Protein AF-0000000084558395 (afdb_homodimer)

Foldseek 3Di:
DKKWWAQFWADDVPATQAGGDTDIFDFLFFEEEAAFPSLNLVVVLCQQLAVDQTPDTFMDDPRHTCNNPHNVPQLAQEQDPQLPFDQPDFLLCRLLVLVVVVPHDPVVSSVLSCVLCVLLVNNVRRGHGPVVDDPQSSLSSSVSSSVSNVGLEYEAEASCVRDDPVSLVSSLVSVLVVSSVVRHGYYHYDHDLVSNLPRGQKYFYGGNNYTPDIDHSVCLDQPNPDPQSVPSRAHKFKFKWFWQQADPVQWTWTAGQVGDIDTAHHDDDDGGFIKIKIAGQQFKDFDPAAFKWFWADWDDPDQKIWTWIQTPSRTIHIHIDGPPDDTDDGGDMTHMDGDRNRMDMGGADPVGPCVRNDRD/DKKWWAQFWADDVPATQAGGDTDIFDFLFFEEEAAFPSLNLVVVLCQQLAVDQTPDTFMDDPRHTCNNPHNVPQLEQEQDPQLPFDQPDFLLCRLLVLVVVVPHDPVVSSVLSCVLCVLLVNNVRRGHGPVVDDPQSSLSSSVSSSVSNVGLEYEAEASCVRPDPVSLVSSLVSVLVVSSVVRRGYYHYDHDLVSNLPRGQKYFYGGNNYTPDIDHSVCLDQPNPDPQSVPSRAHKFKFKWFWQQADPVQWTWTAGQVGDIDTAHHDDDDGGFIKIKIAGQQFKDFDPAAFKWFWADWDDPDQKIWTWIQTPSRTIHIHIDGPPDDTDDGGDMTHMDGDRNRMDMGGADPVGPCVRNDRD

Nearest PDB structures (foldseek):
  8zx1-assembly1_D  TM=9.193E-01  e=3.987E-39  Escherichia coli
  2yyz-assembly1_A  TM=8.829E-01  e=8.574E-39  Thermotoga maritima MSB8
  3pux-assembly1_B  TM=9.264E-01  e=2.612E-37  Escherichia coli K-12
  2it1-assembly1_B  TM=8.570E-01  e=1.639E-38  Pyrococcus horikoshii
  8y5f-assembly1_D  TM=8.890E-01  e=5.324E-38  Escherichia coli

Secondary structure (DSSP, 8-state):
--EEEEEEEEEETTEEEEEEEEEEE-TT-EEEEE--TTSSHHHHHHHHHTSS--SEEEEEETTEE-TT--GGGT--EEEBTTB---TTS-HHHHHTHHHHHTT--HHHHHHHHHHHHHHTT-GGGTTS-GGGS-HHHHHHHHHHHHHHT--SEEEEESTTTTS-HHHHHHHHHHHHHHHHHHT-EEEEEES-HHHHHHH-SEEEEEETTEEEEEE-HHHHHHS-SSHHHHHHSS--EEEEEEEEEE-TTSPEEEE-TTS-EEEES---PPTT-EEEEEE-GGGEEEESSSEEEEEEEEEE-SSEEEEEEEETTS-EEEEEEETTSPPPPTT-EEEEEE-GGG-EEEEPPTT-HHHHT---/--EEEEEEEEEETTEEEEEEEEEEE-TT-EEEEE--TTSSHHHHHHHHHTSS--SEEEEEETTEE-TT--GGGT--EEEBTTB---TTS-HHHHHTHHHHHTT--HHHHHHHHHHHHHHTT-GGGTT--GGGS-HHHHHHHHHHHHHHT--SEEEEESTTTTS-HHHHHHHHHHHHHHHHHHT-EEEEEES-HHHHHHH-SEEEEEETTEEEEEE-HHHHHHS-SSHHHHHHSS--EEEEEEEEEE-TTSPEEEE-TTS-EEEES---PPTT-EEEEEE-GGGEEEESSSEEEEEEEEEE-SSEEEEEEEETTS-EEEEEEETTSPPPPTT-EEEEEE-GGG-EEEEPPTT-HHHHT---

InterPro domains:
  IPR003439 ABC tra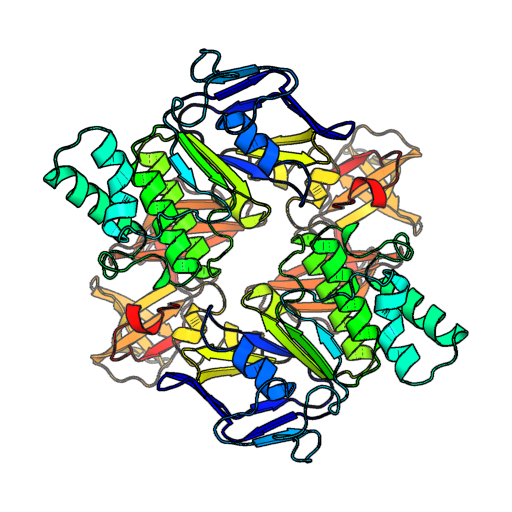nsporter-like, ATP-binding domain [PF00005] (19-160)
  IPR003439 ABC transporter-like, ATP-binding domain [PS50893] (3-233)
  IPR003593 AAA+ ATPase domain [SM00382] (27-210)
  IPR008995 Molybdate/tungstate binding, C-terminal [SSF50331] (235-347)
  IPR013611 Transport-associated OB, type 2 [PF08402] (277-346)
  IPR017871 ABC transporter-like, conserved site [PS00211] (133-147)
  IPR027417 P-loop containing nucleoside triphosphate hydrolase [G3DSA:3.40.50.300] (2-220)
  IPR027417 P-loop containing nucleoside triphosphate hydrolase [SSF52540] (3-242)
  IPR050093 ABC Transporter, Small Molecule Importer [PTHR42781] (2-347)

Solvent-accessible surface area (backbone atoms only — not comparable to full-atom values): 36879 Å² total; per-residue (Å²): 80,31,38,35,34,45,46,28,23,32,62,60,87,91,43,64,42,28,49,60,39,62,48,74,43,52,60,33,34,33,36,23,45,34,37,47,74,87,20,26,66,68,60,50,52,30,38,75,48,19,77,36,69,58,72,38,59,42,36,25,50,72,82,40,80,42,47,84,43,42,41,89,75,58,59,58,15,60,30,47,70,83,37,76,71,56,67,93,30,30,45,40,48,48,21,21,42,49,30,48,75,71,66,43,53,69,71,56,23,52,50,48,26,46,52,35,22,49,72,57,71,42,49,94,48,28,81,38,38,50,87,77,44,54,70,39,53,40,32,39,48,28,49,25,22,23,60,42,45,67,38,48,31,37,37,31,36,42,67,51,74,65,43,53,69,68,60,36,55,54,48,49,52,52,50,46,51,49,32,56,75,70,42,27,13,34,43,35,37,42,66,49,62,68,60,46,34,52,57,31,60,31,35,39,34,34,48,81,15,26,75,70,47,74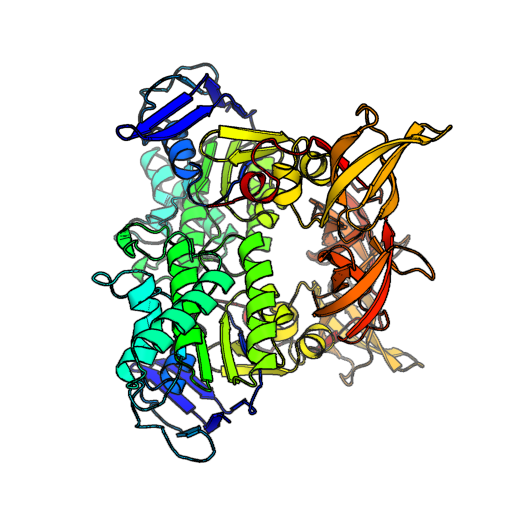,39,34,48,66,46,38,62,77,58,42,90,41,68,42,43,37,55,68,47,65,69,56,25,71,43,64,31,30,29,68,39,64,48,99,88,50,34,24,28,31,30,40,79,71,62,51,74,45,66,33,34,66,66,90,74,51,65,69,40,55,26,31,37,37,37,36,25,84,44,31,42,77,47,96,59,62,48,52,26,32,30,70,37,75,29,52,72,81,74,29,29,44,35,34,24,39,30,78,63,67,42,63,42,50,28,50,45,58,58,86,49,87,77,80,53,71,67,40,77,48,18,38,42,66,45,31,84,64,30,44,81,34,74,48,50,90,80,32,65,70,62,59,57,53,64,121,83,30,38,35,35,45,46,28,22,33,60,60,88,92,42,63,42,29,47,58,40,63,48,76,43,52,60,34,34,34,36,23,45,34,38,47,76,86,19,26,67,68,58,50,52,30,37,74,50,18,76,36,68,58,72,37,61,40,36,27,49,72,82,39,80,43,46,84,43,42,41,89,76,57,58,58,14,60,30,47,69,82,38,76,72,58,68,92,32,30,43,42,50,48,20,21,41,48,31,46,74,70,65,44,54,69,69,57,23,52,50,47,26,46,52,36,24,49,73,57,70,42,49,93,48,28,82,38,38,52,87,77,43,54,69,39,53,41,34,37,49,27,49,26,23,24,60,41,45,67,38,47,30,38,37,30,36,42,69,51,75,64,43,53,68,66,60,35,56,54,48,49,50,51,50,47,52,49,32,54,75,71,43,27,12,34,43,35,36,40,65,50,61,68,60,46,33,52,59,31,60,32,35,37,34,34,48,82,14,27,76,71,48,73,41,34,49,66,46,37,61,76,57,42,90,42,68,42,44,37,54,69,47,66,70,56,26,70,43,63,31,30,29,66,39,63,48,98,87,48,34,24,29,31,29,39,80,70,62,51,74,46,67,34,34,66,67,88,72,51,63,68,39,56,26,31,38,37,37,33,24,85,45,30,43,78,48,95,58,65,49,53,27,31,32,70,38,76,28,52,70,81,75,29,28,42,35,35,24,38,30,78,62,68,43,63,44,49,28,51,45,57,59,85,49,88,76,80,52,70,68,40,77,48,18,38,43,67,46,31,84,64,30,43,81,34,74,49,51,90,80,32,64,70,61,58,60,54,62,122

Sequence (720 aa):
MKIELDDVSMKFGDFYAIKNISLSIETGEYLTILGPSGCGKTTLIKVISGILTPTSGRVLVDGIDVTEIPIEDRDTGYVFQNIALFPNMTVEDNVGYSPRVKDMCVGETCLIAEEYLQLVKMFDRAGMFPNELSGGEQQKVSIARALASGSKMLMLDEPFSALDARVRVELRYEIRRLVKKLGITVLHITHDQEEAMSVSDRIILLRAGRTAEVGTPLDMYRDPKTVFTAYFIGETNLLECTVLGKTKNGWTVVRLRDGQKIRVAKSDFEKGTPVVISVRPENVYTANDGLRARIMGVVFMGFYWRIRTQAETGDYIDYNISANSEVPEVGDKVYLVFNKRATKVFERPKEGLEEAIELEMKIELDDVSMKFGDFYAIKNISLSIETGEYLTILGPSGCGKTTLIKVISGILTPTSGRVLVDGIDVTEIPIEDRDTGYVFQNIALFPNMTVEDNVGYSPRVKDMCVGETCLIAEEYLQLVKMFDRAGMFPNELSGGEQQKVSIARALASGSKMLMLDEPFSALDARVRVELRYEIRRLVKKLGITVLHITHDQEEAMSVSDRIILLRAGRTAEVGTPLDMYRDPKTVFTAYFIGETNLLECTVLGKTKNGWTVVRLRDGQKIRVAKSDFEKGTPVVISVRPENVYTANDGLRARIMGVVFMGFYWRIRTQAETGDYIDYNISANSEVPEVGDKVYLVFNKRATKVFERPKEGLEEAIELE

Radius of gyration: 26.74 Å; Cα contacts (8 Å, |Δi|>4): 1627; chains: 2; bounding box: 73×74×70 Å

Organism: NCBI:txid1577791

Structure (mmCIF, N/CA/C/O backbone):
data_AF-0000000084558395-model_v1
#
loop_
_entity.id
_entity.type
_entity.pdbx_description
1 polymer 'Molybdate/tungstate import ATP-binding protein WtpC'
#
loop_
_atom_site.group_PDB
_atom_site.id
_atom_site.type_symbol
_atom_site.label_atom_id
_atom_site.label_alt_id
_atom_site.label_comp_id
_atom_site.label_asym_id
_atom_site.label_entity_id
_atom_site.label_seq_id
_atom_site.pdbx_PDB_ins_code
_atom_site.Cartn_x
_atom_site.Cartn_y
_atom_site.Cartn_z
_atom_site.occupancy
_atom_site.B_iso_or_equiv
_atom_site.auth_seq_id
_atom_site.auth_comp_id
_atom_site.auth_asym_id
_atom_site.auth_atom_id
_atom_site.pdbx_PDB_model_num
ATOM 1 N N . MET A 1 1 ? -22.391 12.898 15.508 1 90.06 1 MET A N 1
ATOM 2 C CA . MET A 1 1 ? -21.609 13.242 16.688 1 90.06 1 MET A CA 1
ATOM 3 C C . MET A 1 1 ? -20.359 14.039 16.297 1 90.06 1 MET A C 1
ATOM 5 O O . MET A 1 1 ? -19.594 13.617 15.438 1 90.06 1 MET A O 1
ATOM 9 N N . LYS A 1 2 ? -20.281 15.188 16.859 1 94.31 2 LYS A N 1
ATOM 10 C CA . LYS A 1 2 ? -19.172 16.094 16.578 1 94.31 2 LYS A CA 1
ATOM 11 C C . LYS A 1 2 ? -18.094 16 17.641 1 94.31 2 LYS A C 1
ATOM 13 O O . LYS A 1 2 ? -18.391 15.914 18.828 1 94.31 2 LYS A O 1
ATOM 18 N N . ILE A 1 3 ? -16.844 15.938 17.156 1 95.12 3 ILE A N 1
ATOM 19 C CA . ILE A 1 3 ? -15.719 15.875 18.078 1 95.12 3 ILE A CA 1
ATOM 20 C C . ILE A 1 3 ? -14.836 17.109 17.906 1 95.12 3 ILE A C 1
ATOM 22 O O . ILE A 1 3 ? -14.586 17.547 16.781 1 95.12 3 ILE A O 1
ATOM 26 N N . GLU A 1 4 ? -14.445 17.625 19.031 1 96.88 4 GLU A N 1
ATOM 27 C CA . GLU A 1 4 ? -13.562 18.797 19.016 1 96.88 4 GLU A CA 1
ATOM 28 C C . GLU A 1 4 ? -12.406 18.641 20 1 96.88 4 GLU A C 1
ATOM 30 O O . GLU A 1 4 ? -12.617 18.25 21.141 1 96.88 4 GLU A O 1
ATOM 35 N N . LEU A 1 5 ? -11.258 18.812 19.516 1 96.56 5 LEU A N 1
ATOM 36 C CA . LEU A 1 5 ? -10.062 18.875 20.344 1 96.56 5 LEU A CA 1
ATOM 37 C C . LEU A 1 5 ? -9.602 20.328 20.5 1 96.56 5 LEU A C 1
ATOM 39 O O . LEU A 1 5 ? -9.469 21.062 19.516 1 96.56 5 LEU A O 1
ATOM 43 N N . ASP A 1 6 ? -9.461 20.688 21.719 1 97 6 ASP A N 1
ATOM 44 C CA . ASP A 1 6 ? -9 22.031 22.047 1 97 6 ASP A CA 1
ATOM 45 C C . ASP A 1 6 ? -7.613 22.016 22.672 1 97 6 ASP A C 1
ATOM 47 O O . ASP A 1 6 ? -7.473 21.781 23.875 1 97 6 ASP A O 1
ATOM 51 N N . ASP A 1 7 ? -6.598 22.281 21.844 1 96.69 7 ASP A N 1
ATOM 52 C CA . ASP A 1 7 ? -5.207 22.406 22.266 1 96.69 7 ASP A CA 1
ATOM 53 C C . ASP A 1 7 ? -4.781 21.219 23.125 1 96.69 7 ASP A C 1
ATOM 55 O O . ASP A 1 7 ? -4.27 21.391 24.234 1 96.69 7 ASP A O 1
ATOM 59 N N . VAL A 1 8 ? -4.98 20.094 22.625 1 96.5 8 VAL A N 1
ATOM 60 C CA . VAL A 1 8 ? -4.73 18.859 23.375 1 96.5 8 VAL A CA 1
ATOM 61 C C . VAL A 1 8 ? -3.248 18.5 23.297 1 96.5 8 VAL A C 1
ATOM 63 O O . VAL A 1 8 ? -2.65 18.547 22.219 1 96.5 8 VAL A O 1
ATOM 66 N N . SER A 1 9 ? -2.672 18.203 24.438 1 97.44 9 SER A N 1
ATOM 67 C CA . SER A 1 9 ? -1.289 17.75 24.516 1 97.44 9 SER A CA 1
ATOM 68 C C . SER A 1 9 ? -1.173 16.516 25.422 1 97.44 9 SER A C 1
ATOM 70 O O . SER A 1 9 ? -1.943 16.375 26.375 1 97.44 9 SER A O 1
ATOM 72 N N . MET A 1 10 ? -0.354 15.641 25.078 1 96 10 MET A N 1
ATOM 73 C CA . MET A 1 10 ? -0.042 14.461 25.875 1 96 10 MET A CA 1
ATOM 74 C C . MET A 1 10 ? 1.466 14.281 26.031 1 96 10 MET A C 1
ATOM 76 O O . MET A 1 10 ? 2.18 14.188 25.031 1 96 10 MET A O 1
ATOM 80 N N . LYS A 1 11 ? 1.875 14.266 27.203 1 93 11 LYS A N 1
ATOM 81 C CA . LYS A 1 11 ? 3.287 14.094 27.531 1 93 11 LYS A CA 1
ATOM 82 C C . LYS A 1 11 ? 3.523 12.797 28.297 1 93 11 LYS A C 1
ATOM 84 O O . LYS A 1 11 ? 2.727 12.422 29.156 1 93 11 LYS A O 1
ATOM 89 N N . PHE A 1 12 ? 4.539 12.078 27.906 1 90.25 12 PHE A N 1
ATOM 90 C CA . PHE A 1 12 ? 5.074 10.969 28.688 1 90.25 12 PHE A CA 1
ATOM 91 C C . PHE A 1 12 ? 6.453 11.312 29.25 1 90.25 12 PHE A C 1
ATOM 93 O O . PHE A 1 12 ? 7.438 11.352 28.5 1 90.25 12 PHE A O 1
ATOM 100 N N . GLY A 1 13 ? 6.559 11.57 30.5 1 89.12 13 GLY A N 1
ATOM 101 C CA . GLY A 1 13 ? 7.777 12.164 31.016 1 89.12 13 GLY A CA 1
ATOM 102 C C . GLY A 1 13 ? 8.07 13.531 30.438 1 89.12 13 GLY A C 1
ATOM 103 O O . GLY A 1 13 ? 7.242 14.438 30.516 1 89.12 13 GLY A O 1
ATOM 104 N N . ASP A 1 14 ? 9.219 13.531 29.75 1 87.88 14 ASP A N 1
ATOM 105 C CA . ASP A 1 14 ? 9.609 14.805 29.141 1 87.88 14 ASP A CA 1
ATOM 106 C C . ASP A 1 14 ? 9.344 14.812 27.641 1 87.88 14 ASP A C 1
ATOM 108 O O . ASP A 1 14 ? 9.609 15.805 26.969 1 87.88 14 ASP A O 1
ATOM 112 N N . PHE A 1 15 ? 8.68 13.82 27.188 1 86.81 15 PHE A N 1
ATOM 113 C CA . PHE A 1 15 ? 8.484 13.664 25.75 1 86.81 15 PHE A CA 1
ATOM 114 C C . PHE A 1 15 ? 7.035 13.953 25.359 1 86.81 15 PHE A C 1
ATOM 116 O O . PHE A 1 15 ? 6.109 13.359 25.922 1 86.81 15 PHE A O 1
ATOM 123 N N . TYR A 1 16 ? 6.863 14.906 24.453 1 90.81 16 TYR A N 1
ATOM 124 C CA . TYR A 1 16 ? 5.531 15.164 23.906 1 90.81 16 TYR A CA 1
ATOM 125 C C . TYR A 1 16 ? 5.188 14.172 22.812 1 90.81 16 TYR A C 1
ATOM 127 O O . TYR A 1 16 ? 5.785 14.195 21.734 1 90.81 16 TYR A O 1
ATOM 135 N N . ALA A 1 17 ? 4.246 13.359 23.109 1 90.5 17 ALA A N 1
ATOM 136 C CA . ALA A 1 17 ? 3.748 12.484 22.062 1 90.5 17 ALA A CA 1
ATOM 137 C C . ALA A 1 17 ? 2.869 13.242 21.078 1 90.5 17 ALA A C 1
ATOM 139 O O . ALA A 1 17 ? 2.963 13.039 19.859 1 90.5 17 ALA A O 1
ATOM 140 N N . ILE A 1 18 ? 2.006 14.086 21.609 1 94.69 18 ILE A N 1
ATOM 141 C CA . ILE A 1 18 ? 1.237 15.047 20.828 1 94.69 18 ILE A CA 1
ATOM 142 C C . ILE A 1 18 ? 1.256 16.406 21.5 1 94.69 18 ILE A C 1
ATOM 144 O O . ILE A 1 18 ? 1.246 16.5 22.734 1 94.69 18 ILE A O 1
ATOM 148 N N . LYS A 1 19 ? 1.33 17.438 20.641 1 95.75 19 LYS A N 1
ATOM 149 C CA . LYS A 1 19 ? 1.499 18.797 21.188 1 95.75 19 LYS A CA 1
ATOM 150 C C . LYS A 1 19 ? 0.526 19.766 20.531 1 95.75 19 LYS A C 1
ATOM 152 O O . LYS A 1 19 ? 0.593 20.016 19.328 1 95.75 19 LYS A O 1
ATOM 157 N N . ASN A 1 20 ? -0.384 20.328 21.344 1 95.62 20 ASN A N 1
ATOM 158 C CA . ASN A 1 20 ? -1.28 21.422 20.984 1 95.62 20 ASN A CA 1
ATOM 159 C C . ASN A 1 20 ? -2.092 21.078 19.734 1 95.62 20 ASN A C 1
ATOM 161 O O . ASN A 1 20 ? -2.113 21.859 18.781 1 95.62 20 ASN A O 1
ATOM 165 N N . ILE A 1 21 ? -2.729 19.984 19.75 1 96 21 ILE A N 1
ATOM 166 C CA . ILE A 1 21 ? -3.545 19.562 18.625 1 96 21 ILE A CA 1
ATOM 167 C C . ILE A 1 21 ? -4.961 20.109 18.766 1 96 21 ILE A C 1
ATOM 169 O O . ILE A 1 21 ? -5.621 19.875 19.781 1 96 21 ILE A O 1
ATOM 173 N N . SER A 1 22 ? -5.352 20.922 17.875 1 96.12 22 SER A N 1
ATOM 174 C CA . SER A 1 22 ? -6.727 21.406 17.766 1 96.12 22 SER A CA 1
ATOM 175 C C . SER A 1 22 ? -7.379 20.938 16.469 1 96.12 22 SER A C 1
ATOM 177 O O . SER A 1 22 ? -6.793 21.078 15.398 1 96.12 22 SER A O 1
ATOM 179 N N . LEU A 1 23 ? -8.5 20.344 16.656 1 93.44 23 LEU A N 1
ATOM 180 C CA . LEU A 1 23 ? -9.172 19.797 15.484 1 93.44 23 LEU A CA 1
ATOM 181 C C . LEU A 1 23 ? -10.672 19.656 15.727 1 93.44 23 LEU A C 1
ATOM 183 O O . LEU A 1 23 ? -11.109 19.562 16.875 1 93.44 23 LEU A O 1
ATOM 187 N N . SER A 1 24 ? -11.453 19.688 14.656 1 95.62 24 SER A N 1
ATOM 188 C CA . SER A 1 24 ? -12.891 19.422 14.703 1 95.62 24 SER A CA 1
ATOM 189 C C . SER A 1 24 ? -13.297 18.375 13.68 1 95.62 24 SER A C 1
ATOM 191 O O . SER A 1 24 ? -12.852 18.422 12.523 1 95.62 24 SER A O 1
ATOM 193 N N . ILE A 1 25 ? -14.031 17.438 14.102 1 95.44 25 ILE A N 1
ATOM 194 C CA . ILE A 1 25 ? -14.625 16.422 13.234 1 95.44 25 ILE A CA 1
ATOM 195 C C . ILE A 1 25 ? -16.141 16.609 13.188 1 95.44 25 ILE A C 1
ATOM 197 O O . ILE A 1 25 ? -16.812 16.516 14.211 1 95.44 25 ILE A O 1
ATOM 201 N N . GLU A 1 26 ? -16.656 16.781 12.016 1 96.19 26 GLU A N 1
ATOM 202 C CA . GLU A 1 26 ? -18.078 17.047 11.867 1 96.19 26 GLU A CA 1
ATOM 203 C C . GLU A 1 26 ? -18.891 15.758 11.938 1 96.19 26 GLU A C 1
ATOM 205 O O . GLU A 1 26 ? -18.359 14.672 11.703 1 96.19 26 GLU A O 1
ATOM 210 N N . THR A 1 27 ? -20.172 15.984 12.273 1 95.25 27 THR A N 1
ATOM 211 C CA . THR A 1 27 ? -21.078 14.852 12.32 1 95.25 27 THR A CA 1
ATOM 212 C C . THR A 1 27 ? -21.141 14.148 10.961 1 95.25 27 THR A C 1
ATOM 214 O O . THR A 1 27 ? -21.344 14.805 9.93 1 95.25 27 THR A O 1
ATOM 217 N N . GLY A 1 28 ? -20.875 12.867 10.984 1 94.56 28 GLY A N 1
ATOM 218 C CA . GLY A 1 28 ? -20.969 12.078 9.766 1 94.56 28 GLY A CA 1
ATOM 219 C C . GLY A 1 28 ? -19.719 12.164 8.898 1 94.56 28 GLY A C 1
ATOM 220 O O . GLY A 1 28 ? -19.688 11.602 7.805 1 94.56 28 GLY A O 1
ATOM 221 N N . GLU A 1 29 ? -18.719 12.781 9.438 1 96.38 29 GLU A N 1
ATOM 222 C CA . GLU A 1 29 ? -17.5 12.969 8.672 1 96.38 29 GLU A CA 1
ATOM 223 C C . GLU A 1 29 ? -16.578 11.766 8.797 1 96.38 29 GLU A C 1
ATOM 225 O O . GLU A 1 29 ? -16.469 11.164 9.875 1 96.38 29 GLU A O 1
ATOM 230 N N . TYR A 1 30 ? -15.992 11.391 7.699 1 96.56 30 TYR A N 1
ATOM 231 C CA . TYR A 1 30 ? -14.914 10.406 7.695 1 96.56 30 TYR A CA 1
ATOM 232 C C . TYR A 1 30 ? -13.547 11.094 7.727 1 96.56 30 TYR A C 1
ATOM 234 O O . TYR A 1 30 ? -13.039 11.531 6.691 1 96.56 30 TYR A O 1
ATOM 242 N N . LEU A 1 31 ? -12.969 11.102 8.914 1 96.88 31 LEU A N 1
ATOM 243 C CA . LEU A 1 31 ? -11.68 11.773 9.094 1 96.88 31 LEU A CA 1
ATOM 244 C C . LEU A 1 31 ? -10.57 10.758 9.312 1 96.88 31 LEU A C 1
ATOM 246 O O . LEU A 1 31 ? -10.711 9.828 10.109 1 96.88 31 LEU A O 1
ATOM 250 N N . THR A 1 32 ? -9.5 10.922 8.586 1 96.5 32 THR A N 1
ATOM 251 C CA . THR A 1 32 ? -8.344 10.039 8.742 1 96.5 32 THR A CA 1
ATOM 252 C C . THR A 1 32 ? -7.16 10.805 9.328 1 96.5 32 THR A C 1
ATOM 254 O O . THR A 1 32 ? -6.891 11.938 8.938 1 96.5 32 THR A O 1
ATOM 257 N N . ILE A 1 33 ? -6.578 10.211 10.305 1 95.44 33 ILE A N 1
ATOM 258 C CA . ILE A 1 33 ? -5.301 10.68 10.82 1 95.44 33 ILE A CA 1
ATOM 259 C C . ILE A 1 33 ? -4.156 9.914 10.164 1 95.44 33 ILE A C 1
ATOM 261 O O . ILE A 1 33 ? -4.059 8.695 10.305 1 95.44 33 ILE A O 1
ATOM 265 N N . LEU A 1 34 ? -3.377 10.641 9.469 1 93.19 34 LEU A N 1
ATOM 266 C CA . LEU A 1 34 ? -2.266 10.094 8.695 1 93.19 34 LEU A CA 1
ATOM 267 C C . LEU A 1 34 ? -0.934 10.648 9.195 1 93.19 34 LEU A C 1
ATOM 269 O O . LEU A 1 34 ? -0.875 11.766 9.711 1 93.19 34 LEU A O 1
ATOM 273 N N . GLY A 1 35 ? 0.103 9.891 9.094 1 89.56 35 GLY A N 1
ATOM 274 C CA . GLY A 1 35 ? 1.435 10.305 9.5 1 89.56 35 GLY A CA 1
ATOM 275 C C . GLY A 1 35 ? 2.424 9.164 9.586 1 89.56 35 GLY A C 1
ATOM 276 O O . GLY A 1 35 ? 2.035 7.992 9.508 1 89.56 35 GLY A O 1
ATOM 277 N N . PRO A 1 36 ? 3.668 9.562 9.703 1 84.56 36 PRO A N 1
ATOM 278 C CA . PRO A 1 36 ? 4.691 8.523 9.828 1 84.56 36 PRO A CA 1
ATOM 279 C C . PRO A 1 36 ? 4.582 7.742 11.133 1 84.56 36 PRO A C 1
ATOM 281 O O . PRO A 1 36 ? 3.834 8.141 12.031 1 84.56 36 PRO A O 1
ATOM 284 N N . SER A 1 37 ? 5.254 6.66 11.125 1 75.94 37 SER A N 1
ATOM 285 C CA . SER A 1 37 ? 5.27 5.863 12.344 1 75.94 37 SER A CA 1
ATOM 286 C C . SER A 1 37 ? 5.836 6.66 13.516 1 75.94 37 SER A C 1
ATOM 288 O O . SER A 1 37 ? 6.816 7.391 13.359 1 75.94 37 SER A O 1
ATOM 290 N N . GLY A 1 38 ? 5.199 6.602 14.625 1 76 38 GLY A N 1
ATOM 291 C CA . GLY A 1 38 ? 5.707 7.207 15.844 1 76 38 GLY A CA 1
ATOM 292 C C . GLY A 1 38 ? 5.352 8.672 15.977 1 76 38 GLY A C 1
ATOM 293 O O . GLY A 1 38 ? 5.801 9.352 16.906 1 76 38 GLY A O 1
ATOM 294 N N . CYS A 1 39 ? 4.527 9.141 15.109 1 85.5 39 CYS A N 1
ATOM 295 C CA . CYS A 1 39 ? 4.273 10.57 15.133 1 85.5 39 CYS A CA 1
ATOM 296 C C . CYS A 1 39 ? 3.166 10.922 16.125 1 85.5 39 CYS A C 1
ATOM 298 O O . CYS A 1 39 ? 2.811 12.086 16.281 1 85.5 39 CYS A O 1
ATOM 300 N N . GLY A 1 40 ? 2.539 9.883 16.734 1 88.38 40 GLY A N 1
ATOM 301 C CA . GLY A 1 40 ? 1.585 10.18 17.797 1 88.38 40 GLY A CA 1
ATOM 302 C C . GLY A 1 40 ? 0.157 9.82 17.422 1 88.38 40 GLY A C 1
ATOM 303 O O . GLY A 1 40 ? -0.78 10.156 18.156 1 88.38 40 GLY A O 1
ATOM 304 N N . LYS A 1 41 ? -0.095 9.188 16.344 1 90.69 41 LYS A N 1
ATOM 305 C CA . LYS A 1 41 ? -1.437 8.852 15.883 1 90.69 41 LYS A CA 1
ATOM 306 C C . LYS A 1 41 ? -2.197 8.039 16.922 1 90.69 41 LYS A C 1
ATOM 308 O O . LYS A 1 41 ? -3.33 8.367 17.281 1 90.69 41 LYS A O 1
ATOM 313 N N . THR A 1 42 ? -1.524 7.016 17.438 1 85.75 42 THR A N 1
ATOM 314 C CA . THR A 1 42 ? -2.145 6.125 18.422 1 85.75 42 THR A CA 1
ATOM 315 C C . THR A 1 42 ? -2.428 6.871 19.719 1 85.75 42 THR A C 1
ATOM 317 O O . THR A 1 42 ? -3.477 6.672 20.344 1 85.75 42 THR A O 1
ATOM 320 N N . THR A 1 43 ? -1.536 7.691 20.125 1 90.75 43 THR A N 1
ATOM 321 C CA . THR A 1 43 ? -1.764 8.508 21.312 1 90.75 43 THR A CA 1
ATOM 322 C C . THR A 1 43 ? -2.986 9.398 21.125 1 90.75 43 THR A C 1
ATOM 324 O O . THR A 1 43 ? -3.824 9.508 22.031 1 90.75 43 THR A O 1
ATOM 327 N N . LEU A 1 44 ? -3.064 9.938 20 1 93.25 44 LEU A N 1
ATOM 328 C CA . LEU A 1 44 ? -4.164 10.852 19.719 1 93.25 44 LEU A CA 1
ATOM 329 C C . LEU A 1 44 ? -5.504 10.133 19.766 1 93.25 44 LEU A C 1
ATOM 331 O O . LEU A 1 44 ? -6.445 10.602 20.406 1 93.25 44 LEU A O 1
ATOM 335 N N . ILE A 1 45 ? -5.609 8.977 19.141 1 92.5 45 ILE A N 1
ATOM 336 C CA . ILE A 1 45 ? -6.875 8.258 19.125 1 92.5 45 ILE A CA 1
ATOM 337 C C . ILE A 1 45 ? -7.211 7.766 20.531 1 92.5 45 ILE A C 1
ATOM 339 O O . ILE A 1 45 ? -8.383 7.715 20.906 1 92.5 45 ILE A O 1
ATOM 343 N N . LYS A 1 46 ? -6.266 7.445 21.312 1 92.94 46 LYS A N 1
ATOM 344 C CA . LYS A 1 46 ? -6.496 7 22.688 1 92.94 46 LYS A CA 1
ATOM 345 C C . LYS A 1 46 ? -7 8.148 23.547 1 92.94 46 LYS A C 1
ATOM 347 O O . LYS A 1 46 ? -7.82 7.941 24.453 1 92.94 46 LYS A O 1
ATOM 352 N N . VAL A 1 47 ? -6.52 9.289 23.281 1 94 47 VAL A N 1
ATOM 353 C CA . VAL A 1 47 ? -6.988 10.469 24 1 94 47 VAL A CA 1
ATOM 354 C C . VAL A 1 47 ? -8.438 10.766 23.609 1 94 47 VAL A C 1
ATOM 356 O O . VAL A 1 47 ? -9.273 11.008 24.484 1 94 47 VAL A O 1
ATOM 359 N N . ILE A 1 48 ? -8.727 10.656 22.344 1 93.62 48 ILE A N 1
ATOM 360 C CA . ILE A 1 48 ? -10.062 10.969 21.859 1 93.62 48 ILE A CA 1
ATOM 361 C C . ILE A 1 48 ? -11.055 9.93 22.375 1 93.62 48 ILE A C 1
ATOM 363 O O . ILE A 1 48 ? -12.172 10.266 22.766 1 93.62 48 ILE A O 1
ATOM 367 N N . SER A 1 49 ? -10.633 8.695 22.422 1 91.75 49 SER A N 1
ATOM 368 C CA . SER A 1 49 ? -11.508 7.605 22.844 1 91.75 49 SER A CA 1
ATOM 369 C C . SER A 1 49 ? -11.68 7.582 24.344 1 91.75 49 SER A C 1
ATOM 371 O O . SER A 1 49 ? -12.594 6.938 24.859 1 91.75 49 SER A O 1
ATOM 373 N N . GLY A 1 50 ? -10.703 8.188 25.078 1 92.25 50 GLY A N 1
ATOM 374 C CA . GLY A 1 50 ? -10.781 8.219 26.531 1 92.25 50 GLY A CA 1
ATOM 375 C C . GLY A 1 50 ? -9.945 7.145 27.203 1 92.25 50 GLY A C 1
ATOM 376 O O . GLY A 1 50 ? -10.039 6.945 28.406 1 92.25 50 GLY A O 1
ATOM 377 N N . ILE A 1 51 ? -9.203 6.461 26.422 1 91.06 51 ILE A N 1
ATOM 378 C CA . ILE A 1 51 ? -8.273 5.48 26.984 1 91.06 51 ILE A CA 1
ATOM 379 C C . ILE A 1 51 ? -7.164 6.199 27.75 1 91.06 51 ILE A C 1
ATOM 381 O O . ILE A 1 51 ? -6.691 5.711 28.766 1 91.06 51 ILE A O 1
ATOM 385 N N . LEU A 1 52 ? -6.73 7.363 27.25 1 93.31 52 LEU A N 1
ATOM 386 C CA . LEU A 1 52 ? -5.734 8.211 27.891 1 93.31 52 LEU A CA 1
ATOM 387 C C . LEU A 1 52 ? -6.312 9.594 28.203 1 93.31 52 LEU A C 1
ATOM 389 O O . LEU A 1 52 ? -7.098 10.133 27.422 1 93.31 52 LEU A O 1
ATOM 393 N N . THR A 1 53 ? -5.93 10.102 29.328 1 95.31 53 THR A N 1
ATOM 394 C CA . THR A 1 53 ? -6.258 11.477 29.656 1 95.31 53 THR A CA 1
ATOM 395 C C . THR A 1 53 ? -5.133 12.422 29.234 1 95.31 53 THR A C 1
ATOM 397 O O . THR A 1 53 ? -3.969 12.195 29.562 1 95.31 53 THR A O 1
ATOM 400 N N . PRO A 1 54 ? -5.473 13.344 28.469 1 96.44 54 PRO A N 1
ATOM 401 C CA . PRO A 1 54 ? -4.422 14.258 28 1 96.44 54 PRO A CA 1
ATOM 402 C C . PRO A 1 54 ? -3.779 15.047 29.141 1 96.44 54 PRO A C 1
ATOM 404 O O . PRO A 1 54 ? -4.41 15.273 30.172 1 96.44 54 PRO A O 1
ATOM 407 N N . THR A 1 55 ? -2.545 15.477 28.922 1 96.44 55 THR A N 1
ATOM 408 C CA . THR A 1 55 ? -1.823 16.297 29.891 1 96.44 55 THR A CA 1
ATOM 409 C C . THR A 1 55 ? -2.424 17.703 29.953 1 96.44 55 THR A C 1
ATOM 411 O O . THR A 1 55 ? -2.506 18.281 31.031 1 96.44 55 THR A O 1
ATOM 414 N N . SER A 1 56 ? -2.811 18.188 28.859 1 96.88 56 SER A N 1
ATOM 415 C CA . SER A 1 56 ? -3.475 19.484 28.781 1 96.88 56 SER A CA 1
ATOM 416 C C . SER A 1 56 ? -4.438 19.547 27.609 1 96.88 56 SER A C 1
ATOM 418 O O . SER A 1 56 ? -4.383 18.703 26.703 1 96.88 56 SER A O 1
ATOM 420 N N . GLY A 1 57 ? -5.352 20.469 27.656 1 96.88 57 GLY A N 1
ATOM 421 C CA . GLY A 1 57 ? -6.367 20.625 26.625 1 96.88 57 GLY A CA 1
ATOM 422 C C . GLY A 1 57 ? -7.66 19.906 26.953 1 96.88 57 GLY A C 1
ATOM 423 O O . GLY A 1 57 ? -7.828 19.391 28.062 1 96.88 57 GLY A O 1
ATOM 424 N N . ARG A 1 58 ? -8.578 19.969 25.938 1 96.81 58 ARG A N 1
ATOM 425 C CA . ARG A 1 58 ? -9.891 19.375 26.188 1 96.81 58 ARG A CA 1
ATOM 426 C C . ARG A 1 58 ? -10.398 18.641 24.953 1 96.81 58 ARG A C 1
ATOM 428 O O . ARG A 1 58 ? -10.094 19.016 23.828 1 96.81 58 ARG A O 1
ATOM 435 N N . VAL A 1 59 ? -11.141 17.609 25.266 1 96.19 59 VAL A N 1
ATOM 436 C CA . VAL A 1 59 ? -11.867 16.875 24.25 1 96.19 59 VAL A CA 1
ATOM 437 C C . VAL A 1 59 ? -13.367 17.078 24.422 1 96.19 59 VAL A C 1
ATOM 439 O O . VAL A 1 59 ? -13.914 16.844 25.516 1 96.19 59 VAL A O 1
ATOM 442 N N . LEU A 1 60 ? -14 17.531 23.406 1 96.5 60 LEU A N 1
ATOM 443 C CA . LEU A 1 60 ? -15.438 17.781 23.438 1 96.5 60 LEU A CA 1
ATOM 444 C C . LEU A 1 60 ? -16.172 16.875 22.453 1 96.5 60 LEU A C 1
ATOM 446 O O . LEU A 1 60 ? -15.688 16.656 21.344 1 96.5 60 LEU A O 1
ATOM 450 N N . VAL A 1 61 ? -17.312 16.375 22.859 1 94.06 61 VAL A N 1
ATOM 451 C CA . VAL A 1 61 ? -18.219 15.617 22 1 94.06 61 VAL A CA 1
ATOM 452 C C . VAL A 1 61 ? -19.609 16.266 22.031 1 94.06 61 VAL A C 1
ATOM 454 O O . VAL A 1 61 ? -20.25 16.328 23.094 1 94.06 61 VAL A O 1
ATOM 457 N N . ASP A 1 62 ? -20 16.719 20.938 1 93.44 62 ASP A N 1
ATOM 458 C CA . ASP A 1 62 ? -21.25 17.453 20.844 1 93.44 62 ASP A CA 1
ATOM 459 C C . ASP A 1 62 ? -21.312 18.594 21.859 1 93.44 62 ASP A C 1
ATOM 461 O O . ASP A 1 62 ? -22.312 18.766 22.547 1 93.44 62 ASP A O 1
ATOM 465 N N . GLY A 1 63 ? -20.203 19.156 22.016 1 93.44 63 GLY A N 1
ATOM 466 C CA . GLY A 1 63 ? -20.141 20.328 22.875 1 93.44 63 GLY A CA 1
ATOM 467 C C . GLY A 1 63 ? -19.938 19.984 24.328 1 93.44 63 GLY A C 1
ATOM 468 O O . GLY A 1 63 ? -19.703 20.875 25.156 1 93.44 63 GLY A O 1
ATOM 469 N N . ILE A 1 64 ? -19.969 18.734 24.672 1 94.31 64 ILE A N 1
ATOM 470 C CA . ILE A 1 64 ? -19.812 18.297 26.062 1 94.31 64 ILE A CA 1
ATOM 471 C C . ILE A 1 64 ? -18.359 17.906 26.312 1 94.31 64 ILE A C 1
ATOM 473 O O . ILE A 1 64 ? -17.766 17.172 25.531 1 94.31 64 ILE A O 1
ATOM 477 N N . ASP A 1 65 ? -17.844 18.391 27.391 1 96.12 65 ASP A N 1
ATOM 478 C CA . ASP A 1 65 ? -16.469 18.062 27.766 1 96.12 65 ASP A CA 1
ATOM 479 C C . ASP A 1 65 ? -16.359 16.625 28.266 1 96.12 65 ASP A C 1
ATOM 481 O O . ASP A 1 65 ? -16.891 16.297 29.328 1 96.12 65 ASP A O 1
ATOM 485 N N . VAL A 1 66 ? -15.641 15.82 27.516 1 94.19 66 VAL A N 1
ATOM 486 C CA . VAL A 1 66 ? -15.516 14.406 27.891 1 94.19 66 VAL A CA 1
ATOM 487 C C . VAL A 1 66 ? -14.062 14.086 28.234 1 94.19 66 VAL A C 1
ATOM 489 O O . VAL A 1 66 ? -13.656 12.922 28.203 1 94.19 66 VAL A O 1
ATOM 492 N N . THR A 1 67 ? -13.289 15.016 28.531 1 95 67 THR A N 1
ATOM 493 C CA . THR A 1 67 ? -11.852 14.891 28.734 1 95 67 THR A CA 1
ATOM 494 C C . THR A 1 67 ? -11.547 13.812 29.781 1 95 67 THR A C 1
ATOM 496 O O . THR A 1 67 ? -10.594 13.047 29.625 1 95 67 THR A O 1
ATOM 499 N N . GLU A 1 68 ? -12.422 13.75 30.734 1 93.12 68 GLU A N 1
ATOM 500 C CA . GLU A 1 68 ? -12.141 12.844 31.844 1 93.12 68 GLU A CA 1
ATOM 501 C C . GLU A 1 68 ? -13.055 11.625 31.797 1 93.12 68 GLU A C 1
ATOM 503 O O . GLU A 1 68 ? -13.008 10.773 32.688 1 93.12 68 GLU A O 1
ATOM 508 N N . ILE A 1 69 ? -13.906 11.516 30.797 1 90.69 69 ILE A N 1
ATOM 509 C CA . ILE A 1 69 ? -14.828 10.398 30.688 1 90.69 69 ILE A CA 1
ATOM 510 C C . ILE A 1 69 ? -14.117 9.203 30.047 1 90.69 69 ILE A C 1
ATOM 512 O O . ILE A 1 69 ? -13.555 9.32 28.953 1 90.69 69 ILE A O 1
ATOM 516 N N . PRO A 1 70 ? -14.109 8.102 30.641 1 90.06 70 PRO A N 1
ATOM 517 C CA . PRO A 1 70 ? -13.438 6.922 30.094 1 90.06 70 PRO A CA 1
ATOM 518 C C . PRO A 1 70 ? -14.164 6.34 28.875 1 90.06 70 PRO A C 1
ATOM 520 O O . PRO A 1 70 ? -15.289 6.742 28.578 1 90.06 70 PRO A O 1
ATOM 523 N N . ILE A 1 71 ? -13.516 5.457 28.203 1 86.06 71 ILE A N 1
ATOM 524 C CA . ILE A 1 71 ? -13.992 4.914 26.938 1 86.06 71 ILE A CA 1
ATOM 525 C C . ILE A 1 71 ? -15.312 4.176 27.156 1 86.06 71 ILE A C 1
ATOM 527 O O . ILE A 1 71 ? -16.203 4.219 26.297 1 86.06 71 ILE A O 1
ATOM 531 N N . GLU A 1 72 ? -15.477 3.58 28.25 1 82.75 72 GLU A N 1
ATOM 532 C CA . GLU A 1 72 ? -16.656 2.771 28.531 1 82.75 72 GLU A CA 1
ATOM 533 C C . GLU A 1 72 ? -17.922 3.633 28.578 1 82.75 72 GLU A C 1
ATOM 535 O O . GLU A 1 72 ? -19.016 3.143 28.328 1 82.75 72 GLU A O 1
ATOM 540 N N . ASP A 1 73 ? -17.672 4.879 28.812 1 85.12 73 ASP A N 1
ATOM 541 C CA . ASP A 1 73 ? -18.797 5.777 28.969 1 85.12 73 ASP A CA 1
ATOM 542 C C . ASP A 1 73 ? -18.953 6.707 27.781 1 85.12 73 ASP A C 1
ATOM 544 O O . ASP A 1 73 ? -19.734 7.652 27.812 1 85.12 73 ASP A O 1
ATOM 548 N N . ARG A 1 74 ? -18.234 6.551 26.672 1 85.25 74 ARG A N 1
ATOM 549 C CA . ARG A 1 74 ? -18.266 7.445 25.516 1 85.25 74 ARG A CA 1
ATOM 550 C C . ARG A 1 74 ? -19.062 6.836 24.375 1 85.25 74 ARG A C 1
ATOM 552 O O . ARG A 1 74 ? -19.391 7.52 23.406 1 85.25 74 ARG A O 1
ATOM 559 N N . ASP A 1 75 ? -19.594 5.836 24.469 1 82.44 75 ASP A N 1
ATOM 560 C CA . ASP A 1 75 ? -20.359 5.156 23.422 1 82.44 75 ASP A CA 1
ATOM 561 C C . ASP A 1 75 ? -19.641 5.211 22.078 1 82.44 75 ASP A C 1
ATOM 563 O O . ASP A 1 75 ? -20.109 5.871 21.141 1 82.44 75 ASP A O 1
ATOM 567 N N . THR A 1 76 ? -18.609 4.637 21.969 1 86.44 76 THR A N 1
ATOM 568 C CA . THR A 1 76 ? -17.797 4.625 20.766 1 86.44 76 THR A CA 1
ATOM 569 C C . THR A 1 76 ? -17.469 3.197 20.328 1 86.44 76 THR A C 1
ATOM 571 O O . THR A 1 76 ? -17.203 2.338 21.172 1 86.44 76 THR A O 1
ATOM 574 N N . GLY A 1 77 ? -17.719 2.922 19.047 1 88.75 77 GLY A N 1
ATOM 575 C CA . GLY A 1 77 ? -17.156 1.7 18.5 1 88.75 77 GLY A CA 1
ATOM 576 C C . GLY A 1 77 ? -15.672 1.801 18.219 1 88.75 77 GLY A C 1
ATOM 577 O O . GLY A 1 77 ? -15.195 2.82 17.719 1 88.75 77 GLY A O 1
ATOM 578 N N . TYR A 1 78 ? -15 0.744 18.641 1 89.88 78 TYR A N 1
ATOM 579 C CA . TYR A 1 78 ? -13.547 0.826 18.531 1 89.88 78 TYR A CA 1
ATOM 580 C C . TYR A 1 78 ? -12.969 -0.448 17.938 1 89.88 78 TYR A C 1
ATOM 582 O O . TYR A 1 78 ? -13.344 -1.556 18.328 1 89.88 78 TYR A O 1
ATOM 590 N N . VAL A 1 79 ? -12.203 -0.202 16.906 1 89.44 79 VAL A N 1
ATOM 591 C CA . VAL A 1 79 ? -11.352 -1.271 16.391 1 89.44 79 VAL A CA 1
ATOM 592 C C . VAL A 1 79 ? -9.906 -1.037 16.828 1 89.44 79 VAL A C 1
ATOM 594 O O . VAL A 1 79 ? -9.273 -0.074 16.406 1 89.44 79 VAL A O 1
ATOM 597 N N . PHE A 1 80 ? -9.398 -2.02 17.578 1 83.5 80 PHE A N 1
ATOM 598 C CA . PHE A 1 80 ? -8.055 -1.905 18.141 1 83.5 80 PHE A CA 1
ATOM 599 C C . PHE A 1 80 ? -7.016 -2.426 17.156 1 83.5 80 PHE A C 1
ATOM 601 O O . PHE A 1 80 ? -7.297 -3.344 16.375 1 83.5 80 PHE A O 1
ATOM 608 N N . GLN A 1 81 ? -5.871 -1.895 17.297 1 77.12 81 GLN A N 1
ATOM 609 C CA . GLN A 1 81 ? -4.762 -2.342 16.453 1 77.12 81 GLN A CA 1
ATOM 610 C C . GLN A 1 81 ? -4.449 -3.814 16.703 1 77.12 81 GLN A C 1
ATOM 612 O O . GLN A 1 81 ? -4.164 -4.559 15.766 1 77.12 81 GLN A O 1
ATOM 617 N N . ASN A 1 82 ? -4.52 -4.219 17.891 1 76.69 82 ASN A N 1
ATOM 618 C CA . ASN A 1 82 ? -4.234 -5.609 18.234 1 76.69 82 ASN A CA 1
ATOM 619 C C . ASN A 1 82 ? -5.484 -6.477 18.125 1 76.69 82 ASN A C 1
ATOM 621 O O . ASN A 1 82 ? -5.492 -7.621 18.578 1 76.69 82 ASN A O 1
ATOM 625 N N . ILE A 1 83 ? -6.605 -5.973 17.516 1 79.38 83 ILE A N 1
ATOM 626 C CA . ILE A 1 83 ? -7.867 -6.633 17.203 1 79.38 83 ILE A CA 1
ATOM 627 C C . ILE A 1 83 ? -8.688 -6.781 18.484 1 79.38 83 ILE A C 1
ATOM 629 O O . ILE A 1 83 ? -9.836 -6.328 18.547 1 79.38 83 ILE A O 1
ATOM 633 N N . ALA A 1 84 ? -8.094 -7.379 19.578 1 85.62 84 ALA A N 1
ATOM 634 C CA . ALA A 1 84 ? -8.664 -7.43 20.922 1 85.62 84 ALA A CA 1
ATOM 635 C C . ALA A 1 84 ? -10.031 -8.102 20.922 1 85.62 84 ALA A C 1
ATOM 637 O O . ALA A 1 84 ? -10.992 -7.57 21.469 1 85.62 84 ALA A O 1
ATOM 638 N N . LEU A 1 85 ? -10.195 -9.219 20.312 1 92 85 LEU A N 1
ATOM 639 C CA . LEU A 1 85 ? -11.422 -10.008 20.391 1 92 85 LEU A CA 1
ATOM 640 C C . LEU A 1 85 ? -11.5 -10.742 21.734 1 92 85 LEU A C 1
ATOM 642 O O . LEU A 1 85 ? -10.469 -11.055 22.328 1 92 85 LEU A O 1
ATOM 646 N N . PHE A 1 86 ? -12.719 -10.992 22.203 1 93.12 86 PHE A N 1
ATOM 647 C CA . PHE A 1 86 ? -12.898 -11.828 23.375 1 93.12 86 PHE A CA 1
ATOM 648 C C . PHE A 1 86 ? -12.586 -13.289 23.062 1 93.12 86 PHE A C 1
ATOM 650 O O . PHE A 1 86 ? -13.32 -13.938 22.312 1 93.12 86 PHE A O 1
ATOM 657 N N . PRO A 1 87 ? -11.578 -13.781 23.625 1 92.69 87 PRO A N 1
ATOM 658 C CA . PRO A 1 87 ? -11.094 -15.109 23.234 1 92.69 87 PRO A CA 1
ATOM 659 C C . PRO A 1 87 ? -12.07 -16.219 23.609 1 92.69 87 PRO A C 1
ATOM 661 O O . PRO A 1 87 ? -12.062 -17.281 22.984 1 92.69 87 PRO A O 1
ATOM 664 N N . ASN A 1 88 ? -12.93 -16 24.625 1 94.25 88 ASN A N 1
ATOM 665 C CA . ASN A 1 88 ? -13.82 -17.047 25.125 1 94.25 88 ASN A CA 1
ATOM 666 C C . ASN A 1 88 ? -15.227 -16.906 24.547 1 94.25 88 ASN A C 1
ATOM 668 O O . ASN A 1 88 ? -16.172 -17.531 25.047 1 94.25 88 ASN A O 1
ATOM 672 N N . MET A 1 89 ? -15.336 -16.094 23.531 1 95 89 MET A N 1
ATOM 673 C CA . MET A 1 89 ? -16.609 -15.914 22.844 1 95 89 MET A CA 1
ATOM 674 C C . MET A 1 89 ? -16.5 -16.312 21.375 1 95 89 MET A C 1
ATOM 676 O O . MET A 1 89 ? -15.43 -16.156 20.766 1 95 89 MET A O 1
ATOM 680 N N . THR A 1 90 ? -17.562 -16.781 20.969 1 95.25 90 THR A N 1
ATOM 681 C CA . THR A 1 90 ? -17.609 -17.078 19.531 1 95.25 90 THR A CA 1
ATOM 682 C C . THR A 1 90 ? -17.578 -15.805 18.703 1 95.25 90 THR A C 1
ATOM 684 O O . THR A 1 90 ? -17.75 -14.703 19.25 1 95.25 90 THR A O 1
ATOM 687 N N . VAL A 1 91 ? -17.375 -16 17.438 1 95.44 91 VAL A N 1
ATOM 688 C CA . VAL A 1 91 ? -17.406 -14.891 16.484 1 95.44 91 VAL A CA 1
ATOM 689 C C . VAL A 1 91 ? -18.75 -14.164 16.594 1 95.44 91 VAL A C 1
ATOM 691 O O . VAL A 1 91 ? -18.781 -12.938 16.703 1 95.44 91 VAL A O 1
ATOM 694 N N . GLU A 1 92 ? -19.766 -14.922 16.594 1 95.25 92 GLU A N 1
ATOM 695 C CA . GLU A 1 92 ? -21.109 -14.344 16.688 1 95.25 92 GLU A CA 1
ATOM 696 C C . GLU A 1 92 ? -21.281 -13.602 18.016 1 95.25 92 GLU A C 1
ATOM 698 O O . GLU A 1 92 ? -21.844 -12.508 18.047 1 95.25 92 GLU A O 1
ATOM 703 N N . ASP A 1 93 ? -20.781 -14.164 19.047 1 94 93 ASP A N 1
ATOM 704 C CA . ASP A 1 93 ? -20.922 -13.555 20.375 1 94 93 ASP A CA 1
ATOM 705 C C . ASP A 1 93 ? -20.078 -12.281 20.484 1 94 93 ASP A C 1
ATOM 707 O O . ASP A 1 93 ? -20.469 -11.336 21.156 1 94 93 ASP A O 1
ATOM 711 N N . ASN A 1 94 ? -18.938 -12.344 19.891 1 95.38 94 ASN A N 1
ATOM 712 C CA . ASN A 1 94 ? -18.109 -11.141 19.859 1 95.38 94 ASN A CA 1
ATOM 713 C C . ASN A 1 94 ? -18.844 -9.977 19.203 1 95.38 94 ASN A C 1
ATOM 715 O O . ASN A 1 94 ? -18.922 -8.883 19.766 1 95.38 94 ASN A O 1
ATOM 719 N N . VAL A 1 95 ? -19.422 -10.219 18.078 1 94.62 95 VAL A N 1
ATOM 720 C CA . VAL A 1 95 ? -20.078 -9.172 17.297 1 94.62 95 VAL A CA 1
ATOM 721 C C . VAL A 1 95 ? -21.375 -8.758 17.984 1 94.62 95 VAL A C 1
ATOM 723 O O . VAL A 1 95 ? -21.766 -7.586 17.938 1 94.62 95 VAL A O 1
ATOM 726 N N . GLY A 1 96 ? -21.969 -9.688 18.672 1 92.69 96 GLY A N 1
ATOM 727 C CA . GLY A 1 96 ? -23.234 -9.406 19.344 1 92.69 96 GLY A CA 1
ATOM 728 C C . GLY A 1 96 ? -23.062 -8.898 20.75 1 92.69 96 GLY A C 1
ATOM 729 O O . GLY A 1 96 ? -24.047 -8.641 21.453 1 92.69 96 GLY A O 1
ATOM 730 N N . TYR A 1 97 ? -21.891 -8.68 21.188 1 89.69 97 TYR A N 1
ATOM 731 C CA . TYR A 1 97 ? -21.625 -8.336 22.578 1 89.69 97 TYR A CA 1
ATOM 732 C C . TYR A 1 97 ? -22.266 -7.004 22.953 1 89.69 97 TYR A C 1
ATOM 734 O O . TYR A 1 97 ? -23.031 -6.918 23.906 1 89.69 97 TYR A O 1
ATOM 742 N N . SER A 1 98 ? -21.984 -5.988 22.172 1 86.12 98 SER A N 1
ATOM 743 C CA . SER A 1 98 ? -22.469 -4.645 22.484 1 86.12 98 SER A CA 1
ATOM 744 C C . SER A 1 98 ? -23.984 -4.57 22.438 1 86.12 98 SER A C 1
ATOM 746 O O . SER A 1 98 ? -24.625 -4.031 23.359 1 86.12 98 SER A O 1
ATOM 748 N N . PRO A 1 99 ? -24.609 -5.082 21.391 1 86.25 99 PRO A N 1
ATOM 749 C CA . PRO A 1 99 ? -26.078 -5.109 21.391 1 86.25 99 PRO A CA 1
ATOM 750 C C . PRO A 1 99 ? -26.656 -5.812 22.609 1 86.25 99 PRO A C 1
ATOM 752 O O . PRO A 1 99 ? -27.688 -5.383 23.141 1 86.25 99 PRO A O 1
ATOM 755 N N . ARG A 1 100 ? -26 -6.809 23.094 1 83.94 100 ARG A N 1
ATOM 756 C CA . ARG A 1 100 ? -26.469 -7.547 24.25 1 83.94 100 ARG A CA 1
ATOM 757 C C . ARG A 1 100 ? -26.344 -6.703 25.516 1 83.94 100 ARG A C 1
ATOM 759 O O . ARG A 1 100 ? -27.266 -6.684 26.344 1 83.94 100 ARG A O 1
ATOM 766 N N . VAL A 1 101 ? -25.266 -6.012 25.641 1 80.62 101 VAL A N 1
ATOM 767 C CA . VAL A 1 101 ? -25.016 -5.18 26.812 1 80.62 101 VAL A CA 1
ATOM 768 C C . VAL A 1 101 ? -26 -4.012 26.844 1 80.62 101 VAL A C 1
ATOM 770 O O . VAL A 1 101 ? -26.406 -3.555 27.906 1 80.62 101 VAL A O 1
ATOM 773 N N . LYS A 1 102 ? -26.406 -3.564 25.656 1 78.81 102 LYS A N 1
ATOM 774 C CA . LYS A 1 102 ? -27.359 -2.461 25.547 1 78.81 102 LYS A CA 1
ATOM 775 C C . LYS A 1 102 ? -28.797 -2.959 25.703 1 78.81 102 LYS A C 1
ATOM 777 O O . LYS A 1 102 ? -29.75 -2.258 25.328 1 78.81 102 LYS A O 1
ATOM 782 N N . ASP A 1 103 ? -28.953 -4.102 26.047 1 76.5 103 ASP A N 1
ATOM 783 C CA . ASP A 1 103 ? -30.219 -4.738 26.453 1 76.5 103 ASP A CA 1
ATOM 784 C C . ASP A 1 103 ? -31.125 -4.961 25.25 1 76.5 103 ASP A C 1
ATOM 786 O O . ASP A 1 103 ? -32.344 -4.805 25.344 1 76.5 103 ASP A O 1
ATOM 790 N N . MET A 1 104 ? -30.531 -5.184 24.219 1 77.25 104 MET A N 1
ATOM 791 C CA . MET A 1 104 ? -31.328 -5.609 23.078 1 77.25 104 MET A CA 1
ATOM 792 C C . MET A 1 104 ? -31.781 -7.055 23.25 1 77.25 104 MET A C 1
ATOM 794 O O . MET A 1 104 ? -31.109 -7.852 23.891 1 77.25 104 MET A O 1
ATOM 798 N N . CYS A 1 105 ? -33 -7.363 22.688 1 78.88 105 CYS A N 1
ATOM 799 C CA . CYS A 1 105 ? -33.438 -8.742 22.781 1 78.88 105 CYS A CA 1
ATOM 800 C C . CYS A 1 105 ? -32.562 -9.68 21.984 1 78.88 105 CYS A C 1
ATOM 802 O O . CYS A 1 105 ? -31.891 -9.258 21.047 1 78.88 105 CYS A O 1
ATOM 804 N N . VAL A 1 106 ? -32.531 -10.875 22.391 1 78.62 106 VAL A N 1
ATOM 805 C CA . VAL A 1 106 ? -31.641 -11.891 21.844 1 78.62 106 VAL A CA 1
ATOM 806 C C . VAL A 1 106 ? -31.828 -12 20.344 1 78.62 106 VAL A C 1
ATOM 808 O O . VAL A 1 106 ? -30.859 -12.086 19.578 1 78.62 106 VAL A O 1
ATOM 811 N N . GLY A 1 107 ? -33.062 -11.977 19.906 1 81.88 107 GLY A N 1
ATOM 812 C CA . GLY A 1 107 ? -33.344 -12.086 18.484 1 81.88 107 GLY A CA 1
ATOM 813 C C . GLY A 1 107 ? -32.75 -10.945 17.672 1 81.88 107 GLY A C 1
ATOM 814 O O . GLY A 1 107 ? -32.156 -11.172 16.625 1 81.88 107 GLY A O 1
ATOM 815 N N . GLU A 1 108 ? -32.844 -9.812 18.203 1 84.75 108 GLU A N 1
ATOM 816 C CA . GLU A 1 108 ? -32.312 -8.633 17.516 1 84.75 108 GLU A CA 1
ATOM 817 C C . GLU A 1 108 ? -30.797 -8.648 17.469 1 84.75 108 GLU A C 1
ATOM 819 O O . GLU A 1 108 ? -30.188 -8.273 16.469 1 84.75 108 GLU A O 1
ATOM 824 N N . THR A 1 109 ? -30.281 -9.078 18.562 1 87 109 THR A N 1
ATOM 825 C CA . THR A 1 109 ? -28.828 -9.172 18.656 1 87 109 THR A CA 1
ATOM 826 C C . THR A 1 109 ? -28.266 -10.125 17.594 1 87 109 THR A C 1
ATOM 828 O O . THR A 1 109 ? -27.281 -9.82 16.938 1 87 109 THR A O 1
ATOM 831 N N . CYS A 1 110 ? -28.969 -11.211 17.422 1 88.44 110 CYS A N 1
ATOM 832 C CA . CYS A 1 110 ? -28.531 -12.211 16.453 1 88.44 110 CYS A CA 1
ATOM 833 C C . CYS A 1 110 ? -28.656 -11.672 15.031 1 88.44 110 CYS A C 1
ATOM 835 O O . CYS A 1 110 ? -27.766 -11.914 14.195 1 88.44 110 CYS A O 1
ATOM 837 N N . LEU A 1 111 ? -29.641 -10.953 14.836 1 89.44 111 LEU A N 1
ATOM 838 C CA . LEU A 1 111 ? -29.859 -10.391 13.508 1 89.44 111 LEU A CA 1
ATOM 839 C C . LEU A 1 111 ? -28.797 -9.359 13.164 1 89.44 111 LEU A C 1
ATOM 841 O O . LEU A 1 111 ? -28.281 -9.328 12.047 1 89.44 111 LEU A O 1
ATOM 845 N N . ILE A 1 112 ? -28.5 -8.57 14.109 1 90.38 112 ILE A N 1
ATOM 846 C CA . ILE A 1 112 ? -27.484 -7.543 13.922 1 90.38 112 ILE A CA 1
ATOM 847 C C . ILE A 1 112 ? -26.125 -8.195 13.672 1 90.38 112 ILE A C 1
ATOM 849 O O . ILE A 1 112 ? -25.406 -7.816 12.742 1 90.38 112 ILE A O 1
ATOM 853 N N . ALA A 1 113 ? -25.844 -9.156 14.5 1 92.19 113 ALA A N 1
ATOM 854 C CA . ALA A 1 113 ? -24.578 -9.875 14.344 1 92.19 113 ALA A CA 1
ATOM 855 C C . ALA A 1 113 ? -24.484 -10.516 12.961 1 92.19 113 ALA A C 1
ATOM 857 O O . ALA A 1 113 ? -23.438 -10.43 12.305 1 92.19 113 ALA A O 1
ATOM 858 N N . GLU A 1 114 ? -25.562 -11.07 12.578 1 92.94 114 GLU A N 1
ATOM 859 C CA . GLU A 1 114 ? -25.594 -11.719 11.266 1 92.94 114 GLU A CA 1
ATOM 860 C C . GLU A 1 114 ? -25.391 -10.703 10.148 1 92.94 114 GLU A C 1
ATOM 862 O O . GLU A 1 114 ? -24.656 -10.969 9.195 1 92.94 114 GLU A O 1
ATOM 867 N N . GLU A 1 115 ? -25.984 -9.633 10.242 1 91.31 115 GLU A N 1
ATOM 868 C CA . GLU A 1 115 ? -25.906 -8.586 9.227 1 91.31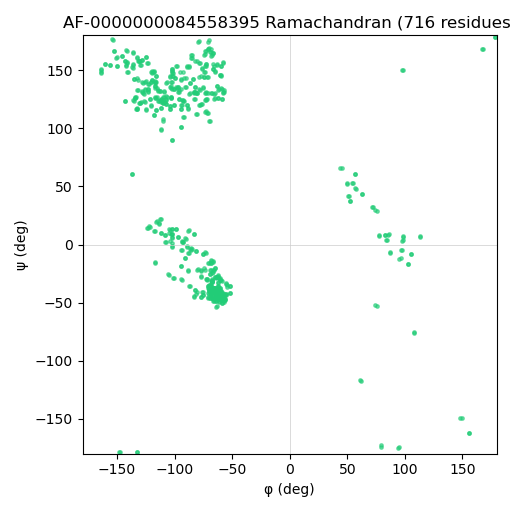 115 GLU A CA 1
ATOM 869 C C . GLU A 1 115 ? -24.453 -8.133 9.031 1 91.31 115 GLU A C 1
ATOM 871 O O . GLU A 1 115 ? -23.969 -8.078 7.898 1 91.31 115 GLU A O 1
ATOM 876 N N . TYR A 1 116 ? -23.859 -7.844 10.102 1 91.62 116 TYR A N 1
ATOM 877 C CA . TYR A 1 116 ? -22.516 -7.281 9.984 1 91.62 116 TYR A CA 1
ATOM 878 C C . TYR A 1 116 ? -21.5 -8.367 9.68 1 91.62 116 TYR A C 1
ATOM 880 O O . TYR A 1 116 ? -20.484 -8.109 9.023 1 91.62 116 TYR A O 1
ATOM 888 N N . LEU A 1 117 ? -21.766 -9.57 10.094 1 93.5 117 LEU A N 1
ATOM 889 C CA . LEU A 1 117 ? -20.891 -10.68 9.711 1 93.5 117 LEU A CA 1
ATOM 890 C C . LEU A 1 117 ? -21 -10.961 8.219 1 93.5 117 LEU A C 1
ATOM 892 O O . LEU A 1 117 ? -20.016 -11.344 7.582 1 93.5 117 LEU A O 1
ATOM 896 N N . GLN A 1 118 ? -22.156 -10.797 7.688 1 90.06 118 GLN A N 1
ATOM 897 C CA . GLN A 1 118 ? -22.328 -10.945 6.246 1 90.06 118 GLN A CA 1
ATOM 898 C C . GLN A 1 118 ? -21.578 -9.852 5.488 1 90.06 118 GLN A C 1
ATOM 900 O O . GLN A 1 118 ? -20.969 -10.125 4.445 1 90.06 118 GLN A O 1
ATOM 905 N N . LEU A 1 119 ? -21.609 -8.734 6.059 1 84.19 119 LEU A N 1
ATOM 906 C CA . LEU A 1 119 ? -20.938 -7.598 5.438 1 84.19 119 LEU A CA 1
ATOM 907 C C . LEU A 1 119 ? -19.438 -7.863 5.281 1 84.19 119 LEU A C 1
ATOM 909 O O . LEU A 1 119 ? -18.859 -7.531 4.25 1 84.19 119 LEU A O 1
ATOM 913 N N . VAL A 1 120 ? -18.859 -8.484 6.336 1 86.25 120 VAL A N 1
ATOM 914 C CA . VAL A 1 120 ? -17.422 -8.719 6.305 1 86.25 120 VAL A CA 1
ATOM 915 C C . VAL A 1 120 ? -17.141 -10.141 5.828 1 86.25 120 VAL A C 1
ATOM 917 O O . VAL A 1 120 ? -16 -10.625 5.934 1 86.25 120 VAL A O 1
ATOM 920 N N . LYS A 1 121 ? -18.172 -10.898 5.395 1 84.81 121 LYS A N 1
ATOM 921 C CA . LYS A 1 121 ? -18.078 -12.242 4.824 1 84.81 121 LYS A CA 1
ATOM 922 C C . LYS A 1 121 ? -17.516 -13.227 5.836 1 84.81 121 LYS A C 1
ATOM 924 O O . LYS A 1 121 ? -16.625 -14.008 5.512 1 84.81 121 LYS A O 1
ATOM 929 N N . MET A 1 122 ? -18.016 -13.109 7.035 1 89.69 122 MET A N 1
ATOM 930 C CA . MET A 1 122 ? -17.547 -14 8.102 1 89.69 122 MET A CA 1
ATOM 931 C C . MET A 1 122 ? -18.719 -14.75 8.719 1 89.69 122 MET A C 1
ATOM 933 O O . MET A 1 122 ? -18.578 -15.367 9.773 1 89.69 122 MET A O 1
ATOM 937 N N . PHE A 1 123 ? -19.875 -14.719 8.047 1 91 123 PHE A N 1
ATOM 938 C CA . PHE A 1 123 ? -21.078 -15.328 8.609 1 91 123 PHE A CA 1
ATOM 939 C C . PHE A 1 123 ? -20.906 -16.844 8.734 1 91 123 PHE A C 1
ATOM 941 O O . PHE A 1 123 ? -21.359 -17.438 9.711 1 91 123 PHE A O 1
ATOM 948 N N . ASP A 1 124 ? -20.266 -17.438 7.816 1 88.5 124 ASP A N 1
ATOM 949 C CA . ASP A 1 124 ? -20.078 -18.891 7.789 1 88.5 124 ASP A CA 1
ATOM 950 C C . ASP A 1 124 ? -19.188 -19.344 8.945 1 88.5 124 ASP A C 1
ATOM 952 O O . ASP A 1 124 ? -19.141 -20.531 9.266 1 88.5 124 ASP A O 1
ATOM 956 N N . ARG A 1 125 ? -18.531 -18.453 9.578 1 91.31 125 ARG A N 1
ATOM 957 C CA . ARG A 1 125 ? -17.625 -18.781 10.68 1 91.31 125 ARG A CA 1
ATOM 958 C C . ARG A 1 125 ? -18.156 -18.25 12.008 1 91.31 125 ARG A C 1
ATOM 960 O O . ARG A 1 125 ? -17.391 -18.094 12.961 1 91.31 125 ARG A O 1
ATOM 967 N N . ALA A 1 126 ? -19.344 -18.031 12.055 1 93.38 126 ALA A N 1
ATOM 968 C CA . ALA A 1 126 ? -19.984 -17.391 13.195 1 93.38 126 ALA A CA 1
ATOM 969 C C . ALA A 1 126 ? -19.797 -18.203 14.469 1 93.38 126 ALA A C 1
ATOM 971 O O . ALA A 1 126 ? -19.672 -17.641 15.562 1 93.38 126 ALA A O 1
ATOM 972 N N . GLY A 1 127 ? -19.703 -19.469 14.305 1 93.12 127 GLY A N 1
ATOM 973 C CA . GLY A 1 127 ? -19.625 -20.344 15.461 1 93.12 127 GLY A CA 1
ATOM 974 C C . GLY A 1 127 ? -18.203 -20.578 15.922 1 93.12 127 GLY A C 1
ATOM 975 O O . GLY A 1 127 ? -17.969 -21.156 16.984 1 93.12 127 GLY A O 1
ATOM 976 N N . MET A 1 128 ? -17.25 -20.062 15.297 1 92.75 128 MET A N 1
ATOM 977 C CA . MET A 1 128 ? -15.844 -20.297 15.617 1 92.75 128 MET A CA 1
ATOM 978 C C . MET A 1 128 ? -15.367 -19.328 16.703 1 92.75 128 MET A C 1
ATOM 980 O O . MET A 1 128 ? -16.016 -18.328 16.969 1 92.75 128 MET A O 1
ATOM 984 N N . PHE A 1 129 ? -14.266 -19.734 17.328 1 93.75 129 PHE A N 1
ATOM 985 C CA . PHE A 1 129 ? -13.609 -18.875 18.297 1 93.75 129 PHE A CA 1
ATOM 986 C C . PHE A 1 129 ? -12.438 -18.125 17.656 1 93.75 129 PHE A C 1
ATOM 988 O O . PHE A 1 129 ? -11.914 -18.562 16.625 1 93.75 129 PHE A O 1
ATOM 995 N N . PRO A 1 130 ? -12.094 -16.953 18.219 1 92.12 130 PRO A N 1
ATOM 996 C CA . PRO A 1 130 ? -11.031 -16.125 17.641 1 92.12 130 PRO A CA 1
ATOM 997 C C . PRO A 1 130 ? -9.734 -16.906 17.406 1 92.12 130 PRO A C 1
ATOM 999 O O . PRO A 1 130 ? -9.047 -16.688 16.406 1 92.12 130 PRO A O 1
ATOM 1002 N N . ASN A 1 131 ? -9.406 -17.812 18.25 1 86.81 131 ASN A N 1
ATOM 1003 C CA . ASN A 1 131 ? -8.156 -18.562 18.125 1 86.81 131 ASN A CA 1
ATOM 1004 C C . ASN A 1 131 ? -8.18 -19.484 16.922 1 86.81 131 ASN A C 1
ATOM 1006 O O . ASN A 1 131 ? -7.141 -20.016 16.516 1 86.81 131 ASN A O 1
ATOM 1010 N N . GLU A 1 132 ? -9.328 -19.672 16.375 1 86.44 132 GLU A N 1
ATOM 1011 C CA . GLU A 1 132 ? -9.484 -20.547 15.219 1 86.44 132 GLU A CA 1
ATOM 1012 C C . GLU A 1 132 ? -9.414 -19.75 13.922 1 86.44 132 GLU A C 1
ATOM 1014 O O . GLU A 1 132 ? -9.461 -20.328 12.828 1 86.44 132 GLU A O 1
ATOM 1019 N N . LEU A 1 133 ? -9.328 -18.484 14.102 1 85.19 133 LEU A N 1
ATOM 1020 C CA . LEU A 1 133 ? -9.359 -17.594 12.945 1 85.19 133 LEU A CA 1
ATOM 1021 C C . LEU A 1 133 ? -7.957 -17.094 12.602 1 85.19 133 LEU A C 1
ATOM 1023 O O . LEU A 1 133 ? -7.09 -17.016 13.477 1 85.19 133 LEU A O 1
ATOM 1027 N N . SER A 1 134 ? -7.738 -16.844 11.312 1 73.62 134 SER A N 1
ATOM 1028 C CA . SER A 1 134 ? -6.523 -16.156 10.906 1 73.62 134 SER A CA 1
ATOM 1029 C C . SER A 1 134 ? -6.535 -14.703 11.367 1 73.62 134 SER A C 1
ATOM 1031 O O . SER A 1 134 ? -7.574 -14.188 11.797 1 73.62 134 SER A O 1
ATOM 1033 N N . GLY A 1 135 ? -5.383 -14.031 11.336 1 76.44 135 GLY A N 1
ATOM 1034 C CA . GLY A 1 135 ? -5.293 -12.625 11.695 1 76.44 135 GLY A CA 1
ATOM 1035 C C . GLY A 1 135 ? -6.234 -11.742 10.898 1 76.44 135 GLY A C 1
ATOM 1036 O O . GLY A 1 135 ? -6.895 -10.859 11.453 1 76.44 135 GLY A O 1
ATOM 1037 N N . GLY A 1 136 ? -6.293 -12 9.625 1 80.44 136 GLY A N 1
ATOM 1038 C CA . GLY A 1 136 ? -7.195 -11.25 8.766 1 80.44 136 GLY A CA 1
ATOM 1039 C C . GLY A 1 136 ? -8.656 -11.469 9.109 1 80.44 136 GLY A C 1
ATOM 1040 O O . GLY A 1 136 ? -9.453 -10.523 9.094 1 80.44 136 GLY A O 1
ATOM 1041 N N . GLU A 1 137 ? -8.969 -12.672 9.391 1 82.44 137 GLU A N 1
ATOM 1042 C CA . GLU A 1 137 ? -10.336 -12.992 9.781 1 82.44 137 GLU A CA 1
ATOM 1043 C C . GLU A 1 137 ? -10.703 -12.312 11.102 1 82.44 137 GLU A C 1
ATOM 1045 O O . GLU A 1 137 ? -11.812 -11.797 11.258 1 82.44 137 GLU A O 1
ATOM 1050 N N . GLN A 1 138 ? -9.773 -12.352 11.969 1 89.19 138 GLN A N 1
ATOM 1051 C CA . GLN A 1 138 ? -10 -11.68 13.25 1 89.19 138 GLN A CA 1
ATOM 1052 C C . GLN A 1 138 ? -10.258 -10.188 13.055 1 89.19 138 GLN A C 1
ATOM 1054 O O . GLN A 1 138 ? -11.125 -9.609 13.719 1 89.19 138 GLN A O 1
ATOM 1059 N N . GLN A 1 139 ? -9.523 -9.672 12.18 1 87.75 139 GLN A N 1
ATOM 1060 C CA . GLN A 1 139 ? -9.695 -8.25 11.891 1 87.75 139 GLN A CA 1
ATOM 1061 C C . GLN A 1 139 ? -11.078 -7.965 11.32 1 87.75 139 GLN A C 1
ATOM 1063 O O . GLN A 1 139 ? -11.727 -6.988 11.703 1 87.75 139 GLN A O 1
ATOM 1068 N N . LYS A 1 140 ? -11.492 -8.773 10.438 1 88.69 140 LYS A N 1
ATOM 1069 C CA . LYS A 1 140 ? -12.836 -8.641 9.883 1 88.69 140 LYS A CA 1
ATOM 1070 C C . LYS A 1 140 ? -13.891 -8.695 10.977 1 88.69 140 LYS A C 1
ATOM 1072 O O . LYS A 1 140 ? -14.805 -7.871 11.008 1 88.69 140 LYS A O 1
ATOM 1077 N N . VAL A 1 141 ? -13.711 -9.602 11.844 1 92.19 141 VAL A N 1
ATOM 1078 C CA . VAL A 1 141 ? -14.648 -9.773 12.945 1 92.19 141 VAL A CA 1
ATOM 1079 C C . VAL A 1 141 ? -14.625 -8.539 13.844 1 92.19 141 VAL A C 1
ATOM 1081 O O . VAL A 1 141 ? -15.672 -8.07 14.297 1 92.19 141 VAL A O 1
ATOM 1084 N N . SER A 1 142 ? -13.469 -8.039 14.078 1 93.38 142 SER A N 1
ATOM 1085 C CA . SER A 1 142 ? -13.336 -6.848 14.914 1 93.38 142 SER A CA 1
ATOM 1086 C C . SER A 1 142 ? -14.062 -5.656 14.289 1 93.38 142 SER A C 1
ATOM 1088 O O . SER A 1 142 ? -14.656 -4.848 15 1 93.38 142 SER A O 1
ATOM 1090 N N . ILE A 1 143 ? -14 -5.535 13.039 1 91.75 143 ILE A N 1
ATOM 1091 C CA . ILE A 1 143 ? -14.688 -4.469 12.32 1 91.75 143 ILE A CA 1
ATOM 1092 C C . ILE A 1 143 ? -16.203 -4.648 12.461 1 91.75 143 ILE A C 1
ATOM 1094 O O . ILE A 1 143 ? -16.922 -3.695 12.773 1 91.75 143 ILE A O 1
ATOM 1098 N N . ALA A 1 144 ? -16.625 -5.859 12.266 1 92.81 144 ALA A N 1
ATOM 1099 C CA . ALA A 1 144 ? -18.047 -6.164 12.422 1 92.81 144 ALA A CA 1
ATOM 1100 C C . ALA A 1 144 ? -18.531 -5.828 13.836 1 92.81 144 ALA A C 1
ATOM 1102 O O . ALA A 1 144 ? -19.609 -5.254 14.008 1 92.81 144 ALA A O 1
ATOM 1103 N N . ARG A 1 145 ? -17.766 -6.184 14.75 1 94 145 ARG A N 1
ATOM 1104 C CA . ARG A 1 145 ? -18.109 -5.91 16.141 1 94 145 ARG A CA 1
ATOM 1105 C C . ARG A 1 145 ? -18.25 -4.41 16.375 1 94 145 ARG A C 1
ATOM 1107 O O . ARG A 1 145 ? -19.203 -3.975 17.031 1 94 145 ARG A O 1
ATOM 1114 N N . ALA A 1 146 ? -17.328 -3.678 15.906 1 91.69 146 ALA A N 1
ATOM 1115 C CA . ALA A 1 146 ? -17.375 -2.229 16.078 1 91.69 146 ALA A CA 1
ATOM 1116 C C . ALA A 1 146 ? -18.625 -1.637 15.422 1 91.69 146 ALA A C 1
ATOM 1118 O O . ALA A 1 146 ? -19.281 -0.776 16 1 91.69 146 ALA A O 1
ATOM 1119 N N . LEU A 1 147 ? -18.969 -2.115 14.32 1 91.06 147 LEU A N 1
ATOM 1120 C CA . LEU A 1 147 ? -20.125 -1.626 13.578 1 91.06 147 LEU A CA 1
ATOM 1121 C C . LEU A 1 147 ? -21.422 -2.025 14.273 1 91.06 147 LEU A C 1
ATOM 1123 O O . LEU A 1 147 ? -22.391 -1.257 14.281 1 91.06 147 LEU A O 1
ATOM 1127 N N . ALA A 1 148 ? -21.406 -3.143 14.82 1 91.88 148 ALA A N 1
ATOM 1128 C CA . ALA A 1 148 ? -22.594 -3.682 15.477 1 91.88 148 ALA A CA 1
ATOM 1129 C C . ALA A 1 148 ? -22.906 -2.92 16.766 1 91.88 148 ALA A C 1
ATOM 1131 O O . ALA A 1 148 ? -24 -3.051 17.312 1 91.88 148 ALA A O 1
ATOM 1132 N N . SER A 1 149 ? -21.984 -2.178 17.25 1 88.62 149 SER A N 1
ATOM 1133 C CA . SER A 1 149 ? -22.172 -1.458 18.5 1 88.62 149 SER A CA 1
ATOM 1134 C C . SER A 1 149 ? -23.312 -0.448 18.406 1 88.62 149 SER A C 1
ATOM 1136 O O . SER A 1 149 ? -23.875 -0.038 19.422 1 88.62 149 SER A O 1
ATOM 1138 N N . GLY A 1 150 ? -23.5 -0.017 17.141 1 86.38 150 GLY A N 1
ATOM 1139 C CA . GLY A 1 150 ? -24.547 0.985 16.938 1 86.38 150 GLY A CA 1
ATOM 1140 C C . GLY A 1 150 ? -24.109 2.377 17.359 1 86.38 150 GLY A C 1
ATOM 1141 O O . GLY A 1 150 ? -24.938 3.301 17.391 1 86.38 150 GLY A O 1
ATOM 1142 N N . SER A 1 151 ? -22.938 2.555 17.672 1 88.81 151 SER A N 1
ATOM 1143 C CA . SER A 1 151 ? -22.391 3.846 18.094 1 88.81 151 SER A CA 1
ATOM 1144 C C . SER A 1 151 ? -22.406 4.848 16.953 1 88.81 151 SER A C 1
ATOM 1146 O O . SER A 1 151 ? -22.312 4.465 15.781 1 88.81 151 SER A O 1
ATOM 1148 N N . LYS A 1 152 ? -22.516 6.035 17.375 1 90.62 152 LYS A N 1
ATOM 1149 C CA . LYS A 1 152 ? -22.531 7.102 16.391 1 90.62 152 LYS A CA 1
ATOM 1150 C C . LYS A 1 152 ? -21.109 7.535 16.031 1 90.62 152 LYS A C 1
ATOM 1152 O O . LYS A 1 152 ? -20.922 8.383 15.148 1 90.62 152 LYS A O 1
ATOM 1157 N N . MET A 1 153 ? -20.219 6.922 16.703 1 92.75 153 MET A N 1
ATOM 1158 C CA . MET A 1 153 ? -18.812 7.195 16.438 1 92.75 153 MET A CA 1
ATOM 1159 C C . MET A 1 153 ? -18.016 5.895 16.297 1 92.75 153 MET A C 1
ATOM 1161 O O . MET A 1 153 ? -18.203 4.969 17.094 1 92.75 153 MET A O 1
ATOM 1165 N N . LEU A 1 154 ? -17.219 5.859 15.266 1 94.25 154 LEU A N 1
ATOM 1166 C CA . LEU A 1 154 ? -16.359 4.703 15.023 1 94.25 154 LEU A CA 1
ATOM 1167 C C . LEU A 1 154 ? -14.891 5.113 14.992 1 94.25 154 LEU A C 1
ATOM 1169 O O . LEU A 1 154 ? -14.531 6.07 14.297 1 94.25 154 LEU A O 1
ATOM 1173 N N . MET A 1 155 ? -14.141 4.465 15.812 1 94.75 155 MET A N 1
ATOM 1174 C CA . MET A 1 155 ? -12.695 4.676 15.836 1 94.75 155 MET A CA 1
ATOM 1175 C C . MET A 1 155 ? -11.953 3.453 15.305 1 94.75 155 MET A C 1
ATOM 1177 O O . MET A 1 155 ? -12.086 2.357 15.852 1 94.75 155 MET A O 1
ATOM 1181 N N . LEU A 1 156 ? -11.188 3.709 14.281 1 94.56 156 LEU A N 1
ATOM 1182 C CA . LEU A 1 156 ? -10.469 2.625 13.617 1 94.56 156 LEU A CA 1
ATOM 1183 C C . LEU A 1 156 ? -8.961 2.836 13.711 1 94.56 156 LEU A C 1
ATOM 1185 O O . LEU A 1 156 ? -8.422 3.752 13.086 1 94.56 156 LEU A O 1
ATOM 1189 N N . ASP A 1 157 ? -8.367 1.99 14.445 1 91.81 157 ASP A N 1
ATOM 1190 C CA . ASP A 1 157 ? -6.918 2.066 14.617 1 91.81 157 ASP A CA 1
ATOM 1191 C C . ASP A 1 157 ? -6.207 1.02 13.766 1 91.81 157 ASP A C 1
ATOM 1193 O O . ASP A 1 157 ? -5.973 -0.103 14.219 1 91.81 157 ASP A O 1
ATOM 1197 N N . GLU A 1 158 ? -5.867 1.389 12.516 1 88.5 158 GLU A N 1
ATOM 1198 C CA . GLU A 1 158 ? -5.227 0.534 11.523 1 88.5 158 GLU A CA 1
ATOM 1199 C C . GLU A 1 158 ? -6.051 -0.725 11.266 1 88.5 158 GLU A C 1
ATOM 1201 O O . GLU A 1 158 ? -5.527 -1.839 11.328 1 88.5 158 GLU A O 1
ATOM 1206 N N . PRO A 1 159 ? -7.254 -0.526 10.805 1 89.69 159 PRO A N 1
ATOM 1207 C CA . PRO A 1 159 ? -8.219 -1.628 10.766 1 89.69 159 PRO A CA 1
ATOM 1208 C C . PRO A 1 159 ? -7.941 -2.611 9.633 1 89.69 159 PRO A C 1
ATOM 1210 O O . PRO A 1 159 ? -8.531 -3.691 9.586 1 89.69 159 PRO A O 1
ATOM 1213 N N . PHE A 1 160 ? -7.008 -2.277 8.75 1 86.88 160 PHE A N 1
ATOM 1214 C CA . PHE A 1 160 ? -6.832 -3.133 7.586 1 86.88 160 PHE A CA 1
ATOM 1215 C C . PHE A 1 160 ? -5.402 -3.66 7.516 1 86.88 160 PHE A C 1
ATOM 1217 O O . PHE A 1 160 ? -4.984 -4.199 6.488 1 86.88 160 PHE A O 1
ATOM 1224 N N . SER A 1 161 ? -4.668 -3.574 8.555 1 77 161 SER A N 1
ATOM 1225 C CA . SER A 1 161 ? -3.232 -3.834 8.547 1 77 161 SER A CA 1
ATOM 1226 C C . SER A 1 161 ? -2.939 -5.316 8.328 1 77 161 SER A C 1
ATOM 1228 O O . SER A 1 161 ? -1.887 -5.672 7.793 1 77 161 SER A O 1
ATOM 1230 N N . ALA A 1 162 ? -3.879 -6.199 8.68 1 72.44 162 ALA A N 1
ATOM 1231 C CA . ALA A 1 162 ? -3.629 -7.637 8.594 1 72.44 162 ALA A CA 1
ATOM 1232 C C . ALA A 1 162 ? -4.301 -8.234 7.363 1 72.44 162 ALA A C 1
ATOM 1234 O O . ALA A 1 162 ? -4.273 -9.453 7.164 1 72.44 162 ALA A O 1
ATOM 1235 N N . LEU A 1 163 ? -4.852 -7.359 6.562 1 76.12 163 LEU A N 1
ATOM 1236 C CA . LEU A 1 163 ? -5.625 -7.844 5.426 1 76.12 163 LEU A CA 1
ATOM 1237 C C . LEU A 1 163 ? -4.82 -7.738 4.137 1 76.12 163 LEU A C 1
ATOM 1239 O O . LEU A 1 163 ? -3.953 -6.871 4.012 1 76.12 163 LEU A O 1
ATOM 1243 N N . ASP A 1 164 ? -5.125 -8.609 3.24 1 72.06 164 ASP A N 1
ATOM 1244 C CA . ASP A 1 164 ? -4.535 -8.539 1.907 1 72.06 164 ASP A CA 1
ATOM 1245 C C . ASP A 1 164 ? -5.043 -7.316 1.145 1 72.06 164 ASP A C 1
ATOM 1247 O O . ASP A 1 164 ? -6.086 -6.754 1.484 1 72.06 164 ASP A O 1
ATOM 1251 N N . ALA A 1 165 ? -4.293 -6.98 0.113 1 71 165 ALA A N 1
ATOM 1252 C CA . ALA A 1 165 ? -4.547 -5.742 -0.62 1 71 165 ALA A CA 1
ATOM 1253 C C . ALA A 1 165 ? -5.957 -5.73 -1.203 1 71 165 ALA A C 1
ATOM 1255 O O . ALA A 1 165 ? -6.68 -4.738 -1.077 1 71 165 ALA A O 1
ATOM 1256 N N . ARG A 1 166 ? -6.379 -6.789 -1.728 1 71.38 166 ARG A N 1
ATOM 1257 C CA . ARG A 1 166 ? -7.68 -6.832 -2.391 1 71.38 166 ARG A CA 1
ATOM 1258 C C . ARG A 1 166 ? -8.812 -6.746 -1.378 1 71.38 166 ARG A C 1
ATOM 1260 O O . ARG A 1 166 ? -9.789 -6.023 -1.59 1 71.38 166 ARG A O 1
ATOM 1267 N N . VAL A 1 167 ? -8.68 -7.488 -0.371 1 75.56 167 VAL A N 1
ATOM 1268 C CA . VAL A 1 167 ? -9.695 -7.477 0.679 1 75.56 167 VAL A CA 1
ATOM 1269 C C . VAL A 1 167 ? -9.773 -6.086 1.304 1 75.56 167 VAL A C 1
ATOM 1271 O O . VAL A 1 167 ? -10.867 -5.586 1.587 1 75.56 167 VAL A O 1
ATOM 1274 N N . ARG A 1 168 ? -8.633 -5.461 1.394 1 81.69 168 ARG A N 1
ATOM 1275 C CA . ARG A 1 168 ? -8.578 -4.117 1.961 1 81.69 168 ARG A CA 1
ATOM 1276 C C . ARG A 1 168 ? -9.406 -3.139 1.135 1 81.69 168 ARG A C 1
ATOM 1278 O O . ARG A 1 168 ? -10.203 -2.373 1.683 1 81.69 168 ARG A O 1
ATOM 1285 N N . VAL A 1 169 ? -9.172 -3.189 -0.12 1 76.81 169 VAL A N 1
ATOM 1286 C CA . VAL A 1 169 ? -9.844 -2.254 -1.019 1 76.81 169 VAL A CA 1
ATOM 1287 C C . VAL A 1 169 ? -11.359 -2.457 -0.941 1 76.81 169 VAL A C 1
ATOM 1289 O O . VAL A 1 169 ? -12.109 -1.492 -0.789 1 76.81 169 VAL A O 1
ATOM 1292 N N . GLU A 1 170 ? -11.766 -3.684 -0.97 1 76.38 170 GLU A N 1
ATOM 1293 C CA . GLU A 1 170 ? -13.188 -3.994 -0.931 1 76.38 170 GLU A CA 1
ATOM 1294 C C . GLU A 1 170 ? -13.82 -3.545 0.387 1 76.38 170 GLU A C 1
ATOM 1296 O O . GLU A 1 170 ? -14.883 -2.93 0.394 1 76.38 170 GLU A O 1
ATOM 1301 N N . LEU A 1 171 ? -13.156 -3.852 1.407 1 83.81 171 LEU A N 1
ATOM 1302 C CA . LEU A 1 171 ? -13.711 -3.529 2.719 1 83.81 171 LEU A CA 1
ATOM 1303 C C . LEU A 1 171 ? -13.727 -2.021 2.945 1 83.81 171 LEU A C 1
ATOM 1305 O O . LEU A 1 171 ? -14.641 -1.497 3.588 1 83.81 171 LEU A O 1
ATOM 1309 N N . ARG A 1 172 ? -12.727 -1.358 2.441 1 85.88 172 ARG A N 1
ATOM 1310 C CA . ARG A 1 172 ? -12.695 0.096 2.555 1 85.88 172 ARG A CA 1
ATOM 1311 C C . ARG A 1 172 ? -13.938 0.72 1.93 1 85.88 172 ARG A C 1
ATOM 1313 O O . ARG A 1 172 ? -14.562 1.601 2.523 1 85.88 172 ARG A O 1
ATOM 1320 N N . TYR A 1 173 ? -14.273 0.206 0.836 1 81.25 173 TYR A N 1
ATOM 1321 C CA . TYR A 1 173 ? -15.445 0.723 0.135 1 81.25 173 TYR A CA 1
ATOM 1322 C C . TYR A 1 173 ? -16.719 0.425 0.912 1 81.25 173 TYR A C 1
ATOM 1324 O O . TYR A 1 173 ? -17.562 1.303 1.084 1 81.25 173 TYR A O 1
ATOM 1332 N N . GLU A 1 174 ? -16.797 -0.741 1.327 1 82.31 174 GLU A N 1
ATOM 1333 C CA . GLU A 1 174 ? -18.016 -1.163 2.018 1 82.31 174 GLU A CA 1
ATOM 1334 C C . GLU A 1 174 ? -18.203 -0.404 3.33 1 82.31 174 GLU A C 1
ATOM 1336 O O . GLU A 1 174 ? -19.312 0.022 3.658 1 82.31 174 GLU A O 1
ATOM 1341 N N . ILE A 1 175 ? -17.141 -0.26 4.004 1 87.62 175 ILE A N 1
ATOM 1342 C CA . ILE A 1 175 ? -17.203 0.433 5.285 1 87.62 175 ILE A CA 1
ATOM 1343 C C . ILE A 1 175 ? -17.578 1.897 5.062 1 87.62 175 ILE A C 1
ATOM 1345 O O . ILE A 1 175 ? -18.453 2.438 5.742 1 87.62 175 ILE A O 1
ATOM 1349 N N . ARG A 1 176 ? -16.938 2.523 4.129 1 88.44 176 ARG A N 1
ATOM 1350 C CA . ARG A 1 176 ? -17.25 3.922 3.85 1 88.44 176 ARG A CA 1
ATOM 1351 C C . ARG A 1 176 ? -18.703 4.082 3.436 1 88.44 176 ARG A C 1
ATOM 1353 O O . ARG A 1 176 ? -19.391 4.984 3.914 1 88.44 176 ARG A O 1
ATOM 1360 N N . ARG A 1 177 ? -19.094 3.238 2.559 1 84.12 177 ARG A N 1
ATOM 1361 C CA . ARG A 1 177 ? -20.484 3.295 2.104 1 84.12 177 ARG A CA 1
ATOM 1362 C C . ARG A 1 177 ? -21.453 3.17 3.275 1 84.12 177 ARG A C 1
ATOM 1364 O O . ARG A 1 177 ? -22.391 3.953 3.395 1 84.12 177 ARG A O 1
ATOM 1371 N N . LEU A 1 178 ? -21.219 2.277 4.066 1 85.12 178 LEU A N 1
ATOM 1372 C CA . LEU A 1 178 ? -22.109 1.991 5.188 1 85.12 178 LEU A CA 1
ATOM 1373 C C . LEU A 1 178 ? -22.125 3.15 6.18 1 85.12 178 LEU A C 1
ATOM 1375 O O . LEU A 1 178 ? -23.188 3.596 6.602 1 85.12 178 LEU A O 1
ATOM 1379 N N . VAL A 1 179 ? -21 3.598 6.535 1 90.25 179 VAL A N 1
ATOM 1380 C CA . VAL A 1 179 ? -20.922 4.637 7.555 1 90.25 179 VAL A CA 1
ATOM 1381 C C . VAL A 1 179 ? -21.531 5.93 7.023 1 90.25 179 VAL A C 1
ATOM 1383 O O . VAL A 1 179 ? -22.172 6.68 7.773 1 90.25 179 VAL A O 1
ATOM 1386 N N . LYS A 1 180 ? -21.344 6.219 5.82 1 88.5 180 LYS A N 1
ATOM 1387 C CA . LYS A 1 180 ? -21.969 7.402 5.223 1 88.5 180 LYS A CA 1
ATOM 1388 C C . LYS A 1 180 ? -23.484 7.277 5.195 1 88.5 180 LYS A C 1
ATOM 1390 O O . LYS A 1 180 ? -24.203 8.234 5.5 1 88.5 180 LYS A O 1
ATOM 1395 N N . LYS A 1 181 ? -23.906 6.113 4.836 1 85.62 181 LYS A N 1
ATOM 1396 C CA . LYS A 1 181 ? -25.344 5.855 4.805 1 85.62 181 LYS A CA 1
ATOM 1397 C C . LYS A 1 181 ? -25.969 6.031 6.184 1 85.62 181 LYS A C 1
ATOM 1399 O O . LYS A 1 181 ? -27.062 6.594 6.312 1 85.62 181 LYS A O 1
ATOM 1404 N N . LEU A 1 182 ? -25.25 5.629 7.188 1 88.69 182 LEU A N 1
ATOM 1405 C CA . LEU A 1 182 ? -25.781 5.629 8.547 1 88.69 182 LEU A CA 1
ATOM 1406 C C . LEU A 1 182 ? -25.484 6.949 9.25 1 88.69 182 LEU A C 1
ATOM 1408 O O . LEU A 1 182 ? -25.984 7.207 10.344 1 88.69 182 LEU A O 1
ATOM 1412 N N . GLY A 1 183 ? -24.656 7.73 8.68 1 91.38 183 GLY A N 1
ATOM 1413 C CA . GLY A 1 183 ? -24.297 9.008 9.273 1 91.38 183 GLY A CA 1
ATOM 1414 C C . GLY A 1 183 ? -23.344 8.875 10.453 1 91.38 183 GLY A C 1
ATOM 1415 O O . GLY A 1 183 ? -23.406 9.672 11.398 1 91.38 183 GLY A O 1
ATOM 1416 N N . ILE A 1 184 ? -22.562 7.895 10.461 1 93.75 184 ILE A N 1
ATOM 1417 C CA . ILE A 1 184 ? -21.641 7.629 11.547 1 93.75 184 ILE A CA 1
ATOM 1418 C C . ILE A 1 184 ? -20.375 8.469 11.375 1 93.75 184 ILE A C 1
ATOM 1420 O O . ILE A 1 184 ? -19.859 8.602 10.258 1 93.75 184 ILE A O 1
ATOM 1424 N N . THR A 1 185 ? -19.938 9.062 12.461 1 95.75 185 THR A N 1
ATOM 1425 C CA . THR A 1 185 ? -18.672 9.773 12.461 1 95.75 185 THR A CA 1
ATOM 1426 C C . THR A 1 185 ? -17.5 8.797 12.625 1 95.75 185 THR A C 1
ATOM 1428 O O . THR A 1 185 ? -17.531 7.926 13.5 1 95.75 185 THR A O 1
ATOM 1431 N N . VAL A 1 186 ? -16.5 8.938 11.727 1 96 186 VAL A N 1
ATOM 1432 C CA . VAL A 1 186 ? -15.422 7.957 11.742 1 96 186 VAL A CA 1
ATOM 1433 C C . VAL A 1 186 ? -14.086 8.664 11.945 1 96 186 VAL A C 1
ATOM 1435 O O . VAL A 1 186 ? -13.82 9.695 11.328 1 96 186 VAL A O 1
ATOM 1438 N N . LEU A 1 187 ? -13.352 8.141 12.844 1 95.81 187 LEU A N 1
ATOM 1439 C CA . LEU A 1 187 ? -11.938 8.469 12.992 1 95.81 187 LEU A CA 1
ATOM 1440 C C . LEU A 1 187 ? -11.062 7.273 12.633 1 95.81 187 LEU A C 1
ATOM 1442 O O . LEU A 1 187 ? -11.102 6.246 13.312 1 95.81 187 LEU A O 1
ATOM 1446 N N . HIS A 1 188 ? -10.281 7.465 11.625 1 95.81 188 HIS A N 1
ATOM 1447 C CA . HIS A 1 188 ? -9.5 6.383 11.039 1 95.81 188 HIS A CA 1
ATOM 1448 C C . HIS A 1 188 ? -8.008 6.695 11.094 1 95.81 188 HIS A C 1
ATOM 1450 O O . HIS A 1 188 ? -7.562 7.715 10.547 1 95.81 188 HIS A O 1
ATOM 1456 N N . ILE A 1 189 ? -7.285 5.824 11.797 1 94.06 189 ILE A N 1
ATOM 1457 C CA . ILE A 1 189 ? -5.836 5.98 11.844 1 94.06 189 ILE A CA 1
ATOM 1458 C C . ILE A 1 189 ? -5.176 5.004 10.875 1 94.06 189 ILE A C 1
ATOM 1460 O O . ILE A 1 189 ? -5.523 3.822 10.844 1 94.06 189 ILE A O 1
ATOM 1464 N N . THR A 1 190 ? -4.238 5.543 10.133 1 89.19 190 THR A N 1
ATOM 1465 C CA . THR A 1 190 ? -3.48 4.691 9.219 1 89.19 190 THR A CA 1
ATOM 1466 C C . THR A 1 190 ? -2.164 5.355 8.828 1 89.19 190 THR A C 1
ATOM 1468 O O . THR A 1 190 ? -2.021 6.574 8.93 1 89.19 190 THR A O 1
ATOM 1471 N N . HIS A 1 191 ? -1.279 4.582 8.477 1 81.69 191 HIS A N 1
ATOM 1472 C CA . HIS A 1 191 ? -0.054 5.098 7.879 1 81.69 191 HIS A CA 1
ATOM 1473 C C . HIS A 1 191 ? -0.065 4.914 6.363 1 81.69 191 HIS A C 1
ATOM 1475 O O . HIS A 1 191 ? 0.865 5.344 5.676 1 81.69 191 HIS A O 1
ATOM 1481 N N . ASP A 1 192 ? -1.104 4.32 5.867 1 82.69 192 ASP A N 1
ATOM 1482 C CA . ASP A 1 192 ? -1.229 4.035 4.441 1 82.69 192 ASP A CA 1
ATOM 1483 C C . ASP A 1 192 ? -1.894 5.195 3.705 1 82.69 192 ASP A C 1
ATOM 1485 O O . ASP A 1 192 ? -3.084 5.453 3.889 1 82.69 192 ASP A O 1
ATOM 1489 N N . GLN A 1 193 ? -1.188 5.738 2.783 1 85.81 193 GLN A N 1
ATOM 1490 C CA . GLN A 1 193 ? -1.68 6.926 2.09 1 85.81 193 GLN A CA 1
ATOM 1491 C C . GLN A 1 193 ? -2.863 6.582 1.188 1 85.81 193 GLN A C 1
ATOM 1493 O O . GLN A 1 193 ? -3.809 7.367 1.072 1 85.81 193 GLN A O 1
ATOM 1498 N N . GLU A 1 194 ? -2.74 5.445 0.542 1 83.19 194 GLU A N 1
ATOM 1499 C CA . GLU A 1 194 ? -3.826 5.059 -0.354 1 83.19 194 GLU A CA 1
ATOM 1500 C C . GLU A 1 194 ? -5.133 4.875 0.411 1 83.19 194 GLU A C 1
ATOM 1502 O O . GLU A 1 194 ? -6.199 5.273 -0.065 1 83.19 194 GLU A O 1
ATOM 1507 N N . GLU A 1 195 ? -4.996 4.305 1.521 1 87.25 195 GLU A N 1
ATOM 1508 C CA . GLU A 1 195 ? -6.156 4.129 2.391 1 87.25 195 GLU A CA 1
ATOM 1509 C C . GLU A 1 195 ? -6.758 5.477 2.787 1 87.25 195 GLU A C 1
ATOM 1511 O O . GLU A 1 195 ? -7.965 5.68 2.664 1 87.25 195 GLU A O 1
ATOM 1516 N N . ALA A 1 196 ? -5.918 6.348 3.182 1 90.69 196 ALA A N 1
ATOM 1517 C CA . ALA A 1 196 ? -6.367 7.668 3.609 1 90.69 196 ALA A CA 1
ATOM 1518 C C . ALA A 1 196 ? -7.027 8.422 2.457 1 90.69 196 ALA A C 1
ATOM 1520 O O . ALA A 1 196 ? -8.086 9.023 2.631 1 90.69 196 ALA A O 1
ATOM 1521 N N . MET A 1 197 ? -6.5 8.289 1.329 1 88.38 197 MET A N 1
ATOM 1522 C CA . MET A 1 197 ? -6.984 9.031 0.169 1 88.38 197 MET A CA 1
ATOM 1523 C C . MET A 1 197 ? -8.336 8.5 -0.297 1 88.38 197 MET A C 1
ATOM 1525 O O . MET A 1 197 ? -9.164 9.258 -0.795 1 88.38 197 MET A O 1
ATOM 1529 N N . SER A 1 198 ? -8.531 7.254 -0.077 1 85.38 198 SER A N 1
ATOM 1530 C CA . SER A 1 198 ? -9.672 6.602 -0.707 1 85.38 198 SER A CA 1
ATOM 1531 C C . SER A 1 198 ? -10.914 6.711 0.164 1 85.38 198 SER A C 1
ATOM 1533 O O . SER A 1 198 ? -12.039 6.723 -0.347 1 85.38 198 SER A O 1
ATOM 1535 N N . VAL A 1 199 ? -10.742 6.922 1.453 1 90.31 199 VAL A N 1
ATOM 1536 C CA . VAL A 1 199 ? -11.938 6.797 2.291 1 90.31 199 VAL A CA 1
ATOM 1537 C C . VAL A 1 199 ? -12.25 8.141 2.949 1 90.31 199 VAL A C 1
ATOM 1539 O O . VAL A 1 199 ? -13.375 8.367 3.393 1 90.31 199 VAL A O 1
ATOM 1542 N N . SER A 1 200 ? -11.359 9.031 2.963 1 94.5 200 SER A N 1
ATOM 1543 C CA . SER A 1 200 ? -11.469 10.172 3.865 1 94.5 200 SER A CA 1
ATOM 1544 C C . SER A 1 200 ? -12.211 11.336 3.207 1 94.5 200 SER A C 1
ATOM 1546 O O . SER A 1 200 ? -12.039 11.586 2.014 1 94.5 200 SER A O 1
ATOM 1548 N N . ASP A 1 201 ? -12.992 12.008 4.023 1 94.75 201 ASP A N 1
ATOM 1549 C CA . ASP A 1 201 ? -13.445 13.352 3.654 1 94.75 201 ASP A CA 1
ATOM 1550 C C . ASP A 1 201 ? -12.336 14.375 3.854 1 94.75 201 ASP A C 1
ATOM 1552 O O . ASP A 1 201 ? -12.109 15.234 2.994 1 94.75 201 ASP A O 1
ATOM 1556 N N . ARG A 1 202 ? -11.758 14.219 4.941 1 96.31 202 ARG A N 1
ATOM 1557 C CA . ARG A 1 202 ? -10.602 15.039 5.277 1 96.31 202 ARG A CA 1
ATOM 1558 C C . ARG A 1 202 ? -9.484 14.203 5.898 1 96.31 202 ARG A C 1
ATOM 1560 O O . ARG A 1 202 ? -9.75 13.125 6.438 1 96.31 202 ARG A O 1
ATOM 1567 N N . ILE A 1 203 ? -8.289 14.688 5.762 1 96.19 203 ILE A N 1
ATOM 1568 C CA . ILE A 1 203 ? -7.105 14.047 6.324 1 96.19 203 ILE A CA 1
ATOM 1569 C C . ILE A 1 203 ? -6.371 15.031 7.238 1 96.19 203 ILE A C 1
ATOM 1571 O O . ILE A 1 203 ? -6.223 16.203 6.906 1 96.19 203 ILE A O 1
ATOM 1575 N N . ILE A 1 204 ? -6 14.555 8.383 1 96.06 204 ILE A N 1
ATOM 1576 C CA . ILE A 1 204 ? -5.055 15.258 9.242 1 96.06 204 ILE A CA 1
ATOM 1577 C C . ILE A 1 204 ? -3.684 14.594 9.156 1 96.06 204 ILE A C 1
ATOM 1579 O O . ILE A 1 204 ? -3.529 13.43 9.539 1 96.06 204 ILE A O 1
ATOM 1583 N N . LEU A 1 205 ? -2.781 15.312 8.68 1 95.5 205 LEU A N 1
ATOM 1584 C CA . LEU A 1 205 ? -1.406 14.828 8.609 1 95.5 205 LEU A CA 1
ATOM 1585 C C . LEU A 1 205 ? -0.615 15.266 9.844 1 95.5 205 LEU A C 1
ATOM 1587 O O . LEU A 1 205 ? -0.484 16.469 10.109 1 95.5 205 LEU A O 1
ATOM 1591 N N . LEU A 1 206 ? -0.13 14.273 10.547 1 93.5 206 LEU A N 1
ATOM 1592 C CA . LEU A 1 206 ? 0.656 14.547 11.742 1 93.5 206 LEU A CA 1
ATOM 1593 C C . LEU A 1 206 ? 2.146 14.383 11.461 1 93.5 206 LEU A C 1
ATOM 1595 O O . LEU A 1 206 ? 2.547 13.523 10.672 1 93.5 206 LEU A O 1
ATOM 1599 N N . ARG A 1 207 ? 2.895 15.219 12.102 1 90.81 207 ARG A N 1
ATOM 1600 C CA . ARG A 1 207 ? 4.352 15.133 12.086 1 90.81 207 ARG A CA 1
ATOM 1601 C C . ARG A 1 207 ? 4.938 15.5 13.445 1 90.81 207 ARG A C 1
ATOM 1603 O O . ARG A 1 207 ? 4.719 16.609 13.945 1 90.81 207 ARG A O 1
ATOM 1610 N N . ALA A 1 208 ? 5.695 14.602 13.992 1 88 208 ALA A N 1
ATOM 1611 C CA . ALA A 1 208 ? 6.406 14.836 15.25 1 88 208 ALA A CA 1
ATOM 1612 C C . ALA A 1 208 ? 5.461 15.367 16.328 1 88 208 ALA A C 1
ATOM 1614 O O . ALA A 1 208 ? 5.77 16.359 16.984 1 88 208 ALA A O 1
ATOM 1615 N N . GLY A 1 209 ? 4.301 14.789 16.359 1 91.38 209 GLY A N 1
ATOM 1616 C CA . GLY A 1 209 ? 3.359 15.086 17.422 1 91.38 209 GLY A CA 1
ATOM 1617 C C . GLY A 1 209 ? 2.537 16.328 17.156 1 91.38 209 GLY A C 1
ATOM 1618 O O . GLY A 1 209 ? 1.756 16.766 18.016 1 91.38 209 GLY A O 1
ATOM 1619 N N . ARG A 1 210 ? 2.701 16.938 16 1 93.81 210 ARG A N 1
ATOM 1620 C CA . ARG A 1 210 ? 1.962 18.141 15.648 1 93.81 210 ARG A CA 1
ATOM 1621 C C . ARG A 1 210 ? 1.215 17.953 14.336 1 93.81 210 ARG A C 1
ATOM 1623 O O . ARG A 1 210 ? 1.549 17.078 13.539 1 93.81 210 ARG A O 1
ATOM 1630 N N . THR A 1 211 ? 0.244 18.812 14.148 1 94.19 211 THR A N 1
ATOM 1631 C CA . THR A 1 211 ? -0.476 18.797 12.883 1 94.19 211 THR A CA 1
ATOM 1632 C C . THR A 1 211 ? 0.338 19.5 11.789 1 94.19 211 THR A C 1
ATOM 1634 O O . THR A 1 211 ? 0.686 20.672 11.922 1 94.19 211 THR A O 1
ATOM 1637 N N . ALA A 1 212 ? 0.634 18.781 10.781 1 93.31 212 ALA A N 1
ATOM 1638 C CA . ALA A 1 212 ? 1.349 19.359 9.648 1 93.31 212 ALA A CA 1
ATOM 1639 C C . ALA A 1 212 ? 0.386 20.062 8.688 1 93.31 212 ALA A C 1
ATOM 1641 O O . ALA A 1 212 ? 0.669 21.156 8.203 1 93.31 212 ALA A O 1
ATOM 1642 N N . GLU A 1 213 ? -0.692 19.422 8.414 1 95.06 213 GLU A N 1
ATOM 1643 C CA . GLU A 1 213 ? -1.681 19.969 7.488 1 95.06 213 GLU A CA 1
ATOM 1644 C C . GLU A 1 213 ? -3.018 19.25 7.621 1 95.06 213 GLU A C 1
ATOM 1646 O O . GLU A 1 213 ? -3.061 18.078 8.023 1 95.06 213 GLU A O 1
ATOM 1651 N N . VAL A 1 214 ? -4.078 19.969 7.391 1 95.19 214 VAL A N 1
ATOM 1652 C CA . VAL A 1 214 ? -5.426 19.422 7.344 1 95.19 214 VAL A CA 1
ATOM 1653 C C . VAL A 1 214 ? -6.098 19.797 6.027 1 95.19 214 VAL A C 1
ATOM 1655 O O . VAL A 1 214 ? -5.996 20.938 5.582 1 95.19 214 VAL A O 1
ATOM 1658 N N . GLY A 1 215 ? -6.719 18.844 5.371 1 94.94 215 GLY A N 1
ATOM 1659 C CA . GLY A 1 215 ? -7.418 19.141 4.133 1 94.94 215 GLY A CA 1
ATOM 1660 C C . GLY A 1 215 ? -8.047 17.906 3.496 1 94.94 215 GLY A C 1
ATOM 1661 O O . GLY A 1 215 ? -8.023 16.828 4.074 1 94.94 215 GLY A O 1
ATOM 1662 N N . THR A 1 216 ? -8.703 18.125 2.395 1 94.44 216 THR A N 1
ATOM 1663 C CA . THR A 1 216 ? -9.242 17.016 1.619 1 94.44 216 THR A CA 1
ATOM 1664 C C . THR A 1 216 ? -8.117 16.266 0.908 1 94.44 216 THR A C 1
ATOM 1666 O O . THR A 1 216 ? -7.043 16.812 0.673 1 94.44 216 THR A O 1
ATOM 1669 N N . PRO A 1 217 ? -8.375 15.023 0.624 1 92.44 217 PRO A N 1
ATOM 1670 C CA . PRO A 1 217 ? -7.375 14.281 -0.14 1 92.44 217 PRO A CA 1
ATOM 1671 C C . PRO A 1 217 ? -6.949 15 -1.415 1 92.44 217 PRO A C 1
ATOM 1673 O O . PRO A 1 217 ? -5.754 15.109 -1.7 1 92.44 217 PRO A O 1
ATOM 1676 N N . LEU A 1 218 ? -7.859 15.578 -2.125 1 91.19 218 LEU A N 1
ATOM 1677 C CA . LEU A 1 218 ? -7.582 16.25 -3.385 1 91.19 218 LEU A CA 1
ATOM 1678 C C . LEU A 1 218 ? -6.715 17.484 -3.16 1 91.19 218 LEU A C 1
ATOM 1680 O O . LEU A 1 218 ? -5.711 17.688 -3.848 1 91.19 218 LEU A O 1
ATOM 1684 N N . ASP A 1 219 ? -7.082 18.219 -2.188 1 93.19 219 ASP A N 1
ATOM 1685 C CA . ASP A 1 219 ? -6.348 19.453 -1.902 1 93.19 219 ASP A CA 1
ATOM 1686 C C . ASP A 1 219 ? -4.934 19.141 -1.417 1 93.19 219 ASP A C 1
ATOM 1688 O O . ASP A 1 219 ? -3.979 19.828 -1.804 1 93.19 219 ASP A O 1
ATOM 1692 N N . MET A 1 220 ? -4.836 18.172 -0.618 1 93.25 220 MET A N 1
ATOM 1693 C CA . MET A 1 220 ? -3.531 17.828 -0.061 1 93.25 220 MET A CA 1
ATOM 1694 C C . MET A 1 220 ? -2.596 17.297 -1.147 1 93.25 220 MET A C 1
ATOM 1696 O O . MET A 1 220 ? -1.381 17.484 -1.07 1 93.25 220 MET A O 1
ATOM 1700 N N . TYR A 1 221 ? -3.164 16.656 -2.17 1 93.38 221 TYR A N 1
ATOM 1701 C CA . TYR A 1 221 ? -2.359 16.141 -3.271 1 93.38 221 TYR A CA 1
ATOM 1702 C C . TYR A 1 221 ? -2.023 17.25 -4.266 1 93.38 221 TYR A C 1
ATOM 1704 O O . TYR A 1 221 ? -0.87 17.391 -4.68 1 93.38 221 TYR A O 1
ATOM 1712 N N . ARG A 1 222 ? -2.926 18.125 -4.598 1 91.62 222 ARG A N 1
ATOM 1713 C CA . ARG A 1 222 ? -2.781 19.094 -5.68 1 91.62 222 ARG A CA 1
ATOM 1714 C C . ARG A 1 222 ? -2.105 20.359 -5.188 1 91.62 222 ARG A C 1
ATOM 1716 O O . ARG A 1 222 ? -1.377 21.016 -5.938 1 91.62 222 ARG A O 1
ATOM 1723 N N . ASP A 1 223 ? -2.492 20.609 -3.953 1 93.75 223 ASP A N 1
ATOM 1724 C CA . ASP A 1 223 ? -2.014 21.891 -3.428 1 93.75 223 ASP A CA 1
ATOM 1725 C C . ASP A 1 223 ? -1.517 21.734 -1.992 1 93.75 223 ASP A C 1
ATOM 1727 O O . ASP A 1 223 ? -2.004 22.422 -1.088 1 93.75 223 ASP A O 1
ATOM 1731 N N . PRO A 1 224 ? -0.521 20.906 -1.852 1 95.88 224 PRO A N 1
ATOM 1732 C CA . PRO A 1 224 ? 0.055 20.797 -0.508 1 95.88 224 PRO A CA 1
ATOM 1733 C C . PRO A 1 224 ? 0.614 22.141 -0.005 1 95.88 224 PRO A C 1
ATOM 1735 O O . PRO A 1 224 ? 1.2 22.891 -0.78 1 95.88 224 PRO A O 1
ATOM 1738 N N . LYS A 1 225 ? 0.499 22.359 1.281 1 94.25 225 LYS A N 1
ATOM 1739 C CA . LYS A 1 225 ? 0.897 23.656 1.849 1 94.25 225 LYS A CA 1
ATOM 1740 C C . LYS A 1 225 ? 2.336 23.609 2.354 1 94.25 225 LYS A C 1
ATOM 1742 O O . LYS A 1 225 ? 2.969 24.656 2.533 1 94.25 225 LYS A O 1
ATOM 1747 N N . THR A 1 226 ? 2.857 22.453 2.568 1 92.94 226 THR A N 1
ATOM 1748 C CA . THR A 1 226 ? 4.227 22.297 3.047 1 92.94 226 THR A CA 1
ATOM 1749 C C . THR A 1 226 ? 4.98 21.281 2.205 1 92.94 226 THR A C 1
ATOM 1751 O O . THR A 1 226 ? 4.367 20.422 1.559 1 92.94 226 THR A O 1
ATOM 1754 N N . VAL A 1 227 ? 6.281 21.422 2.266 1 94.56 227 VAL A N 1
ATOM 1755 C CA . VAL A 1 227 ? 7.117 20.484 1.532 1 94.56 227 VAL A CA 1
ATOM 1756 C C . VAL A 1 227 ? 6.953 19.078 2.111 1 94.56 227 VAL A C 1
ATOM 1758 O O . VAL A 1 227 ? 6.992 18.078 1.378 1 94.56 227 VAL A O 1
ATOM 1761 N N . PHE A 1 228 ? 6.629 19.062 3.363 1 93.19 228 PHE A N 1
ATOM 1762 C CA . PHE A 1 228 ? 6.43 17.766 4.008 1 93.19 228 PHE A CA 1
ATOM 1763 C C . PHE A 1 228 ? 5.172 17.078 3.479 1 93.19 228 PHE A C 1
ATOM 1765 O O . PHE A 1 228 ? 5.184 15.891 3.18 1 93.19 228 PHE A O 1
ATOM 1772 N N . THR A 1 229 ? 4.117 17.812 3.383 1 94.25 229 THR A N 1
ATOM 1773 C CA . THR A 1 229 ? 2.873 17.266 2.854 1 94.25 229 THR A CA 1
ATOM 1774 C C . THR A 1 229 ? 3.062 16.781 1.42 1 94.25 229 THR A C 1
ATOM 1776 O O . THR A 1 229 ? 2.6 15.695 1.06 1 94.25 229 THR A O 1
ATOM 1779 N N . ALA A 1 230 ? 3.828 17.641 0.676 1 94.25 230 ALA A N 1
ATOM 1780 C CA . ALA A 1 230 ? 4.094 17.266 -0.71 1 94.25 230 ALA A CA 1
ATOM 1781 C C . ALA A 1 230 ? 4.879 15.953 -0.785 1 94.25 230 ALA A C 1
ATOM 1783 O O . ALA A 1 230 ? 4.633 15.125 -1.665 1 94.25 230 ALA A O 1
ATOM 1784 N N . TYR A 1 231 ? 5.719 15.844 0.106 1 92 231 TYR A N 1
ATOM 1785 C CA . TYR A 1 231 ? 6.586 14.672 0.136 1 92 231 TYR A CA 1
ATOM 1786 C C . TYR A 1 231 ? 5.832 13.445 0.632 1 92 231 TYR A C 1
ATOM 1788 O O . TYR A 1 231 ? 5.98 12.352 0.083 1 92 231 TYR A O 1
ATOM 1796 N N . PHE A 1 232 ? 5.016 13.586 1.608 1 89.81 232 PHE A N 1
ATOM 1797 C CA . PHE A 1 232 ? 4.414 12.453 2.311 1 89.81 232 PHE A CA 1
ATOM 1798 C C . PHE A 1 232 ? 3.201 11.93 1.55 1 89.81 232 PHE A C 1
ATOM 1800 O O . PHE A 1 232 ? 2.938 10.727 1.544 1 89.81 232 PHE A O 1
ATOM 1807 N N . ILE A 1 233 ? 2.447 12.828 1.001 1 90.19 233 ILE A N 1
ATOM 1808 C CA . ILE A 1 233 ? 1.237 12.438 0.288 1 90.19 233 ILE A CA 1
ATOM 1809 C C . ILE A 1 233 ? 1.551 12.234 -1.193 1 90.19 233 ILE A C 1
ATOM 1811 O O . ILE A 1 233 ? 1.785 13.211 -1.918 1 90.19 233 ILE A O 1
ATOM 1815 N N . GLY A 1 234 ? 1.527 11.039 -1.642 1 86.88 234 GLY A N 1
ATOM 1816 C CA . GLY A 1 234 ? 1.859 10.727 -3.023 1 86.88 234 GLY A CA 1
ATOM 1817 C C . GLY A 1 234 ? 3.354 10.695 -3.285 1 86.88 234 GLY A C 1
ATOM 1818 O O . GLY A 1 234 ? 4.152 10.703 -2.348 1 86.88 234 GLY A O 1
ATOM 1819 N N . GLU A 1 235 ? 3.625 10.562 -4.559 1 87.5 235 GLU A N 1
ATOM 1820 C CA . GLU A 1 235 ? 5.02 10.633 -4.988 1 87.5 235 GLU A CA 1
ATOM 1821 C C . GLU A 1 235 ? 5.34 11.977 -5.625 1 87.5 235 GLU A C 1
ATOM 1823 O O . GLU A 1 235 ? 4.5 12.562 -6.32 1 87.5 235 GLU A O 1
ATOM 1828 N N . THR A 1 236 ? 6.531 12.453 -5.289 1 93.19 236 THR A N 1
ATOM 1829 C CA . THR A 1 236 ? 6.91 13.742 -5.852 1 93.19 236 THR A CA 1
ATOM 1830 C C . THR A 1 236 ? 8.422 13.836 -6.031 1 93.19 236 THR A C 1
ATOM 1832 O O . THR A 1 236 ? 9.172 13.07 -5.422 1 93.19 236 THR A O 1
ATOM 1835 N N . ASN A 1 237 ? 8.789 14.648 -6.977 1 95.31 237 ASN A N 1
ATOM 1836 C CA . ASN A 1 237 ? 10.18 15.055 -7.145 1 95.31 237 ASN A CA 1
ATOM 1837 C C . ASN A 1 237 ? 10.453 16.406 -6.477 1 95.31 237 ASN A C 1
ATOM 1839 O O . ASN A 1 237 ? 9.727 17.375 -6.711 1 95.31 237 ASN A O 1
ATOM 1843 N N . LEU A 1 238 ? 11.414 16.375 -5.633 1 94.94 238 LEU A N 1
ATOM 1844 C CA . LEU A 1 238 ? 11.805 17.609 -4.965 1 94.94 238 LEU A CA 1
ATOM 1845 C C . LEU A 1 238 ? 13.164 18.094 -5.469 1 94.94 238 LEU A C 1
ATOM 1847 O O . LEU A 1 238 ? 14.141 17.344 -5.457 1 94.94 238 LEU A O 1
ATOM 1851 N N . LEU A 1 239 ? 13.195 19.359 -5.891 1 94.81 239 LEU A N 1
ATOM 1852 C CA . LEU A 1 239 ? 14.43 19.953 -6.41 1 94.81 239 LEU A CA 1
ATOM 1853 C C . LEU A 1 239 ? 14.758 21.25 -5.68 1 94.81 239 LEU A C 1
ATOM 1855 O O . LEU A 1 239 ? 13.945 22.172 -5.637 1 94.81 239 LEU A O 1
ATOM 1859 N N . GLU A 1 240 ? 15.906 21.266 -5.141 1 94.81 240 GLU A N 1
ATOM 1860 C CA . GLU A 1 240 ? 16.359 22.516 -4.539 1 94.81 240 GLU A CA 1
ATOM 1861 C C . GLU A 1 240 ? 16.859 23.5 -5.605 1 94.81 240 GLU A C 1
ATOM 1863 O O . GLU A 1 240 ? 17.594 23.109 -6.52 1 94.81 240 GLU A O 1
ATOM 1868 N N . CYS A 1 241 ? 16.406 24.75 -5.469 1 95.56 241 CYS A N 1
ATOM 1869 C CA . CYS A 1 241 ? 16.766 25.766 -6.465 1 95.56 241 CYS A CA 1
ATOM 1870 C C . CYS A 1 241 ? 16.734 27.156 -5.859 1 95.56 241 CYS A C 1
ATOM 1872 O O . CYS A 1 241 ? 16.453 27.328 -4.668 1 95.56 241 CYS A O 1
ATOM 1874 N N . THR A 1 242 ? 17.125 28.109 -6.688 1 96.94 242 THR A N 1
ATOM 1875 C CA . THR A 1 242 ? 17.094 29.516 -6.309 1 96.94 242 THR A CA 1
ATOM 1876 C C . THR A 1 242 ? 16.25 30.328 -7.281 1 96.94 242 THR A C 1
ATOM 1878 O O . THR A 1 242 ? 16.328 30.141 -8.492 1 96.94 242 THR A O 1
ATOM 1881 N N . VAL A 1 243 ? 15.469 31.219 -6.668 1 97.56 243 VAL A N 1
ATOM 1882 C CA . VAL A 1 243 ? 14.609 32.062 -7.508 1 97.56 243 VAL A CA 1
ATOM 1883 C C . VAL A 1 243 ? 15.453 33.062 -8.266 1 97.56 243 VAL A C 1
ATOM 1885 O O . VAL A 1 243 ? 16.297 33.75 -7.668 1 97.56 243 VAL A O 1
ATOM 1888 N N . LEU A 1 244 ? 15.258 33.156 -9.531 1 96.75 244 LEU A N 1
ATOM 1889 C CA . LEU A 1 244 ? 15.961 34.125 -10.367 1 96.75 244 LEU A CA 1
ATOM 1890 C C . LEU A 1 244 ? 15.078 35.312 -10.68 1 96.75 244 LEU A C 1
ATOM 1892 O O . LEU A 1 244 ? 15.578 36.406 -10.977 1 96.75 244 LEU A O 1
ATOM 1896 N N . GLY A 1 245 ? 13.812 35.094 -10.719 1 95.25 245 GLY A N 1
ATOM 1897 C CA . GLY A 1 245 ? 12.867 36.156 -11.031 1 95.25 245 GLY A CA 1
ATOM 1898 C C . GLY A 1 245 ? 11.555 35.656 -11.586 1 95.25 245 GLY A C 1
ATOM 1899 O O . GLY A 1 245 ? 11.156 34.531 -11.297 1 95.25 245 GLY A O 1
ATOM 1900 N N . LYS A 1 246 ? 10.867 36.594 -12.195 1 94.88 246 LYS A N 1
ATOM 1901 C CA . LYS A 1 246 ? 9.562 36.281 -12.781 1 94.88 246 LYS A CA 1
ATOM 1902 C C . LYS A 1 246 ? 9.508 36.656 -14.258 1 94.88 246 LYS A C 1
ATOM 1904 O O . LYS A 1 246 ? 10.148 37.625 -14.672 1 94.88 246 LYS A O 1
ATOM 1909 N N . THR A 1 247 ? 8.867 35.781 -14.961 1 93.69 247 THR A N 1
ATOM 1910 C CA . THR A 1 247 ? 8.625 36.125 -16.359 1 93.69 247 THR A CA 1
ATOM 1911 C C . THR A 1 247 ? 7.574 37.25 -16.469 1 93.69 247 THR A C 1
ATOM 1913 O O . THR A 1 247 ? 6.957 37.625 -15.469 1 93.69 247 THR A O 1
ATOM 1916 N N . LYS A 1 248 ? 7.359 37.75 -17.766 1 91.81 248 LYS A N 1
ATOM 1917 C CA . LYS A 1 248 ? 6.363 38.781 -18.031 1 91.81 248 LYS A CA 1
ATOM 1918 C C . LYS A 1 248 ? 4.957 38.281 -17.703 1 91.81 248 LYS A C 1
ATOM 1920 O O . LYS A 1 248 ? 4.102 39.062 -17.281 1 91.81 248 LYS A O 1
ATOM 1925 N N . ASN A 1 249 ? 4.73 36.906 -17.812 1 92.31 249 ASN A N 1
ATOM 1926 C CA . ASN A 1 249 ? 3.418 36.312 -17.594 1 92.31 249 ASN A CA 1
ATOM 1927 C C . ASN A 1 249 ? 3.252 35.844 -16.156 1 92.31 249 ASN A C 1
ATOM 1929 O O . ASN A 1 249 ? 2.258 35.219 -15.82 1 92.31 249 ASN A O 1
ATOM 1933 N N . GLY A 1 250 ? 4.258 36.062 -15.289 1 92.06 250 GLY A N 1
ATOM 1934 C CA . GLY A 1 250 ? 4.109 35.844 -13.859 1 92.06 250 GLY A CA 1
ATOM 1935 C C . GLY A 1 250 ? 4.664 34.5 -13.414 1 92.06 250 GLY A C 1
ATOM 1936 O O . GLY A 1 250 ? 4.559 34.156 -12.242 1 92.06 250 GLY A O 1
ATOM 1937 N N . TRP A 1 251 ? 5.254 33.781 -14.336 1 93.69 251 TRP A N 1
ATOM 1938 C CA . TRP A 1 251 ? 5.859 32.531 -13.945 1 93.69 251 TRP A CA 1
ATOM 1939 C C . TRP A 1 251 ? 7.168 32.75 -13.195 1 93.69 251 TRP A C 1
ATOM 1941 O O . TRP A 1 251 ? 7.93 33.656 -13.523 1 93.69 251 TRP A O 1
ATOM 1951 N N . THR A 1 252 ? 7.426 31.953 -12.266 1 96.12 252 THR A N 1
ATOM 1952 C CA . THR A 1 252 ? 8.672 32.031 -11.516 1 96.12 252 THR A CA 1
ATOM 1953 C C . THR A 1 252 ? 9.805 31.328 -12.258 1 96.12 252 THR A C 1
ATOM 1955 O O . THR A 1 252 ? 9.617 30.234 -12.781 1 96.12 252 THR A O 1
ATOM 1958 N N . VAL A 1 253 ? 10.898 32 -12.367 1 96.94 253 VAL A N 1
ATOM 1959 C CA . VAL A 1 253 ? 12.086 31.406 -12.961 1 96.94 253 VAL A CA 1
ATOM 1960 C C . VAL A 1 253 ? 13.07 31.016 -11.867 1 96.94 253 VAL A C 1
ATOM 1962 O O . VAL A 1 253 ? 13.406 31.828 -11 1 96.94 253 VAL A O 1
ATOM 1965 N N . VAL A 1 254 ? 13.5 29.719 -11.922 1 96.69 254 VAL A N 1
ATOM 1966 C CA . VAL A 1 254 ? 14.422 29.25 -10.898 1 96.69 254 VAL A CA 1
ATOM 1967 C C . VAL A 1 254 ? 15.68 28.688 -11.555 1 96.69 254 VAL A C 1
ATOM 1969 O O . VAL A 1 254 ? 15.656 28.297 -12.727 1 96.69 254 VAL A O 1
ATOM 1972 N N . ARG A 1 255 ? 16.734 28.688 -10.797 1 95.81 255 ARG A N 1
ATOM 1973 C CA . ARG A 1 255 ? 18 28.062 -11.195 1 95.81 255 ARG A CA 1
ATOM 1974 C C . ARG A 1 255 ? 18.25 26.781 -10.406 1 95.81 255 ARG A C 1
ATOM 1976 O O . ARG A 1 255 ? 18.266 26.797 -9.18 1 95.81 255 ARG A O 1
ATOM 1983 N N . LEU A 1 256 ? 18.453 25.734 -11.141 1 94.25 256 LEU A N 1
ATOM 1984 C CA . LEU A 1 256 ? 18.766 24.453 -10.516 1 94.25 256 LEU A CA 1
ATOM 1985 C C . LEU A 1 256 ? 20.234 24.391 -10.094 1 94.25 256 LEU A C 1
ATOM 1987 O O . LEU A 1 256 ? 20.984 25.328 -10.328 1 94.25 256 LEU A O 1
ATOM 1991 N N . ARG A 1 257 ? 20.594 23.328 -9.43 1 89.12 257 ARG A N 1
ATOM 1992 C CA . ARG A 1 257 ? 21.938 23.172 -8.891 1 89.12 257 ARG A CA 1
ATOM 1993 C C . ARG A 1 257 ? 22.969 23.141 -10.016 1 89.12 257 ARG A C 1
ATOM 1995 O O . ARG A 1 257 ? 24.109 23.547 -9.82 1 89.12 257 ARG A O 1
ATOM 2002 N N . ASP A 1 258 ? 22.562 22.688 -11.18 1 85.38 258 ASP A N 1
ATOM 2003 C CA . ASP A 1 258 ? 23.5 22.578 -12.289 1 85.38 258 ASP A CA 1
ATOM 2004 C C . ASP A 1 258 ? 23.562 23.875 -13.078 1 85.38 258 ASP A C 1
ATOM 2006 O O . ASP A 1 258 ? 24.312 23.984 -14.055 1 85.38 258 ASP A O 1
ATOM 2010 N N . GLY A 1 259 ? 22.719 24.781 -12.758 1 88.75 259 GLY A N 1
ATOM 2011 C CA . GLY A 1 259 ? 22.75 26.094 -13.398 1 88.75 259 GLY A CA 1
ATOM 2012 C C . GLY A 1 259 ? 21.625 26.281 -14.398 1 88.75 259 GLY A C 1
ATOM 2013 O O . GLY A 1 259 ? 21.375 27.406 -14.859 1 88.75 259 GLY A O 1
ATOM 2014 N N . GLN A 1 260 ? 20.953 25.297 -14.648 1 91.06 260 GLN A N 1
ATOM 2015 C CA . GLN A 1 260 ? 19.875 25.375 -15.625 1 91.06 260 GLN A CA 1
ATOM 2016 C C . GLN A 1 260 ? 18.703 26.172 -15.078 1 91.06 260 GLN A C 1
ATOM 2018 O O . GLN A 1 260 ? 18.391 26.094 -13.891 1 91.06 260 GLN A O 1
ATOM 2023 N N . LYS A 1 261 ? 18.094 26.906 -16.062 1 93.5 261 LYS A N 1
ATOM 2024 C CA . LYS A 1 261 ? 16.922 27.703 -15.703 1 93.5 261 LYS A CA 1
ATOM 2025 C C . LYS A 1 261 ? 15.641 27.031 -16.156 1 93.5 261 LYS A C 1
ATOM 2027 O O . LYS A 1 261 ? 15.562 26.516 -17.281 1 93.5 261 LYS A O 1
ATOM 2032 N N . ILE A 1 262 ? 14.734 27.047 -15.219 1 93.25 262 ILE A N 1
ATOM 2033 C CA . ILE A 1 262 ? 13.445 26.484 -15.609 1 93.25 262 ILE A CA 1
ATOM 2034 C C . ILE A 1 262 ? 12.312 27.375 -15.094 1 93.25 262 ILE A C 1
ATOM 2036 O O . ILE A 1 262 ? 12.5 28.125 -14.133 1 93.25 262 ILE A O 1
ATOM 2040 N N . ARG A 1 263 ? 11.211 27.328 -15.797 1 94.44 263 ARG A N 1
ATOM 2041 C CA . ARG A 1 263 ? 10.008 28.031 -15.367 1 94.44 263 ARG A CA 1
ATOM 2042 C C . ARG A 1 263 ? 9.133 27.125 -14.508 1 94.44 263 ARG A C 1
ATOM 2044 O O . ARG A 1 263 ? 8.969 25.938 -14.805 1 94.44 263 ARG A O 1
ATOM 2051 N N . VAL A 1 264 ? 8.625 27.641 -13.414 1 96.06 264 VAL A N 1
ATOM 2052 C CA . VAL A 1 264 ? 7.758 26.906 -12.5 1 96.06 264 VAL A CA 1
ATOM 2053 C C . VAL A 1 264 ? 6.535 27.75 -12.156 1 96.06 264 VAL A C 1
ATOM 2055 O O . VAL A 1 264 ? 6.344 28.828 -12.711 1 96.06 264 VAL A O 1
ATOM 2058 N N . ALA A 1 265 ? 5.691 27.219 -11.328 1 95.25 265 ALA A N 1
ATOM 2059 C CA . ALA A 1 265 ? 4.445 27.891 -10.969 1 95.25 265 ALA A CA 1
ATOM 2060 C C . ALA A 1 265 ? 4.715 29.266 -10.359 1 95.25 265 ALA A C 1
ATOM 2062 O O . ALA A 1 265 ? 5.785 29.5 -9.789 1 95.25 265 ALA A O 1
ATOM 2063 N N . LYS A 1 266 ? 3.686 30.125 -10.445 1 94.44 266 LYS A N 1
ATOM 2064 C CA . LYS A 1 266 ? 3.777 31.469 -9.883 1 94.44 266 LYS A CA 1
ATOM 2065 C C . LYS A 1 266 ? 3.986 31.422 -8.375 1 94.44 266 LYS A C 1
ATOM 2067 O O . LYS A 1 266 ? 3.379 30.594 -7.684 1 94.44 266 LYS A O 1
ATOM 2072 N N . SER A 1 267 ? 4.914 32.188 -7.879 1 94 267 SER A N 1
ATOM 2073 C CA . SER A 1 267 ? 5.191 32.281 -6.449 1 94 267 SER A CA 1
ATOM 2074 C C . SER A 1 267 ? 5.523 33.719 -6.039 1 94 267 SER A C 1
ATOM 2076 O O . SER A 1 267 ? 5.754 34.562 -6.895 1 94 267 SER A O 1
ATOM 2078 N N . ASP A 1 268 ? 5.523 33.969 -4.754 1 93.5 268 ASP A N 1
ATOM 2079 C CA . ASP A 1 268 ? 5.781 35.312 -4.25 1 93.5 268 ASP A CA 1
ATOM 2080 C C . ASP A 1 268 ? 7.203 35.438 -3.711 1 93.5 268 ASP A C 1
ATOM 2082 O O . ASP A 1 268 ? 7.539 36.406 -3.049 1 93.5 268 ASP A O 1
ATOM 2086 N N . PHE A 1 269 ? 7.965 34.5 -4.02 1 95.69 269 PHE A N 1
ATOM 2087 C CA . PHE A 1 269 ? 9.328 34.531 -3.498 1 95.69 269 PHE A CA 1
ATOM 2088 C C . PHE A 1 269 ? 10.188 35.531 -4.281 1 95.69 269 PHE A C 1
ATOM 2090 O O . PHE A 1 269 ? 10.07 35.625 -5.504 1 95.69 269 PHE A O 1
ATOM 2097 N N . GLU A 1 270 ? 11.039 36.156 -3.668 1 94.94 270 GLU A N 1
ATOM 2098 C CA . GLU A 1 270 ? 11.898 37.156 -4.273 1 94.94 270 GLU A CA 1
ATOM 2099 C C . GLU A 1 270 ? 13.133 36.531 -4.914 1 94.94 270 GLU A C 1
ATOM 2101 O O . GLU A 1 270 ? 13.492 35.406 -4.594 1 94.94 270 GLU A O 1
ATOM 2106 N N . LYS A 1 271 ? 13.742 37.312 -5.75 1 95.56 271 LYS A N 1
ATOM 2107 C CA . LYS A 1 271 ? 14.984 36.906 -6.387 1 95.56 271 LYS A CA 1
ATOM 2108 C C . LYS A 1 271 ? 16.047 36.562 -5.348 1 95.56 271 LYS A C 1
ATOM 2110 O O . LYS A 1 271 ? 16.219 37.312 -4.375 1 95.56 271 LYS A O 1
ATOM 2115 N N . GLY A 1 272 ? 16.656 35.438 -5.543 1 95.75 272 GLY A N 1
ATOM 2116 C CA . GLY A 1 272 ? 17.75 35.031 -4.656 1 95.75 272 GLY A CA 1
ATOM 2117 C C . GLY A 1 272 ? 17.297 34.094 -3.541 1 95.75 272 GLY A C 1
ATOM 2118 O O . GLY A 1 272 ? 18.125 33.5 -2.857 1 95.75 272 GLY A O 1
ATOM 2119 N N . THR A 1 273 ? 15.984 33.969 -3.379 1 96.25 273 THR A N 1
ATOM 2120 C CA . THR A 1 273 ? 15.445 33.156 -2.309 1 96.25 273 THR A CA 1
ATOM 2121 C C . THR A 1 273 ? 15.641 31.656 -2.627 1 96.25 273 THR A C 1
ATOM 2123 O O . THR A 1 273 ? 15.312 31.203 -3.725 1 96.25 273 THR A O 1
ATOM 2126 N N . PRO A 1 274 ? 16.266 30.922 -1.714 1 97 274 PRO A N 1
ATOM 2127 C CA . PRO A 1 274 ? 16.312 29.469 -1.891 1 97 274 PRO A CA 1
ATOM 2128 C C . PRO A 1 274 ? 14.938 28.812 -1.738 1 97 274 PRO A C 1
ATOM 2130 O O . PRO A 1 274 ? 14.211 29.109 -0.784 1 97 274 PRO A O 1
ATOM 2133 N N . VAL A 1 275 ? 14.602 27.969 -2.734 1 97.31 275 VAL A N 1
ATOM 2134 C CA . VAL A 1 275 ? 13.289 27.328 -2.709 1 97.31 275 VAL A CA 1
ATOM 2135 C C . VAL A 1 275 ? 13.43 25.859 -3.059 1 97.31 275 VAL A C 1
ATOM 2137 O O . VAL A 1 275 ? 14.508 25.406 -3.453 1 97.31 275 VAL A O 1
ATOM 2140 N N . VAL A 1 276 ? 12.391 25.078 -2.785 1 97.12 276 VAL A N 1
ATOM 2141 C CA . VAL A 1 276 ? 12.227 23.688 -3.205 1 97.12 276 VAL A CA 1
ATOM 2142 C C . VAL A 1 276 ? 11.023 23.578 -4.141 1 97.12 276 VAL A C 1
ATOM 2144 O O . VAL A 1 276 ? 9.93 24.047 -3.82 1 97.12 276 VAL A O 1
ATOM 2147 N N . ILE A 1 277 ? 11.328 23 -5.305 1 96.38 277 ILE A N 1
ATOM 2148 C CA . ILE A 1 277 ? 10.242 22.75 -6.246 1 96.38 277 ILE A CA 1
ATOM 2149 C C . ILE A 1 277 ? 9.766 21.297 -6.113 1 96.38 277 ILE A C 1
ATOM 2151 O O . ILE A 1 277 ? 10.578 20.391 -5.969 1 96.38 277 ILE A O 1
ATOM 2155 N N . SER A 1 278 ? 8.438 21.156 -6.09 1 97.12 278 SER A N 1
ATOM 2156 C CA . SER A 1 278 ? 7.812 19.844 -6.121 1 97.12 278 SER A CA 1
ATOM 2157 C C . SER A 1 278 ? 7.078 19.609 -7.438 1 97.12 278 SER A C 1
ATOM 2159 O O . SER A 1 278 ? 6.285 20.438 -7.871 1 97.12 278 SER A O 1
ATOM 2161 N N . VAL A 1 279 ? 7.414 18.562 -8.086 1 96.69 279 VAL A N 1
ATOM 2162 C CA . VAL A 1 279 ? 6.719 18.156 -9.305 1 96.69 279 VAL A CA 1
ATOM 2163 C C . VAL A 1 279 ? 6.449 16.656 -9.281 1 96.69 279 VAL A C 1
ATOM 2165 O O . VAL A 1 279 ? 7.367 15.859 -9.094 1 96.69 279 VAL A O 1
ATOM 2168 N N . ARG A 1 280 ? 5.211 16.344 -9.422 1 96.06 280 ARG A N 1
ATOM 2169 C CA . ARG A 1 280 ? 4.832 14.93 -9.383 1 96.06 280 ARG A CA 1
ATOM 2170 C C . ARG A 1 280 ? 5.258 14.211 -10.656 1 96.06 280 ARG A C 1
ATOM 2172 O O . ARG A 1 280 ? 5.336 14.828 -11.727 1 96.06 280 ARG A O 1
ATOM 2179 N N . PRO A 1 281 ? 5.488 12.914 -10.586 1 95.38 281 PRO A N 1
ATOM 2180 C CA . PRO A 1 281 ? 6.02 12.164 -11.719 1 95.38 281 PRO A CA 1
ATOM 2181 C C . PRO A 1 281 ? 5.117 12.242 -12.953 1 95.38 281 PRO A C 1
ATOM 2183 O O . PRO A 1 281 ? 5.609 12.219 -14.086 1 95.38 281 PRO A O 1
ATOM 2186 N N . GLU A 1 282 ? 3.828 12.367 -12.734 1 94.12 282 GLU A N 1
ATOM 2187 C CA . GLU A 1 282 ? 2.895 12.406 -13.859 1 94.12 282 GLU A CA 1
ATOM 2188 C C . GLU A 1 282 ? 2.973 13.742 -14.594 1 94.12 282 GLU A C 1
ATOM 2190 O O . GLU A 1 282 ? 2.42 13.891 -15.68 1 94.12 282 GLU A O 1
ATOM 2195 N N . ASN A 1 283 ? 3.725 14.672 -14.055 1 95.62 283 ASN A N 1
ATOM 2196 C CA . ASN A 1 283 ? 3.889 15.984 -14.656 1 95.62 283 ASN A CA 1
ATOM 2197 C C . ASN A 1 283 ? 5.32 16.203 -15.141 1 95.62 283 ASN A C 1
ATOM 2199 O O . ASN A 1 283 ? 5.766 17.344 -15.273 1 95.62 283 ASN A O 1
ATOM 2203 N N . VAL A 1 284 ? 6.023 15.125 -15.281 1 96.94 284 VAL A N 1
ATOM 2204 C CA . VAL A 1 284 ? 7.359 15.117 -15.859 1 96.94 284 VAL A CA 1
ATOM 2205 C C . VAL A 1 284 ? 7.348 14.352 -17.172 1 96.94 284 VAL A C 1
ATOM 2207 O O . VAL A 1 284 ? 6.789 13.25 -17.266 1 96.94 284 VAL A O 1
ATOM 2210 N N . TYR A 1 285 ? 7.961 14.961 -18.172 1 96.75 285 TYR A N 1
ATOM 2211 C CA . TYR A 1 285 ? 7.941 14.375 -19.5 1 96.75 285 TYR A CA 1
ATOM 2212 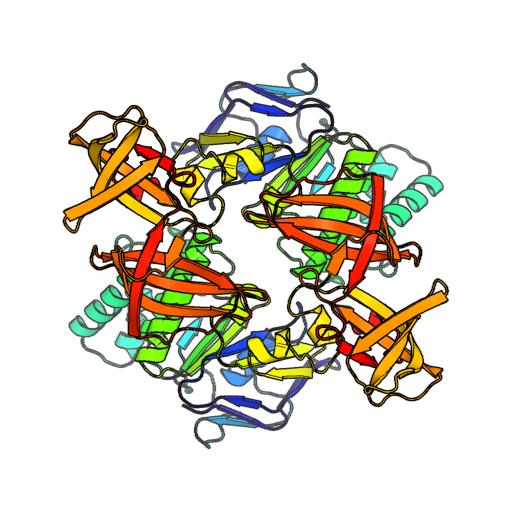C C . TYR A 1 285 ? 9.336 14.375 -20.125 1 96.75 285 TYR A C 1
ATOM 2214 O O . TYR A 1 285 ? 10.234 15.078 -19.641 1 96.75 285 TYR A O 1
ATOM 2222 N N . THR A 1 286 ? 9.43 13.508 -21.109 1 96.56 286 THR A N 1
ATOM 2223 C CA . THR A 1 286 ? 10.664 13.523 -21.891 1 96.56 286 THR A CA 1
ATOM 2224 C C . THR A 1 286 ? 10.516 14.422 -23.109 1 96.56 286 THR A C 1
ATOM 2226 O O . THR A 1 286 ? 9.414 14.586 -23.641 1 96.56 286 THR A O 1
ATOM 2229 N N . ALA A 1 287 ? 11.641 15.023 -23.5 1 96.25 287 ALA A N 1
ATOM 2230 C CA . ALA A 1 287 ? 11.672 15.906 -24.672 1 96.25 287 ALA A CA 1
ATOM 2231 C C . ALA A 1 287 ? 13.023 15.844 -25.375 1 96.25 287 ALA A C 1
ATOM 2233 O O . ALA A 1 287 ? 13.852 14.977 -25.062 1 96.25 287 ALA A O 1
ATOM 2234 N N . ASN A 1 288 ? 13.148 16.625 -26.406 1 94.69 288 ASN A N 1
ATOM 2235 C CA . ASN A 1 288 ? 14.406 16.672 -27.141 1 94.69 288 ASN A CA 1
ATOM 2236 C C . ASN A 1 288 ? 15.445 17.547 -26.453 1 94.69 288 ASN A C 1
ATOM 2238 O O . ASN A 1 288 ? 16.641 17.438 -26.734 1 94.69 288 ASN A O 1
ATOM 2242 N N . ASP A 1 289 ? 14.875 18.406 -25.625 1 92.25 289 ASP A N 1
ATOM 2243 C CA . ASP A 1 289 ? 15.734 19.281 -24.828 1 92.25 289 ASP A CA 1
ATOM 2244 C C . ASP A 1 289 ? 15.164 19.484 -23.422 1 92.25 289 ASP A C 1
ATOM 2246 O O . ASP A 1 289 ? 13.977 19.234 -23.188 1 92.25 289 ASP A O 1
ATOM 2250 N N . GLY A 1 290 ? 16.078 19.766 -22.5 1 93.5 290 GLY A N 1
ATOM 2251 C CA . GLY A 1 290 ? 15.68 19.938 -21.109 1 93.5 290 GLY A CA 1
ATOM 2252 C C . GLY A 1 290 ? 16.75 19.531 -20.125 1 93.5 290 GLY A C 1
ATOM 2253 O O . GLY A 1 290 ? 17.953 19.734 -20.375 1 93.5 290 GLY A O 1
ATOM 2254 N N . LEU A 1 291 ? 16.281 19.094 -19.047 1 94.06 291 LEU A N 1
ATOM 2255 C CA . LEU A 1 291 ? 17.219 18.625 -18.016 1 94.06 291 LEU A CA 1
ATOM 2256 C C . LEU A 1 291 ? 17.781 17.266 -18.375 1 94.06 291 LEU A C 1
ATOM 2258 O O . LEU A 1 291 ? 17.031 16.297 -18.516 1 94.06 291 LEU A O 1
ATOM 2262 N N . ARG A 1 292 ? 19.141 17.219 -18.484 1 95.25 292 ARG A N 1
ATOM 2263 C CA . ARG A 1 292 ? 19.797 15.953 -18.828 1 95.25 292 ARG A CA 1
ATOM 2264 C C . ARG A 1 292 ? 19.766 14.984 -17.641 1 95.25 292 ARG A C 1
ATOM 2266 O O . ARG A 1 292 ? 20.031 15.383 -16.516 1 95.25 292 ARG A O 1
ATOM 2273 N N . ALA A 1 293 ? 19.328 13.711 -17.922 1 96.5 293 ALA A N 1
ATOM 2274 C CA . ALA A 1 293 ? 19.281 12.68 -16.875 1 96.5 293 ALA A CA 1
ATOM 2275 C C . ALA A 1 293 ? 19.594 11.305 -17.453 1 96.5 293 ALA A C 1
ATOM 2277 O O . ALA A 1 293 ? 19.609 11.125 -18.672 1 96.5 293 ALA A O 1
ATOM 2278 N N . ARG A 1 294 ? 19.906 10.461 -16.609 1 96.38 294 ARG A N 1
ATOM 2279 C CA . ARG A 1 294 ? 20.172 9.07 -16.953 1 96.38 294 ARG A CA 1
ATOM 2280 C C . ARG A 1 294 ? 19.172 8.133 -16.297 1 96.38 294 ARG A C 1
ATOM 2282 O O . ARG A 1 294 ? 18.828 8.312 -15.125 1 96.38 294 ARG A O 1
ATOM 2289 N N . ILE A 1 295 ? 18.734 7.133 -17.047 1 95.56 295 ILE A N 1
ATOM 2290 C CA . ILE A 1 295 ? 17.766 6.176 -16.516 1 95.56 295 ILE A CA 1
ATOM 2291 C C . ILE A 1 295 ? 18.453 5.242 -15.523 1 95.56 295 ILE A C 1
ATOM 2293 O O . ILE A 1 295 ? 19.438 4.59 -15.859 1 95.56 295 ILE A O 1
ATOM 2297 N N . MET A 1 296 ? 17.859 5.246 -14.367 1 89.69 296 MET A N 1
ATOM 2298 C CA . MET A 1 296 ? 18.422 4.422 -13.305 1 89.69 296 MET A CA 1
ATOM 2299 C C . MET A 1 296 ? 17.578 3.17 -13.078 1 89.69 296 MET A C 1
ATOM 2301 O O . MET A 1 296 ? 18.094 2.148 -12.617 1 89.69 296 MET A O 1
ATOM 2305 N N . GLY A 1 297 ? 16.328 3.277 -13.414 1 88.12 297 GLY A N 1
ATOM 2306 C CA . GLY A 1 297 ? 15.445 2.15 -13.172 1 88.12 297 GLY A CA 1
ATOM 2307 C C . GLY A 1 297 ? 14.141 2.238 -13.945 1 88.12 297 GLY A C 1
ATOM 2308 O O . GLY A 1 297 ? 13.664 3.336 -14.25 1 88.12 297 GLY A O 1
ATOM 2309 N N . VAL A 1 298 ? 13.648 1.111 -14.242 1 89.62 298 VAL A N 1
ATOM 2310 C CA . VAL A 1 298 ? 12.398 0.953 -14.969 1 89.62 298 VAL A CA 1
ATOM 2311 C C . VAL A 1 298 ? 11.516 -0.079 -14.258 1 89.62 298 VAL A C 1
ATOM 2313 O O . VAL A 1 298 ? 11.883 -1.253 -14.164 1 89.62 298 VAL A O 1
ATOM 2316 N N . VAL A 1 299 ? 10.422 0.479 -13.836 1 85.88 299 VAL A N 1
ATOM 2317 C CA . VAL A 1 299 ? 9.578 -0.406 -13.039 1 85.88 299 VAL A CA 1
ATOM 2318 C C . VAL A 1 299 ? 8.156 -0.41 -13.602 1 85.88 299 VAL A C 1
ATOM 2320 O O . VAL A 1 299 ? 7.598 0.648 -13.898 1 85.88 299 VAL A O 1
ATOM 2323 N N . PHE A 1 300 ? 7.609 -1.617 -13.609 1 86.94 300 PHE A N 1
ATOM 2324 C CA . PHE A 1 300 ? 6.219 -1.739 -14.031 1 86.94 300 PHE A CA 1
ATOM 2325 C C . PHE A 1 300 ? 5.281 -1.66 -12.836 1 86.94 300 PHE A C 1
ATOM 2327 O O . PHE A 1 300 ? 5.395 -2.455 -11.898 1 86.94 300 PHE A O 1
ATOM 2334 N N . MET A 1 301 ? 4.332 -0.666 -12.914 1 84.19 301 MET A N 1
ATOM 2335 C CA . MET A 1 301 ? 3.449 -0.385 -11.789 1 84.19 301 MET A CA 1
ATOM 2336 C C . MET A 1 301 ? 2.051 -0.936 -12.039 1 84.19 301 MET A C 1
ATOM 2338 O O . MET A 1 301 ? 1.107 -0.598 -11.32 1 84.19 301 MET A O 1
ATOM 2342 N N . GLY A 1 302 ? 1.849 -1.773 -13.039 1 82.69 302 GLY A N 1
ATOM 2343 C CA . GLY A 1 302 ? 0.542 -2.291 -13.414 1 82.69 302 GLY A CA 1
ATOM 2344 C C . GLY A 1 302 ? 0.015 -1.705 -14.711 1 82.69 302 GLY A C 1
ATOM 2345 O O . GLY A 1 302 ? 0.13 -2.326 -15.773 1 82.69 302 GLY A O 1
ATOM 2346 N N . PHE A 1 303 ? -0.448 -0.455 -14.664 1 85.62 303 PHE A N 1
ATOM 2347 C CA . PHE A 1 303 ? -1.002 0.084 -15.906 1 85.62 303 PHE A CA 1
ATOM 2348 C C . PHE A 1 303 ? -0.198 1.288 -16.375 1 85.62 303 PHE A C 1
ATOM 2350 O O . PHE A 1 303 ? -0.62 2.004 -17.281 1 85.62 303 PHE A O 1
ATOM 2357 N N . TYR A 1 304 ? 0.997 1.451 -15.695 1 90 304 TYR A N 1
ATOM 2358 C CA . TYR A 1 304 ? 1.984 2.41 -16.172 1 90 304 TYR A CA 1
ATOM 2359 C C . TYR A 1 304 ? 3.393 1.999 -15.766 1 90 304 TYR A C 1
ATOM 2361 O O . TYR A 1 304 ? 3.566 1.063 -14.977 1 90 304 TYR A O 1
ATOM 2369 N N . TRP A 1 305 ? 4.352 2.664 -16.391 1 92.31 305 TRP A N 1
ATOM 2370 C CA . TRP A 1 305 ? 5.746 2.477 -16.016 1 92.31 305 TRP A CA 1
ATOM 2371 C C . TRP A 1 305 ? 6.254 3.658 -15.203 1 92.31 305 TRP A C 1
ATOM 2373 O O . TRP A 1 305 ? 5.945 4.812 -15.508 1 92.31 305 TRP A O 1
ATOM 2383 N N . ARG A 1 306 ? 6.953 3.359 -14.156 1 92.06 306 ARG A N 1
ATOM 2384 C CA . ARG A 1 306 ? 7.711 4.359 -13.414 1 92.06 306 ARG A CA 1
ATOM 2385 C C . ARG A 1 306 ? 9.188 4.316 -13.781 1 92.06 306 ARG A C 1
ATOM 2387 O O . ARG A 1 306 ? 9.844 3.279 -13.641 1 92.06 306 ARG A O 1
ATOM 2394 N N . ILE A 1 307 ? 9.648 5.406 -14.273 1 94.88 307 ILE A N 1
ATOM 2395 C CA . ILE A 1 307 ? 11.047 5.516 -14.688 1 94.88 307 ILE A CA 1
ATOM 2396 C C . ILE A 1 307 ? 11.812 6.391 -13.695 1 94.88 307 ILE A C 1
ATOM 2398 O O . ILE A 1 307 ? 11.445 7.547 -13.469 1 94.88 307 ILE A O 1
ATOM 2402 N N . ARG A 1 308 ? 12.781 5.848 -13.141 1 93 308 ARG A N 1
ATOM 2403 C CA . ARG A 1 308 ? 13.656 6.609 -12.25 1 93 308 ARG A CA 1
ATOM 2404 C C . ARG A 1 308 ? 14.891 7.098 -12.992 1 93 308 ARG A C 1
ATOM 2406 O O . ARG A 1 308 ? 15.562 6.316 -13.672 1 93 308 ARG A O 1
ATOM 2413 N N . THR A 1 309 ? 15.156 8.383 -12.805 1 95.12 309 THR A N 1
ATOM 2414 C CA . THR A 1 309 ? 16.328 8.953 -13.453 1 95.12 309 THR A CA 1
ATOM 2415 C C . THR A 1 309 ? 17.203 9.695 -12.445 1 95.12 309 THR A C 1
ATOM 2417 O O . THR A 1 309 ? 16.766 9.953 -11.32 1 95.12 309 THR A O 1
ATOM 2420 N N . GLN A 1 310 ? 18.359 9.852 -12.789 1 93.12 310 GLN A N 1
ATOM 2421 C CA . GLN A 1 310 ? 19.25 10.766 -12.078 1 93.12 310 GLN A CA 1
ATOM 2422 C C . GLN A 1 310 ? 19.688 11.922 -12.969 1 93.12 310 GLN A C 1
ATOM 2424 O O . GLN A 1 310 ? 20.359 11.711 -13.977 1 93.12 310 GLN A O 1
ATOM 2429 N N . ALA A 1 311 ? 19.266 13.078 -12.562 1 93.75 311 ALA A N 1
ATOM 2430 C CA . ALA A 1 311 ? 19.625 14.273 -13.328 1 93.75 311 ALA A CA 1
ATOM 2431 C C . ALA A 1 311 ? 21.094 14.641 -13.117 1 93.75 311 ALA A C 1
ATOM 2433 O O . ALA A 1 311 ? 21.734 14.148 -12.188 1 93.75 311 ALA A O 1
ATOM 2434 N N . GLU A 1 312 ? 21.609 15.461 -13.969 1 89.44 312 GLU A N 1
ATOM 2435 C CA . GLU A 1 312 ? 22.984 15.93 -13.836 1 89.44 312 GLU A CA 1
ATOM 2436 C C . GLU A 1 312 ? 23.172 16.766 -12.578 1 89.44 312 GLU A C 1
ATOM 2438 O O . GLU A 1 312 ? 24.297 16.922 -12.078 1 89.44 312 GLU A O 1
ATOM 2443 N N . THR A 1 313 ? 22.078 17.281 -12.062 1 86.75 313 THR A N 1
ATOM 2444 C CA . THR A 1 313 ? 22.109 18 -10.805 1 86.75 313 THR A CA 1
ATOM 2445 C C . THR A 1 313 ? 22.406 17.062 -9.641 1 86.75 313 THR A C 1
ATOM 2447 O O . THR A 1 313 ? 22.75 17.516 -8.539 1 86.75 313 THR A O 1
ATOM 2450 N N . GLY A 1 314 ? 22.266 15.82 -9.891 1 86.56 314 GLY A N 1
ATOM 2451 C CA . GLY A 1 314 ? 22.406 14.836 -8.836 1 86.56 314 GLY A CA 1
ATOM 2452 C C . GLY A 1 314 ? 21.078 14.414 -8.242 1 86.56 314 GLY A C 1
ATOM 2453 O O . GLY A 1 314 ? 21 13.445 -7.477 1 86.56 314 GLY A O 1
ATOM 2454 N N . ASP A 1 315 ? 20.047 15.031 -8.68 1 88.56 315 ASP A N 1
ATOM 2455 C CA . ASP A 1 315 ? 18.719 14.742 -8.141 1 88.56 315 ASP A CA 1
ATOM 2456 C C . ASP A 1 315 ? 18.094 13.539 -8.836 1 88.56 315 ASP A C 1
ATOM 2458 O O . ASP A 1 315 ? 18.266 13.344 -10.039 1 88.56 315 ASP A O 1
ATOM 2462 N N . TYR A 1 316 ? 17.438 12.812 -8.047 1 89.69 316 TYR A N 1
ATOM 2463 C CA . TYR A 1 316 ? 16.594 11.773 -8.633 1 89.69 316 TYR A CA 1
ATOM 2464 C C . TYR A 1 316 ? 15.25 12.336 -9.078 1 89.69 316 TYR A C 1
ATOM 2466 O O . TYR A 1 316 ? 14.633 13.117 -8.352 1 89.69 316 TYR A O 1
ATOM 2474 N N . ILE A 1 317 ? 14.906 12.008 -10.305 1 95.25 317 ILE A N 1
ATOM 2475 C CA . ILE A 1 317 ? 13.633 12.469 -10.852 1 95.25 317 ILE A CA 1
ATOM 2476 C C . ILE A 1 317 ? 12.875 11.289 -11.469 1 95.25 317 ILE A C 1
ATOM 2478 O O . ILE A 1 317 ? 13.359 10.664 -12.414 1 95.25 317 ILE A O 1
ATOM 2482 N N . ASP A 1 318 ? 11.711 11.078 -10.961 1 95.19 318 ASP A N 1
ATOM 2483 C CA . ASP A 1 318 ? 10.852 10.016 -11.484 1 95.19 318 ASP A CA 1
ATOM 2484 C C . ASP A 1 318 ? 9.797 10.578 -12.438 1 95.19 318 ASP A C 1
ATOM 2486 O O . ASP A 1 318 ? 9.305 11.688 -12.242 1 95.19 318 ASP A O 1
ATOM 2490 N N . TYR A 1 319 ? 9.492 9.836 -13.484 1 96.69 319 TYR A N 1
ATOM 2491 C CA . TYR A 1 319 ? 8.359 10.164 -14.344 1 96.69 319 TYR A CA 1
ATOM 2492 C C . TYR A 1 319 ? 7.625 8.906 -14.789 1 96.69 319 TYR A C 1
ATOM 2494 O O . TYR A 1 319 ? 8.164 7.797 -14.68 1 96.69 319 TYR A O 1
ATOM 2502 N N . ASN A 1 320 ? 6.414 9.094 -15.141 1 95.38 320 ASN A N 1
ATOM 2503 C CA . ASN A 1 320 ? 5.57 7.984 -15.57 1 95.38 320 ASN A CA 1
ATOM 2504 C C . ASN A 1 320 ? 5.387 7.977 -17.078 1 95.38 320 ASN A C 1
ATOM 2506 O O . ASN A 1 320 ? 5.312 9.039 -17.703 1 95.38 320 ASN A O 1
ATOM 2510 N N . ILE A 1 321 ? 5.32 6.785 -17.641 1 94.5 321 ILE A N 1
ATOM 2511 C CA . ILE A 1 321 ? 4.91 6.637 -19.031 1 94.5 321 ILE A CA 1
ATOM 2512 C C . ILE A 1 321 ? 3.818 5.574 -19.141 1 94.5 321 ILE A C 1
ATOM 2514 O O . ILE A 1 321 ? 3.65 4.754 -18.234 1 94.5 321 ILE A O 1
ATOM 2518 N N . SER A 1 322 ? 3.1 5.66 -20.172 1 90.38 322 SER A N 1
ATOM 2519 C CA . SER A 1 322 ? 2.008 4.719 -20.391 1 90.38 322 SER A CA 1
ATOM 2520 C C . SER A 1 322 ? 2.521 3.283 -20.453 1 90.38 322 SER A C 1
ATOM 2522 O O . SER A 1 322 ? 3.656 3.043 -20.859 1 90.38 322 SER A O 1
ATOM 2524 N N . ALA A 1 323 ? 1.673 2.375 -20.125 1 87.19 323 ALA A N 1
ATOM 2525 C CA . ALA A 1 323 ? 2.018 0.957 -20.125 1 87.19 323 ALA A CA 1
ATOM 2526 C C . ALA A 1 323 ? 2.361 0.485 -21.547 1 87.19 323 ALA A C 1
ATOM 2528 O O . ALA A 1 323 ? 3.146 -0.45 -21.719 1 87.19 323 ALA A O 1
ATOM 2529 N N . ASN A 1 324 ? 1.786 1.151 -22.516 1 86.56 324 ASN A N 1
ATOM 2530 C CA . ASN A 1 324 ? 1.961 0.728 -23.906 1 86.56 324 ASN A CA 1
ATOM 2531 C C . ASN A 1 324 ? 3.119 1.462 -24.578 1 86.56 324 ASN A C 1
ATOM 2533 O O . ASN A 1 324 ? 3.416 1.225 -25.75 1 86.56 324 ASN A O 1
ATOM 2537 N N . SER A 1 325 ? 3.793 2.273 -23.828 1 90.5 325 SER A N 1
ATOM 2538 C CA . SER A 1 325 ? 4.918 3.027 -24.375 1 90.5 325 SER A CA 1
ATOM 2539 C C . SER A 1 325 ? 6.164 2.156 -24.484 1 90.5 325 SER A C 1
ATOM 2541 O O . SER A 1 325 ? 6.254 1.106 -23.844 1 90.5 325 SER A O 1
ATOM 2543 N N . GLU A 1 326 ? 7 2.627 -25.406 1 92.12 326 GLU A N 1
ATOM 2544 C CA . GLU A 1 326 ? 8.32 2.004 -25.438 1 92.12 326 GLU A CA 1
ATOM 2545 C C . GLU A 1 326 ? 9.102 2.291 -24.156 1 92.12 326 GLU A C 1
ATOM 2547 O O . GLU A 1 326 ? 9.258 3.449 -23.766 1 92.12 326 GLU A O 1
ATOM 2552 N N . VAL A 1 327 ? 9.516 1.288 -23.609 1 92.69 327 VAL A N 1
ATOM 2553 C CA . VAL A 1 327 ? 10.203 1.4 -22.328 1 92.69 327 VAL A CA 1
ATOM 2554 C C . VAL A 1 327 ? 11.688 1.641 -22.547 1 92.69 327 VAL A C 1
ATOM 2556 O O . VAL A 1 327 ? 12.32 0.943 -23.344 1 92.69 327 VAL A O 1
ATOM 2559 N N . PRO A 1 328 ? 12.211 2.65 -21.875 1 95.12 328 PRO A N 1
ATOM 2560 C CA . PRO A 1 328 ? 13.648 2.883 -22 1 95.12 328 PRO A CA 1
ATOM 2561 C C . PRO A 1 328 ? 14.484 1.837 -21.266 1 95.12 328 PRO A C 1
ATOM 2563 O O . PRO A 1 328 ? 13.938 1.035 -20.5 1 95.12 328 PRO A O 1
ATOM 2566 N N . GLU A 1 329 ? 15.781 1.83 -21.562 1 93.25 329 GLU A N 1
ATOM 2567 C CA . GLU A 1 329 ? 16.703 0.917 -20.906 1 93.25 329 GLU A CA 1
ATOM 2568 C C . GLU A 1 329 ? 17.516 1.638 -19.828 1 93.25 329 GLU A C 1
ATOM 2570 O O . GLU A 1 329 ? 17.828 2.82 -19.969 1 93.25 329 GLU A O 1
ATOM 2575 N N . VAL A 1 330 ? 17.797 0.899 -18.875 1 89.31 330 VAL A N 1
ATOM 2576 C CA . VAL A 1 330 ? 18.656 1.449 -17.828 1 89.31 330 VAL A CA 1
ATOM 2577 C C . VAL A 1 330 ? 19.984 1.899 -18.438 1 89.31 330 VAL A C 1
ATOM 2579 O O . VAL A 1 330 ? 20.594 1.174 -19.234 1 89.31 330 VAL A O 1
ATOM 2582 N N . GLY A 1 331 ? 20.375 3.076 -18.125 1 92.69 331 GLY A N 1
ATOM 2583 C CA . GLY A 1 331 ? 21.609 3.631 -18.672 1 92.69 331 GLY A CA 1
ATOM 2584 C C . GLY A 1 331 ? 21.359 4.629 -19.797 1 92.69 331 GLY A C 1
ATOM 2585 O O . GLY A 1 331 ? 22.25 5.426 -20.125 1 92.69 331 GLY A O 1
ATOM 2586 N N . ASP A 1 332 ? 20.172 4.629 -20.359 1 95.62 332 ASP A N 1
ATOM 2587 C CA . ASP A 1 332 ? 19.844 5.562 -21.422 1 95.62 332 ASP A CA 1
ATOM 2588 C C . ASP A 1 332 ? 19.859 7.004 -20.922 1 95.62 332 ASP A C 1
ATOM 2590 O O . ASP A 1 332 ? 19.594 7.258 -19.734 1 95.62 332 ASP A O 1
ATOM 2594 N N . LYS A 1 333 ? 20.203 7.902 -21.859 1 96.81 333 LYS A N 1
ATOM 2595 C CA . LYS A 1 333 ? 20.109 9.328 -21.578 1 96.81 333 LYS A CA 1
ATOM 2596 C C . LYS A 1 333 ? 18.781 9.898 -22.062 1 96.81 333 LYS A C 1
ATOM 2598 O O . LYS A 1 333 ? 18.281 9.516 -23.125 1 96.81 333 LYS A O 1
ATOM 2603 N N . VAL A 1 334 ? 18.266 10.82 -21.219 1 97.12 334 VAL A N 1
ATOM 2604 C CA . VAL A 1 334 ? 17 11.438 -21.578 1 97.12 334 VAL A CA 1
ATOM 2605 C C . VAL A 1 334 ? 17 12.914 -21.172 1 97.12 334 VAL A C 1
ATOM 2607 O O . VAL A 1 334 ? 17.828 13.336 -20.359 1 97.12 334 VAL A O 1
ATOM 2610 N N . TYR A 1 335 ? 16.141 13.688 -21.828 1 97.06 335 TYR A N 1
ATOM 2611 C CA . TYR A 1 335 ? 15.875 15.07 -21.453 1 97.06 335 TYR A CA 1
ATOM 2612 C C . TYR A 1 335 ? 14.508 15.203 -20.797 1 97.06 335 TYR A C 1
ATOM 2614 O O . TYR A 1 335 ? 13.5 14.758 -21.344 1 97.06 335 TYR A O 1
ATOM 2622 N N . LEU A 1 336 ? 14.484 15.82 -19.594 1 96.75 336 LEU A N 1
ATOM 2623 C CA . LEU A 1 336 ? 13.25 15.93 -18.828 1 96.75 336 LEU A CA 1
ATOM 2624 C C . LEU A 1 336 ? 12.719 17.359 -18.859 1 96.75 336 LEU A C 1
ATOM 2626 O O . LEU A 1 336 ? 13.492 18.312 -18.797 1 96.75 336 LEU A O 1
ATOM 2630 N N . VAL A 1 337 ? 11.438 17.484 -18.984 1 96.44 337 VAL A N 1
ATOM 2631 C CA . VAL A 1 337 ? 10.734 18.75 -18.859 1 96.44 337 VAL A CA 1
ATOM 2632 C C . VAL A 1 337 ? 9.562 18.609 -17.891 1 96.44 337 VAL A C 1
ATOM 2634 O O . VAL A 1 337 ? 9.047 17.5 -17.703 1 96.44 337 VAL A O 1
ATOM 2637 N N . PHE A 1 338 ? 9.211 19.719 -17.312 1 94.81 338 PHE A N 1
ATOM 2638 C CA . PHE A 1 338 ? 8.148 19.719 -16.312 1 94.81 338 PHE A CA 1
ATOM 2639 C C . PHE A 1 338 ? 6.953 20.547 -16.781 1 94.81 338 PHE A C 1
ATOM 2641 O O . PHE A 1 338 ? 7.117 21.531 -17.5 1 94.81 338 PHE A O 1
ATOM 2648 N N . ASN A 1 339 ? 5.801 20.094 -16.422 1 94.69 339 ASN A N 1
ATOM 2649 C CA . ASN A 1 339 ? 4.637 20.969 -16.516 1 94.69 339 ASN A CA 1
ATOM 2650 C C . ASN A 1 339 ? 4.691 22.094 -15.492 1 94.69 339 ASN A C 1
ATOM 2652 O O . ASN A 1 339 ? 4.414 21.875 -14.312 1 94.69 339 ASN A O 1
ATOM 2656 N N . LYS A 1 340 ? 4.965 23.266 -15.977 1 92.81 340 LYS A N 1
ATOM 2657 C CA . LYS A 1 340 ? 5.199 24.391 -15.078 1 92.81 340 LYS A CA 1
ATOM 2658 C C . LYS A 1 340 ? 3.967 24.688 -14.227 1 92.81 340 LYS A C 1
ATOM 2660 O O . LYS A 1 340 ? 4.086 25.094 -13.078 1 92.81 340 LYS A O 1
ATOM 266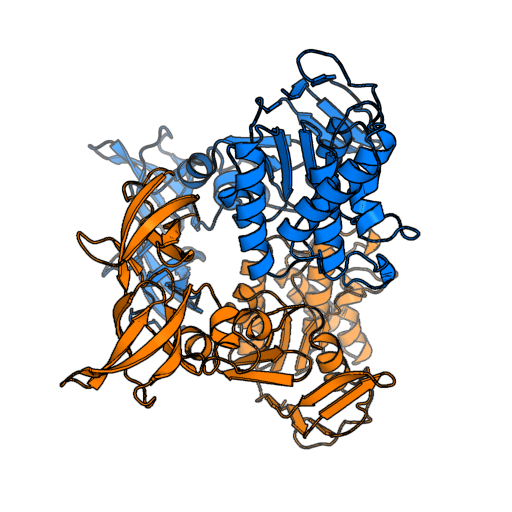5 N N . ARG A 1 341 ? 2.742 24.391 -14.711 1 92.75 341 ARG A N 1
ATOM 2666 C CA . ARG A 1 341 ? 1.497 24.672 -14.008 1 92.75 341 ARG A CA 1
ATOM 2667 C C . ARG A 1 341 ? 1.285 23.719 -12.844 1 92.75 341 ARG A C 1
ATOM 2669 O O . ARG A 1 341 ? 0.573 24.031 -11.891 1 92.75 341 ARG A O 1
ATOM 2676 N N . ALA A 1 342 ? 1.986 22.594 -12.977 1 93.69 342 ALA A N 1
ATOM 2677 C CA . ALA A 1 342 ? 1.742 21.547 -11.984 1 93.69 342 ALA A CA 1
ATOM 2678 C C . ALA A 1 342 ? 2.852 21.5 -10.938 1 93.69 342 ALA A C 1
ATOM 2680 O O . ALA A 1 342 ? 2.904 20.594 -10.117 1 93.69 342 ALA A O 1
ATOM 2681 N N . THR A 1 343 ? 3.725 22.5 -10.984 1 96.5 343 THR A N 1
ATOM 2682 C CA . THR A 1 343 ? 4.785 22.562 -9.977 1 96.5 343 THR A CA 1
ATOM 2683 C C . THR A 1 343 ? 4.32 23.344 -8.75 1 96.5 343 THR A C 1
ATOM 2685 O O . THR A 1 343 ? 3.385 24.141 -8.836 1 96.5 343 THR A O 1
ATOM 2688 N N . LYS A 1 344 ? 4.883 23.047 -7.633 1 96.69 344 LYS A N 1
ATOM 2689 C CA . LYS A 1 344 ? 4.711 23.797 -6.395 1 96.69 344 LYS A CA 1
ATOM 2690 C C . LYS A 1 344 ? 6.047 24.328 -5.879 1 96.69 344 LYS A C 1
ATOM 2692 O O . LYS A 1 344 ? 7.062 23.625 -5.961 1 96.69 344 LYS A O 1
ATOM 2697 N N . VAL A 1 345 ? 6.004 25.531 -5.402 1 96.94 345 VAL A N 1
ATOM 2698 C CA . VAL A 1 345 ? 7.223 26.172 -4.91 1 96.94 345 VAL A CA 1
ATOM 2699 C C . VAL A 1 345 ? 7.117 26.406 -3.406 1 96.94 345 VAL A C 1
ATOM 2701 O O . VAL A 1 345 ? 6.164 27.031 -2.932 1 96.94 345 VAL A O 1
ATOM 2704 N N . PHE A 1 346 ? 8.07 25.875 -2.711 1 96.88 346 PHE A N 1
ATOM 2705 C CA . PHE A 1 346 ? 8.125 26.031 -1.264 1 96.88 346 PHE A CA 1
ATOM 2706 C C . PHE A 1 346 ? 9.406 26.75 -0.854 1 96.88 346 PHE A C 1
ATOM 2708 O O . PHE A 1 346 ? 10.445 26.609 -1.513 1 96.88 346 PHE A O 1
ATOM 2715 N N . GLU A 1 347 ? 9.266 27.469 0.21 1 95.38 347 GLU A N 1
ATOM 2716 C CA . GLU A 1 347 ? 10.508 27.969 0.797 1 95.38 347 GLU A CA 1
ATOM 2717 C C . GLU A 1 347 ? 11.398 26.828 1.275 1 95.38 347 GLU A C 1
ATOM 2719 O O . GLU A 1 347 ? 10.914 25.844 1.85 1 95.38 347 GLU A O 1
ATOM 2724 N N . ARG A 1 348 ? 12.656 26.969 0.979 1 95.44 348 ARG A N 1
ATOM 2725 C CA . ARG A 1 348 ? 13.57 25.953 1.487 1 95.44 348 ARG A CA 1
ATOM 2726 C C . ARG A 1 348 ? 13.57 25.938 3.012 1 95.44 348 ARG A C 1
ATOM 2728 O O . ARG A 1 348 ? 13.82 26.953 3.652 1 95.44 348 ARG A O 1
ATOM 2735 N N . PRO A 1 349 ? 13.328 24.797 3.551 1 93.75 349 PRO A N 1
ATOM 2736 C CA . PRO A 1 349 ? 13.344 24.719 5.012 1 93.75 349 PRO A CA 1
ATOM 2737 C C . PRO A 1 349 ? 14.695 25.109 5.605 1 93.75 349 PRO A C 1
ATOM 2739 O O . PRO A 1 349 ? 15.742 24.781 5.039 1 93.75 349 PRO A O 1
ATOM 2742 N N . LYS A 1 350 ? 14.641 25.703 6.73 1 91.19 350 LYS A N 1
ATOM 2743 C CA . LYS A 1 350 ? 15.859 26.188 7.379 1 91.19 350 LYS A CA 1
ATOM 2744 C C . LYS A 1 350 ? 16.734 25.016 7.844 1 91.19 350 LYS A C 1
ATOM 2746 O O . LYS A 1 350 ? 17.953 25.094 7.805 1 91.19 350 LYS A O 1
ATOM 2751 N N . GLU A 1 351 ? 16.125 23.938 8.195 1 90.31 351 GLU A N 1
ATOM 2752 C CA . GLU A 1 351 ? 16.828 22.766 8.688 1 90.31 351 GLU A CA 1
ATOM 2753 C C . GLU A 1 351 ? 17.391 21.922 7.539 1 90.31 351 GLU A C 1
ATOM 2755 O O . GLU A 1 351 ? 18.188 21.016 7.762 1 90.31 351 GLU A O 1
ATOM 2760 N N . GLY A 1 352 ? 17.094 22.281 6.328 1 90.56 352 GLY A N 1
ATOM 2761 C CA . GLY A 1 352 ? 17.469 21.469 5.18 1 90.56 352 GLY A CA 1
ATOM 2762 C C . GLY A 1 352 ? 16.344 20.578 4.688 1 90.56 352 GLY A C 1
ATOM 2763 O O . GLY A 1 352 ? 15.461 20.188 5.461 1 90.56 352 GLY A O 1
ATOM 2764 N N . LEU A 1 353 ? 16.359 20.328 3.439 1 90.19 353 LEU A N 1
ATOM 2765 C CA . LEU A 1 353 ? 15.297 19.547 2.826 1 90.19 353 LEU A CA 1
ATOM 2766 C C . LEU A 1 353 ? 15.266 18.141 3.396 1 90.19 353 LEU A C 1
ATOM 2768 O O . LEU A 1 353 ? 14.195 17.625 3.73 1 90.19 353 LEU A O 1
ATOM 2772 N N . GLU A 1 354 ? 16.375 17.531 3.58 1 84.62 354 GLU A N 1
ATOM 2773 C CA . GLU A 1 354 ? 16.469 16.156 4.07 1 84.62 354 GLU A CA 1
ATOM 2774 C C . GLU A 1 354 ? 15.844 16.031 5.461 1 84.62 354 GLU A C 1
ATOM 2776 O O . GLU A 1 354 ? 15.078 15.094 5.719 1 84.62 354 GLU A O 1
ATOM 2781 N N . GLU A 1 355 ? 16.141 16.938 6.277 1 84.56 355 GLU A N 1
ATOM 2782 C CA . GLU A 1 355 ? 15.609 16.938 7.633 1 84.56 355 GLU A CA 1
ATOM 2783 C C . GLU A 1 355 ? 14.109 17.25 7.629 1 84.56 355 GLU A C 1
ATOM 2785 O O . GLU A 1 355 ? 13.352 16.672 8.414 1 84.56 355 GLU A O 1
ATOM 2790 N N . ALA A 1 356 ? 13.742 18.094 6.711 1 87.06 356 ALA A N 1
ATOM 2791 C CA . ALA A 1 356 ? 12.352 18.547 6.652 1 87.06 356 ALA A CA 1
ATOM 2792 C C . ALA A 1 356 ? 11.43 17.422 6.215 1 87.06 356 ALA A C 1
ATOM 2794 O O . ALA A 1 356 ? 10.25 17.406 6.559 1 87.06 356 ALA A O 1
ATOM 2795 N N . ILE A 1 357 ? 12.008 16.438 5.543 1 85.44 357 ILE A N 1
ATOM 2796 C CA . ILE A 1 357 ? 11.156 15.375 5.023 1 85.44 357 ILE A CA 1
ATOM 2797 C C . ILE A 1 357 ? 11.445 14.07 5.758 1 85.44 357 ILE A C 1
ATOM 2799 O O . ILE A 1 357 ? 10.961 13.008 5.371 1 85.44 357 ILE A O 1
ATOM 2803 N N . GLU A 1 358 ? 12.188 14.18 6.762 1 79.12 358 GLU A N 1
ATOM 2804 C CA . GLU A 1 358 ? 12.539 12.992 7.535 1 79.12 358 GLU A CA 1
ATOM 2805 C C . GLU A 1 358 ? 11.312 12.383 8.211 1 79.12 358 GLU A C 1
ATOM 2807 O O . GLU A 1 358 ? 10.492 13.102 8.781 1 79.12 358 GLU A O 1
ATOM 2812 N N . LEU A 1 359 ? 11.078 11.102 8.086 1 69.75 359 LEU A N 1
ATOM 2813 C CA . LEU A 1 359 ? 9.891 10.43 8.617 1 69.75 359 LEU A CA 1
ATOM 2814 C C . LEU A 1 359 ? 10.18 9.844 10 1 69.75 359 LEU A C 1
ATOM 2816 O O . LEU A 1 359 ? 9.25 9.523 10.75 1 69.75 359 LEU A O 1
ATOM 2820 N N . GLU A 1 360 ? 11.398 9.422 10.375 1 63.19 360 GLU A N 1
ATOM 2821 C CA . GLU A 1 360 ? 11.758 8.828 11.656 1 63.19 360 GLU A CA 1
ATOM 2822 C C . GLU A 1 360 ? 12.703 9.734 12.438 1 63.19 360 GLU A C 1
ATOM 2824 O O . GLU A 1 360 ? 13.508 10.461 11.844 1 63.19 360 GLU A O 1
ATOM 2829 N N . MET B 1 1 ? 24.438 -17.984 -7.453 1 89.69 1 MET B N 1
ATOM 2830 C CA . MET B 1 1 ? 23.969 -19.188 -6.781 1 89.69 1 MET B CA 1
ATOM 2831 C C . MET B 1 1 ? 22.578 -19.578 -7.258 1 89.69 1 MET B C 1
ATOM 2833 O O . MET B 1 1 ? 21.656 -18.766 -7.23 1 89.69 1 MET B O 1
ATOM 2837 N N . LYS B 1 2 ? 22.5 -20.766 -7.746 1 94.19 2 LYS B N 1
ATOM 2838 C CA . LYS B 1 2 ? 21.234 -21.281 -8.289 1 94.19 2 LYS B CA 1
ATOM 2839 C C . LYS B 1 2 ? 20.531 -22.156 -7.27 1 94.19 2 LYS B C 1
ATOM 2841 O O . LYS B 1 2 ? 21.156 -22.953 -6.582 1 94.19 2 LYS B O 1
ATOM 2846 N N . ILE B 1 3 ? 19.219 -21.922 -7.16 1 95.12 3 ILE B N 1
ATOM 2847 C CA . ILE B 1 3 ? 18.422 -22.719 -6.242 1 95.12 3 ILE B CA 1
ATOM 2848 C C . ILE B 1 3 ? 17.359 -23.516 -7.023 1 95.12 3 ILE B C 1
ATOM 2850 O O . ILE B 1 3 ? 16.75 -22.984 -7.945 1 95.12 3 ILE B O 1
ATOM 2854 N N . GLU B 1 4 ? 17.234 -24.75 -6.625 1 96.81 4 GLU B N 1
ATOM 2855 C CA . GLU B 1 4 ? 16.25 -25.609 -7.262 1 96.81 4 GLU B CA 1
ATOM 2856 C C . GLU B 1 4 ? 15.445 -26.391 -6.227 1 96.81 4 GLU B C 1
ATOM 2858 O O . GLU B 1 4 ? 16.031 -26.984 -5.309 1 96.81 4 GLU B O 1
ATOM 2863 N N . LEU B 1 5 ? 14.195 -26.297 -6.301 1 96.56 5 LEU B N 1
ATOM 2864 C CA . LEU B 1 5 ? 13.289 -27.125 -5.523 1 96.56 5 LEU B CA 1
ATOM 2865 C C . LEU B 1 5 ? 12.695 -28.234 -6.383 1 96.56 5 LEU B C 1
ATOM 2867 O O . LEU B 1 5 ? 12.188 -27.984 -7.473 1 96.56 5 LEU B O 1
ATOM 2871 N N . ASP B 1 6 ? 12.859 -29.406 -5.898 1 97 6 ASP B N 1
ATOM 2872 C CA . ASP B 1 6 ? 12.328 -30.578 -6.59 1 97 6 ASP B CA 1
ATOM 2873 C C . ASP B 1 6 ? 11.195 -31.219 -5.797 1 97 6 ASP B C 1
ATOM 2875 O O . ASP B 1 6 ? 11.438 -32 -4.871 1 97 6 ASP B O 1
ATOM 2879 N N . ASP B 1 7 ? 9.961 -30.906 -6.211 1 96.69 7 ASP B N 1
ATOM 2880 C CA . ASP B 1 7 ? 8.742 -31.5 -5.652 1 96.69 7 ASP B CA 1
ATOM 2881 C C . ASP B 1 7 ? 8.75 -31.438 -4.125 1 96.69 7 ASP B C 1
ATOM 2883 O O . ASP B 1 7 ? 8.562 -32.438 -3.455 1 96.69 7 ASP B O 1
ATOM 2887 N N . VAL B 1 8 ? 8.969 -30.312 -3.625 1 96.5 8 VAL B N 1
ATOM 2888 C CA . VAL B 1 8 ? 9.109 -30.109 -2.188 1 96.5 8 VAL B CA 1
ATOM 2889 C C . VAL B 1 8 ? 7.727 -30.016 -1.541 1 96.5 8 VAL B C 1
ATOM 2891 O O . VAL B 1 8 ? 6.852 -29.312 -2.037 1 96.5 8 VAL B O 1
ATOM 2894 N N . SER B 1 9 ? 7.543 -30.766 -0.492 1 97.44 9 SER B N 1
ATOM 2895 C CA . SER B 1 9 ? 6.32 -30.734 0.305 1 97.44 9 SER B CA 1
ATOM 2896 C C . SER B 1 9 ? 6.633 -30.641 1.794 1 97.44 9 SER B C 1
ATOM 2898 O O . SER B 1 9 ? 7.656 -31.141 2.252 1 97.44 9 SER B O 1
ATOM 2900 N N . MET B 1 10 ? 5.879 -29.906 2.496 1 95.94 10 MET B N 1
ATOM 2901 C CA . MET B 1 10 ? 5.977 -29.797 3.949 1 95.94 10 MET B CA 1
ATOM 2902 C C . MET B 1 10 ? 4.613 -30 4.602 1 95.94 10 MET B C 1
ATOM 2904 O O . MET B 1 10 ? 3.66 -29.281 4.289 1 95.94 10 MET B O 1
ATOM 2908 N N . LYS B 1 11 ? 4.562 -30.906 5.422 1 92.94 11 LYS B N 1
ATOM 2909 C CA . LYS B 1 11 ? 3.34 -31.234 6.148 1 92.94 11 LYS B CA 1
ATOM 2910 C C . LYS B 1 11 ? 3.512 -31.016 7.648 1 92.94 11 LYS B C 1
ATOM 2912 O O . LYS B 1 11 ? 4.566 -31.312 8.211 1 92.94 11 LYS B O 1
ATOM 2917 N N . PHE B 1 12 ? 2.551 -30.391 8.25 1 90.38 12 PHE B N 1
ATOM 2918 C CA . PHE B 1 12 ? 2.416 -30.344 9.703 1 90.38 12 PHE B CA 1
ATOM 2919 C C . PHE B 1 12 ? 1.223 -31.172 10.164 1 90.38 12 PHE B C 1
ATOM 2921 O O . PHE B 1 12 ? 0.072 -30.766 9.977 1 90.38 12 PHE B O 1
ATOM 2928 N N . GLY B 1 13 ? 1.438 -32.281 10.758 1 89.19 13 GLY B N 1
ATOM 2929 C CA . GLY B 1 13 ? 0.347 -33.219 10.969 1 89.19 13 GLY B CA 1
ATOM 2930 C C . GLY B 1 13 ? -0.285 -33.719 9.68 1 89.19 13 GLY B C 1
ATOM 2931 O O . GLY B 1 13 ? 0.403 -34.25 8.805 1 89.19 13 GLY B O 1
ATOM 2932 N N . ASP B 1 14 ? -1.577 -33.344 9.594 1 87.88 14 ASP B N 1
ATOM 2933 C CA . ASP B 1 14 ? -2.287 -33.781 8.391 1 87.88 14 ASP B CA 1
ATOM 2934 C C . ASP B 1 14 ? -2.473 -32.594 7.422 1 87.88 14 ASP B C 1
ATOM 2936 O O . ASP B 1 14 ? -3.057 -32.781 6.352 1 87.88 14 ASP B O 1
ATOM 2940 N N . PHE B 1 15 ? -1.839 -31.547 7.703 1 87 15 PHE B N 1
ATOM 2941 C CA . PHE B 1 15 ? -2.041 -30.328 6.914 1 87 15 PHE B CA 1
ATOM 2942 C C . PHE B 1 15 ? -0.818 -30.031 6.055 1 87 15 PHE B C 1
ATOM 2944 O O . PHE B 1 15 ? 0.3 -29.953 6.57 1 87 15 PHE B O 1
ATOM 2951 N N . TYR B 1 16 ? -1.04 -29.938 4.742 1 90.75 16 TYR B N 1
ATOM 2952 C CA . TYR B 1 16 ? 0.033 -29.516 3.85 1 90.75 16 TYR B CA 1
ATOM 2953 C C . TYR B 1 16 ? 0.179 -28 3.848 1 90.75 16 TYR B C 1
ATOM 2955 O O . TYR B 1 16 ? -0.699 -27.297 3.355 1 90.75 16 TYR B O 1
ATOM 2963 N N . ALA B 1 17 ? 1.259 -27.578 4.363 1 90.56 17 ALA B N 1
ATOM 2964 C CA . ALA B 1 17 ? 1.549 -26.156 4.262 1 90.56 17 ALA B CA 1
ATOM 2965 C C . ALA B 1 17 ? 1.997 -25.781 2.848 1 90.56 17 ALA B C 1
ATOM 2967 O O . ALA B 1 17 ? 1.588 -24.75 2.309 1 90.56 17 ALA B O 1
ATOM 2968 N N . ILE B 1 18 ? 2.852 -26.609 2.283 1 94.69 18 ILE B N 1
ATOM 2969 C CA . ILE B 1 18 ? 3.227 -26.531 0.876 1 94.69 18 ILE B CA 1
ATOM 2970 C C . ILE B 1 18 ? 3.221 -27.938 0.262 1 94.69 18 ILE B C 1
ATOM 2972 O O . ILE B 1 18 ? 3.566 -28.922 0.927 1 94.69 18 ILE B O 1
ATOM 2976 N N . LYS B 1 19 ? 2.768 -27.969 -1.008 1 95.75 19 LYS B N 1
ATOM 2977 C CA . LYS B 1 19 ? 2.58 -29.266 -1.653 1 95.75 19 LYS B CA 1
ATOM 2978 C C . LYS B 1 19 ? 3.18 -29.266 -3.057 1 95.75 19 LYS B C 1
ATOM 2980 O O . LYS B 1 19 ? 2.736 -28.516 -3.932 1 95.75 19 LYS B O 1
ATOM 2985 N N . ASN B 1 20 ? 4.199 -30.125 -3.252 1 95.62 20 ASN B N 1
ATOM 2986 C CA . ASN B 1 20 ? 4.801 -30.422 -4.547 1 95.62 20 ASN B CA 1
ATOM 2987 C C . ASN B 1 20 ? 5.254 -29.156 -5.266 1 95.62 20 ASN B C 1
ATOM 2989 O O . ASN B 1 20 ? 4.895 -28.938 -6.426 1 95.62 20 ASN B O 1
ATOM 2993 N N . ILE B 1 21 ? 6.016 -28.375 -4.613 1 96 21 ILE B N 1
ATOM 2994 C CA . ILE B 1 21 ? 6.523 -27.141 -5.195 1 96 21 ILE B CA 1
ATOM 2995 C C . ILE B 1 21 ? 7.832 -27.422 -5.926 1 96 21 ILE B C 1
ATOM 2997 O O . ILE B 1 21 ? 8.781 -27.938 -5.34 1 96 21 ILE B O 1
ATOM 3001 N N . SER B 1 22 ? 7.844 -27.203 -7.172 1 96.19 22 SER B N 1
ATOM 3002 C CA . SER B 1 22 ? 9.055 -27.25 -7.992 1 96.19 22 SER B CA 1
ATOM 3003 C C . SER B 1 22 ? 9.359 -25.891 -8.602 1 96.19 22 SER B C 1
ATOM 3005 O O . SER B 1 22 ? 8.484 -25.234 -9.164 1 96.19 22 SER B O 1
ATOM 3007 N N . LEU B 1 23 ? 10.555 -25.5 -8.367 1 93.5 23 LEU B N 1
ATOM 3008 C CA . LEU B 1 23 ? 10.938 -24.172 -8.844 1 93.5 23 LEU B CA 1
ATOM 3009 C C . LEU B 1 23 ? 12.445 -24.078 -9.023 1 93.5 23 LEU B C 1
ATOM 3011 O O . LEU B 1 23 ? 13.203 -24.828 -8.406 1 93.5 23 LEU B O 1
ATOM 3015 N N . SER B 1 24 ? 12.883 -23.188 -9.906 1 95.62 24 SER B N 1
ATOM 3016 C CA . SER B 1 24 ? 14.297 -22.859 -10.102 1 95.62 24 SER B CA 1
ATOM 3017 C C . SER B 1 24 ? 14.531 -21.359 -10.039 1 95.62 24 SER B C 1
ATOM 3019 O O . SER B 1 24 ? 13.781 -20.578 -10.633 1 95.62 24 SER B O 1
ATOM 3021 N N . ILE B 1 25 ? 15.469 -20.969 -9.297 1 95.44 25 ILE B N 1
ATOM 3022 C CA . ILE B 1 25 ? 15.922 -19.594 -9.219 1 95.44 25 ILE B CA 1
ATOM 3023 C C . ILE B 1 25 ? 17.312 -19.469 -9.82 1 95.44 25 ILE B C 1
ATOM 3025 O O . ILE B 1 25 ? 18.266 -20.094 -9.328 1 95.44 25 ILE B O 1
ATOM 3029 N N . GLU B 1 26 ? 17.453 -18.625 -10.781 1 96.19 26 GLU B N 1
ATOM 3030 C CA . GLU B 1 26 ? 18.734 -18.5 -11.484 1 96.19 26 GLU B CA 1
ATOM 3031 C C . GLU B 1 26 ? 19.688 -17.609 -10.711 1 96.19 26 GLU B C 1
ATOM 3033 O O . GLU B 1 26 ? 19.266 -16.797 -9.875 1 96.19 26 GLU B O 1
ATOM 3038 N N . THR B 1 27 ? 20.969 -17.828 -11.031 1 95.25 27 THR B N 1
ATOM 3039 C CA . THR B 1 27 ? 22 -17.016 -10.406 1 95.25 27 THR B CA 1
ATOM 3040 C C . THR B 1 27 ? 21.766 -15.531 -10.711 1 95.25 27 THR B C 1
ATOM 3042 O O . THR B 1 27 ? 21.578 -15.148 -11.867 1 95.25 27 THR B O 1
ATOM 3045 N N . GLY B 1 28 ? 21.688 -14.758 -9.656 1 94.56 28 GLY B N 1
ATOM 3046 C CA . GLY B 1 28 ? 21.531 -13.32 -9.812 1 94.56 28 GLY B CA 1
ATOM 3047 C C . GLY B 1 28 ? 20.094 -12.891 -10.047 1 94.56 28 GLY B C 1
ATOM 3048 O O . GLY B 1 28 ? 19.828 -11.711 -10.266 1 94.56 28 GLY B O 1
ATOM 3049 N N . GLU B 1 29 ? 19.219 -13.836 -9.906 1 96.44 29 GLU B N 1
ATOM 3050 C CA . GLU B 1 29 ? 17.812 -13.547 -10.156 1 96.44 29 GLU B CA 1
ATOM 3051 C C . GLU B 1 29 ? 17.141 -12.992 -8.906 1 96.44 29 GLU B C 1
ATOM 3053 O O . GLU B 1 29 ? 17.422 -13.422 -7.789 1 96.44 29 GLU B O 1
ATOM 3058 N N . TYR B 1 30 ? 16.312 -12 -9.109 1 96.56 30 TYR B N 1
ATOM 3059 C CA . TYR B 1 30 ? 15.422 -11.508 -8.07 1 96.56 30 TYR B CA 1
ATOM 3060 C C . TYR B 1 30 ? 14.055 -12.156 -8.172 1 96.56 30 TYR B C 1
ATOM 3062 O O . TYR B 1 30 ? 13.219 -11.734 -8.977 1 96.56 30 TYR B O 1
ATOM 3070 N N . LEU B 1 31 ? 13.828 -13.133 -7.316 1 96.94 31 LEU B N 1
ATOM 3071 C CA . LEU B 1 31 ? 12.57 -13.867 -7.34 1 96.94 31 LEU B CA 1
ATOM 3072 C C . LEU B 1 31 ? 11.711 -13.523 -6.129 1 96.94 31 LEU B C 1
ATOM 3074 O O . LEU B 1 31 ? 12.203 -13.508 -4.996 1 96.94 31 LEU B O 1
ATOM 3078 N N . THR B 1 32 ? 10.477 -13.234 -6.371 1 96.5 32 THR B N 1
ATOM 3079 C CA . THR B 1 32 ? 9.547 -12.938 -5.285 1 96.5 32 THR B CA 1
ATOM 3080 C C . THR B 1 32 ? 8.484 -14.023 -5.168 1 96.5 32 THR B C 1
ATOM 3082 O O . THR B 1 32 ? 7.965 -14.508 -6.176 1 96.5 32 THR B O 1
ATOM 3085 N N . ILE B 1 33 ? 8.297 -14.461 -3.98 1 95.44 33 ILE B N 1
ATOM 3086 C CA . ILE B 1 33 ? 7.172 -15.328 -3.66 1 95.44 33 ILE B CA 1
ATOM 3087 C C . ILE B 1 33 ? 6 -14.492 -3.146 1 95.44 33 ILE B C 1
ATOM 3089 O O . ILE B 1 33 ? 6.113 -13.828 -2.115 1 95.44 33 ILE B O 1
ATOM 3093 N N . LEU B 1 34 ? 4.961 -14.539 -3.881 1 93.31 34 LEU B N 1
ATOM 3094 C CA . LEU B 1 34 ? 3.762 -13.75 -3.609 1 93.31 34 LEU B CA 1
ATOM 3095 C C . LEU B 1 34 ? 2.564 -14.656 -3.346 1 93.31 34 LEU B C 1
ATOM 3097 O O . LEU B 1 34 ? 2.504 -15.781 -3.859 1 93.31 34 LEU B O 1
ATOM 3101 N N . GLY B 1 35 ? 1.662 -14.242 -2.539 1 89.62 35 GLY B N 1
ATOM 3102 C CA . GLY B 1 35 ? 0.456 -14.992 -2.232 1 89.62 35 GLY B CA 1
ATOM 3103 C C . GLY B 1 35 ? -0.301 -14.445 -1.038 1 89.62 35 GLY B C 1
ATOM 3104 O O . GLY B 1 35 ? 0.206 -13.586 -0.317 1 89.62 35 GLY B O 1
ATOM 3105 N N . PRO B 1 36 ? -1.509 -14.953 -0.912 1 84.62 36 PRO B N 1
ATOM 3106 C CA . PRO B 1 36 ? -2.305 -14.516 0.238 1 84.62 36 PRO B CA 1
ATOM 3107 C C . PRO B 1 36 ? -1.723 -14.984 1.57 1 84.62 36 PRO B C 1
ATOM 3109 O O . PRO B 1 36 ? -0.81 -15.812 1.591 1 84.62 36 PRO B O 1
ATOM 3112 N N . SER B 1 37 ? -2.217 -14.359 2.561 1 75.94 37 SER B N 1
ATOM 3113 C CA . SER B 1 37 ? -1.773 -14.773 3.889 1 75.94 37 SER B CA 1
ATOM 3114 C C . SER B 1 37 ? -2.088 -16.234 4.148 1 75.94 37 SER B C 1
ATOM 3116 O O . SER B 1 37 ? -3.162 -16.719 3.785 1 75.94 37 SER B O 1
ATOM 3118 N N . GLY B 1 38 ? -1.168 -16.953 4.66 1 76.19 38 GLY B N 1
ATOM 3119 C CA . GLY B 1 38 ? -1.388 -18.328 5.074 1 76.19 38 GLY B CA 1
ATOM 3120 C C . GLY B 1 38 ? -1.21 -19.328 3.947 1 76.19 38 GLY B C 1
ATOM 3121 O O . GLY B 1 38 ? -1.476 -20.516 4.117 1 76.19 38 GLY B O 1
ATOM 3122 N N . CYS B 1 39 ? -0.733 -18.875 2.854 1 85.62 39 CYS B N 1
ATOM 3123 C CA . CYS B 1 39 ? -0.68 -19.781 1.711 1 85.62 39 CYS B CA 1
ATOM 3124 C C . CYS B 1 39 ? 0.605 -20.594 1.724 1 85.62 39 CYS B C 1
ATOM 3126 O O . CYS B 1 39 ? 0.833 -21.422 0.833 1 85.62 39 CYS B O 1
ATOM 3128 N N . GLY B 1 40 ? 1.521 -20.312 2.701 1 88.5 40 GLY B N 1
ATOM 3129 C CA . GLY B 1 40 ? 2.688 -21.172 2.83 1 88.5 40 GLY B CA 1
ATOM 3130 C C . GLY B 1 40 ? 3.986 -20.469 2.479 1 88.5 40 GLY B C 1
ATOM 3131 O O . GLY B 1 40 ? 5.035 -21.109 2.383 1 88.5 40 GLY B O 1
ATOM 3132 N N . LYS B 1 41 ? 4.004 -19.219 2.238 1 90.81 41 LYS B N 1
ATOM 3133 C CA . LYS B 1 41 ? 5.188 -18.469 1.827 1 90.81 41 LYS B CA 1
ATOM 3134 C C . LYS B 1 41 ? 6.316 -18.625 2.844 1 90.81 41 LYS B C 1
ATOM 3136 O O . LYS B 1 41 ? 7.445 -18.953 2.477 1 90.81 41 LYS B O 1
ATOM 3141 N N . THR B 1 42 ? 5.965 -18.453 4.117 1 85.88 42 THR B N 1
ATOM 3142 C CA . THR B 1 42 ? 6.949 -18.516 5.188 1 85.88 42 THR B CA 1
ATOM 3143 C C . THR B 1 42 ? 7.492 -19.938 5.324 1 85.88 42 THR B C 1
ATOM 3145 O O . THR B 1 42 ? 8.688 -20.141 5.539 1 85.88 42 THR B O 1
ATOM 3148 N N . THR B 1 43 ? 6.656 -20.891 5.199 1 90.81 43 THR B N 1
ATOM 3149 C CA . THR B 1 43 ? 7.102 -22.281 5.227 1 90.81 43 THR B CA 1
ATOM 3150 C C . THR B 1 43 ? 8.086 -22.547 4.094 1 90.81 43 THR B C 1
ATOM 3152 O O . THR B 1 43 ? 9.125 -23.188 4.305 1 90.81 43 THR B O 1
ATOM 3155 N N . LEU B 1 44 ? 7.766 -22.047 2.988 1 93.25 44 LEU B N 1
ATOM 3156 C CA . LEU B 1 44 ? 8.602 -22.281 1.818 1 93.25 44 LEU B CA 1
ATOM 3157 C C . LEU B 1 44 ? 9.984 -21.656 2.008 1 93.25 44 LEU B C 1
ATOM 3159 O O . LEU B 1 44 ? 11 -22.312 1.762 1 93.25 44 LEU B O 1
ATOM 3163 N N . ILE B 1 45 ? 10.062 -20.438 2.469 1 92.44 45 ILE B N 1
ATOM 3164 C CA . ILE B 1 45 ? 11.359 -19.781 2.641 1 92.44 45 ILE B CA 1
ATOM 3165 C C . ILE B 1 45 ? 12.141 -20.469 3.748 1 92.44 45 ILE B C 1
ATOM 3167 O O . ILE B 1 45 ? 13.375 -20.578 3.678 1 92.44 45 ILE B O 1
ATOM 3171 N N . LYS B 1 46 ? 11.516 -20.984 4.723 1 92.88 46 LYS B N 1
ATOM 3172 C CA . LYS B 1 46 ? 12.188 -21.703 5.805 1 92.88 46 LYS B CA 1
ATOM 3173 C C . LYS B 1 46 ? 12.758 -23.031 5.32 1 92.88 46 LYS B C 1
ATOM 3175 O O . LYS B 1 46 ? 13.82 -23.453 5.77 1 92.88 46 LYS B O 1
ATOM 3180 N N . VAL B 1 47 ? 12.078 -23.625 4.434 1 93.94 47 VAL B N 1
ATOM 3181 C CA . VAL B 1 47 ? 12.562 -24.859 3.838 1 93.94 47 VAL B CA 1
ATOM 3182 C C . VAL B 1 47 ? 13.789 -24.578 2.969 1 93.94 47 VAL B C 1
ATOM 3184 O O . VAL B 1 47 ? 14.805 -25.266 3.062 1 93.94 47 VAL B O 1
ATOM 3187 N N . ILE B 1 48 ? 13.695 -23.5 2.215 1 93.56 48 ILE B N 1
ATOM 3188 C CA . ILE B 1 48 ? 14.789 -23.156 1.309 1 93.56 48 ILE B CA 1
ATOM 3189 C C . ILE B 1 48 ? 16.016 -22.734 2.113 1 93.56 48 ILE B C 1
ATOM 3191 O O . ILE B 1 48 ? 17.141 -23.094 1.769 1 93.56 48 ILE B O 1
ATOM 3195 N N . SER B 1 49 ? 15.805 -22.031 3.189 1 91.69 49 SER B N 1
ATOM 3196 C CA . SER B 1 49 ? 16.906 -21.531 4.008 1 91.69 49 SER B CA 1
ATOM 3197 C C . SER B 1 49 ? 17.5 -22.641 4.871 1 91.69 49 SER B C 1
ATOM 3199 O O . SER B 1 49 ? 18.609 -22.484 5.406 1 91.69 49 SER B O 1
ATOM 3201 N N . GLY B 1 50 ? 16.703 -23.703 5.117 1 92.19 50 GLY B N 1
ATOM 3202 C CA . GLY B 1 50 ? 17.188 -24.797 5.93 1 92.19 50 GLY B CA 1
ATOM 3203 C C . GLY B 1 50 ? 16.734 -24.719 7.375 1 92.19 50 GLY B C 1
ATOM 3204 O O . GLY B 1 50 ? 17.188 -25.5 8.219 1 92.19 50 GLY B O 1
ATOM 3205 N N . ILE B 1 51 ? 15.898 -23.812 7.648 1 91.06 51 ILE B N 1
ATOM 3206 C CA . ILE B 1 51 ? 15.32 -23.719 8.984 1 91.06 51 ILE B CA 1
ATOM 3207 C C . ILE B 1 51 ? 14.383 -24.906 9.211 1 91.06 51 ILE B C 1
ATOM 3209 O O . ILE B 1 51 ? 14.297 -25.422 10.328 1 91.06 51 ILE B O 1
ATOM 3213 N N . LEU B 1 52 ? 13.664 -25.344 8.18 1 93.25 52 LEU B N 1
ATOM 3214 C CA . LEU B 1 52 ? 12.789 -26.5 8.203 1 93.25 52 LEU B CA 1
ATOM 3215 C C . LEU B 1 52 ? 13.242 -27.547 7.188 1 93.25 52 LEU B C 1
ATOM 3217 O O . LEU B 1 52 ? 13.68 -27.203 6.09 1 93.25 52 LEU B O 1
ATOM 3221 N N . THR B 1 53 ? 13.125 -28.781 7.574 1 95.25 53 THR B N 1
ATOM 3222 C CA . THR B 1 53 ? 13.344 -29.875 6.637 1 95.25 53 THR B CA 1
ATOM 3223 C C . THR B 1 53 ? 12.023 -30.312 6 1 95.25 53 THR B C 1
ATOM 3225 O O . THR B 1 53 ? 11.047 -30.562 6.699 1 95.25 53 THR B O 1
ATOM 3228 N N . PRO B 1 54 ? 12.008 -30.281 4.766 1 96.44 54 PRO B N 1
ATOM 3229 C CA . PRO B 1 54 ? 10.758 -30.656 4.105 1 96.44 54 PRO B CA 1
ATOM 3230 C C . PRO B 1 54 ? 10.359 -32.125 4.367 1 96.44 54 PRO B C 1
ATOM 3232 O O . PRO B 1 54 ? 11.227 -32.969 4.629 1 96.44 54 PRO B O 1
ATOM 3235 N N . THR B 1 55 ? 9.07 -32.375 4.27 1 96.38 55 THR B N 1
ATOM 3236 C CA . THR B 1 55 ? 8.555 -33.75 4.434 1 96.38 55 THR B CA 1
ATOM 3237 C C . THR B 1 55 ? 8.953 -34.625 3.248 1 96.38 55 THR B C 1
ATOM 3239 O O . THR B 1 55 ? 9.258 -35.812 3.42 1 96.38 55 THR B O 1
ATOM 3242 N N . SER B 1 56 ? 8.93 -34.062 2.119 1 96.88 56 SER B N 1
ATOM 3243 C CA . SER B 1 56 ? 9.367 -34.75 0.914 1 96.88 56 SER B CA 1
ATOM 3244 C C . SER B 1 56 ? 9.938 -33.781 -0.112 1 96.88 56 SER B C 1
ATOM 3246 O O . SER B 1 56 ? 9.742 -32.562 -0 1 96.88 56 SER B O 1
ATOM 3248 N N . GLY B 1 57 ? 10.688 -34.281 -1.045 1 96.81 57 GLY B N 1
ATOM 3249 C CA . GLY B 1 57 ? 11.336 -33.469 -2.061 1 96.81 57 GLY B CA 1
ATOM 3250 C C . GLY B 1 57 ? 12.758 -33.094 -1.695 1 96.81 57 GLY B C 1
ATOM 3251 O O . GLY B 1 57 ? 13.305 -33.562 -0.702 1 96.81 57 GLY B O 1
ATOM 3252 N N . ARG B 1 58 ? 13.328 -32.219 -2.604 1 96.69 58 ARG B N 1
ATOM 3253 C CA . ARG B 1 58 ? 14.727 -31.859 -2.395 1 96.69 58 ARG B CA 1
ATOM 3254 C C . ARG B 1 58 ? 14.953 -30.391 -2.709 1 96.69 58 ARG B C 1
ATOM 3256 O O . ARG B 1 58 ? 14.289 -29.828 -3.58 1 96.69 58 ARG B O 1
ATOM 3263 N N . VAL B 1 59 ? 15.891 -29.875 -1.968 1 96.12 59 VAL B N 1
ATOM 3264 C CA . VAL B 1 59 ? 16.391 -28.531 -2.221 1 96.12 59 VAL B CA 1
ATOM 3265 C C . VAL B 1 59 ? 17.844 -28.594 -2.703 1 96.12 59 VAL B C 1
ATOM 3267 O O . VAL B 1 59 ? 18.688 -29.188 -2.035 1 96.12 59 VAL B O 1
ATOM 3270 N N . LEU B 1 60 ? 18.078 -28.031 -3.828 1 96.44 60 LEU B N 1
ATOM 3271 C CA . LEU B 1 60 ? 19.422 -28.031 -4.398 1 96.44 60 LEU B CA 1
ATOM 3272 C C . LEU B 1 60 ? 19.953 -26.609 -4.516 1 96.44 60 LEU B C 1
ATOM 3274 O O . LEU B 1 60 ? 19.219 -25.688 -4.867 1 96.44 60 LEU B O 1
ATOM 3278 N N . VAL B 1 61 ? 21.219 -26.438 -4.227 1 93.94 61 VAL B N 1
ATOM 3279 C CA . VAL B 1 61 ? 21.938 -25.188 -4.426 1 93.94 61 VAL B CA 1
ATOM 3280 C C . VAL B 1 61 ? 23.172 -25.422 -5.289 1 93.94 61 VAL B C 1
ATOM 3282 O O . VAL B 1 61 ? 24.078 -26.172 -4.898 1 93.94 61 VAL B O 1
ATOM 3285 N N . ASP B 1 62 ? 23.172 -24.844 -6.391 1 93.31 62 ASP B N 1
ATOM 3286 C CA . ASP B 1 62 ? 24.234 -25.062 -7.367 1 93.31 62 ASP B CA 1
ATOM 3287 C C . ASP B 1 62 ? 24.422 -26.562 -7.633 1 93.31 62 ASP B C 1
ATOM 3289 O O . ASP B 1 62 ? 25.547 -27.047 -7.645 1 93.31 62 ASP B O 1
ATOM 3293 N N . GLY B 1 63 ? 23.344 -27.203 -7.648 1 93.38 63 GLY B N 1
ATOM 3294 C CA . GLY B 1 63 ? 23.359 -28.609 -8 1 93.38 63 GLY B CA 1
ATOM 3295 C C . GLY B 1 63 ? 23.625 -29.516 -6.816 1 93.38 63 GLY B C 1
ATOM 3296 O O . GLY B 1 63 ? 23.531 -30.75 -6.93 1 93.38 63 GLY B O 1
ATOM 3297 N N . ILE B 1 64 ? 23.953 -28.953 -5.695 1 94.19 64 ILE B N 1
ATOM 3298 C CA . ILE B 1 64 ? 24.25 -29.734 -4.5 1 94.19 64 ILE B CA 1
ATOM 3299 C C . ILE B 1 64 ? 23 -29.875 -3.643 1 94.19 64 ILE B C 1
ATOM 3301 O O . ILE B 1 64 ? 22.312 -28.891 -3.377 1 94.19 64 ILE B O 1
ATOM 3305 N N . ASP B 1 65 ? 22.766 -31.062 -3.211 1 96.12 65 ASP B N 1
ATOM 3306 C CA . ASP B 1 65 ? 21.609 -31.328 -2.357 1 96.12 65 ASP B CA 1
ATOM 3307 C C . ASP B 1 65 ? 21.828 -30.797 -0.944 1 96.12 65 ASP B C 1
ATOM 3309 O O . ASP B 1 65 ? 22.688 -31.312 -0.211 1 96.12 65 ASP B O 1
ATOM 3313 N N . VAL B 1 66 ? 21.047 -29.812 -0.565 1 94.12 66 VAL B N 1
ATOM 3314 C CA . VAL B 1 66 ? 21.219 -29.188 0.745 1 94.12 66 VAL B CA 1
ATOM 3315 C C . VAL B 1 66 ? 19.984 -29.422 1.603 1 94.12 66 VAL B C 1
ATOM 3317 O O . VAL B 1 66 ? 19.75 -28.703 2.576 1 94.12 66 VAL B O 1
ATOM 3320 N N . THR B 1 67 ? 19.203 -30.359 1.303 1 94.94 67 THR B N 1
ATOM 3321 C CA . THR B 1 67 ? 17.922 -30.625 1.932 1 94.94 67 THR B CA 1
ATOM 3322 C C . THR B 1 67 ? 18.078 -30.75 3.445 1 94.94 67 THR B C 1
ATOM 3324 O O . THR B 1 67 ? 17.219 -30.281 4.199 1 94.94 67 THR B O 1
ATOM 3327 N N . GLU B 1 68 ? 19.172 -31.328 3.805 1 93 68 GLU B N 1
ATOM 3328 C CA . GLU B 1 68 ? 19.344 -31.594 5.227 1 93 68 GLU B CA 1
ATOM 3329 C C . GLU B 1 68 ? 20.375 -30.656 5.855 1 93 68 GLU B C 1
ATOM 3331 O O . GLU B 1 68 ? 20.703 -30.781 7.035 1 93 68 GLU B O 1
ATOM 3336 N N . ILE B 1 69 ? 20.922 -29.734 5.109 1 90.5 69 ILE B N 1
ATOM 3337 C CA . ILE B 1 69 ? 21.922 -28.797 5.613 1 90.5 69 ILE B CA 1
ATOM 3338 C C . ILE B 1 69 ? 21.219 -27.641 6.336 1 90.5 69 ILE B C 1
ATOM 3340 O O . ILE B 1 69 ? 20.359 -26.969 5.766 1 90.5 69 ILE B O 1
ATOM 3344 N N . PRO B 1 70 ? 21.531 -27.375 7.516 1 90 70 PRO B N 1
ATOM 3345 C CA . PRO B 1 70 ? 20.906 -26.297 8.273 1 90 70 PRO B CA 1
ATOM 3346 C C . PRO B 1 70 ? 21.328 -24.906 7.781 1 90 70 PRO B C 1
ATOM 3348 O O . PRO B 1 70 ? 22.266 -24.781 6.984 1 90 70 PRO B O 1
ATOM 3351 N N . ILE B 1 71 ? 20.641 -23.922 8.234 1 86 71 ILE B N 1
ATOM 3352 C CA . ILE B 1 71 ? 20.797 -22.547 7.754 1 86 71 ILE B CA 1
ATOM 3353 C C . ILE B 1 71 ? 22.203 -22.047 8.055 1 86 71 ILE B C 1
ATOM 3355 O O . ILE B 1 71 ? 22.797 -21.312 7.262 1 86 71 ILE B O 1
ATOM 3359 N N . GLU B 1 72 ? 22.766 -22.484 9.109 1 82.69 72 GLU B N 1
ATOM 3360 C CA . GLU B 1 72 ? 24.078 -22 9.539 1 82.69 72 GLU B CA 1
ATOM 3361 C C . GLU B 1 72 ? 25.156 -22.422 8.555 1 82.69 72 GLU B C 1
ATOM 3363 O O . GLU B 1 72 ? 26.203 -21.766 8.461 1 82.69 72 GLU B O 1
ATOM 3368 N N . ASP B 1 73 ? 24.828 -23.438 7.828 1 85.06 73 ASP B N 1
ATOM 3369 C CA . ASP B 1 73 ? 25.828 -23.984 6.926 1 85.06 73 ASP B CA 1
ATOM 3370 C C . ASP B 1 73 ? 25.5 -23.672 5.469 1 85.06 73 ASP B C 1
ATOM 3372 O O . ASP B 1 73 ? 26.125 -24.188 4.551 1 85.06 73 ASP B O 1
ATOM 3376 N N . ARG B 1 74 ? 24.516 -22.844 5.129 1 85.19 74 ARG B N 1
ATOM 3377 C CA . ARG B 1 74 ? 24.094 -22.531 3.762 1 85.19 74 ARG B CA 1
ATOM 3378 C C . ARG B 1 74 ? 24.609 -21.172 3.316 1 85.19 74 ARG B C 1
ATOM 3380 O O . ARG B 1 74 ? 24.578 -20.844 2.129 1 85.19 74 ARG B O 1
ATOM 3387 N N . ASP B 1 75 ? 25.266 -20.516 3.98 1 82.38 75 ASP B N 1
ATOM 3388 C CA . ASP B 1 75 ? 25.797 -19.203 3.66 1 82.38 75 ASP B CA 1
ATOM 3389 C C . ASP B 1 75 ? 24.719 -18.312 3.025 1 82.38 75 ASP B C 1
ATOM 3391 O O . ASP B 1 75 ? 24.797 -17.984 1.844 1 82.38 75 ASP B O 1
ATOM 3395 N N . THR B 1 76 ? 23.797 -18 3.689 1 86.44 76 THR B N 1
ATOM 3396 C CA . THR B 1 76 ? 22.672 -17.188 3.211 1 86.44 76 THR B CA 1
ATOM 3397 C C . THR B 1 76 ? 22.438 -16 4.129 1 86.44 76 THR B C 1
ATOM 3399 O O . THR B 1 76 ? 22.547 -16.109 5.352 1 86.44 76 THR B O 1
ATOM 3402 N N . GLY B 1 77 ? 22.344 -14.828 3.496 1 88.56 77 GLY B N 1
ATOM 3403 C CA . GLY B 1 77 ? 21.812 -13.703 4.25 1 88.56 77 GLY B CA 1
ATOM 3404 C C . GLY B 1 77 ? 20.312 -13.758 4.434 1 88.56 77 GLY B C 1
ATOM 3405 O O . GLY B 1 77 ? 19.578 -14.109 3.506 1 88.56 77 GLY B O 1
ATOM 3406 N N . TYR B 1 78 ? 19.938 -13.469 5.668 1 89.75 78 TYR B N 1
ATOM 3407 C CA . TYR B 1 78 ? 18.516 -13.648 5.965 1 89.75 78 TYR B CA 1
ATOM 3408 C C . TYR B 1 78 ? 17.969 -12.445 6.727 1 89.75 78 TYR B C 1
ATOM 3410 O O . TYR B 1 78 ? 18.578 -11.977 7.684 1 89.75 78 TYR B O 1
ATOM 3418 N N . VAL B 1 79 ? 16.922 -11.945 6.145 1 89.44 79 VAL B N 1
ATOM 3419 C CA . VAL B 1 79 ? 16.109 -10.977 6.883 1 89.44 79 VAL B CA 1
ATOM 3420 C C . VAL B 1 79 ? 14.828 -11.648 7.379 1 89.44 79 VAL B C 1
ATOM 3422 O O . VAL B 1 79 ? 13.969 -12.031 6.582 1 89.44 79 VAL B O 1
ATOM 3425 N N . PHE B 1 80 ? 14.695 -11.641 8.719 1 83.5 80 PHE B N 1
ATOM 3426 C CA . PHE B 1 80 ? 13.562 -12.312 9.344 1 83.5 80 PHE B CA 1
ATOM 3427 C C . PHE B 1 80 ? 12.367 -11.367 9.445 1 83.5 80 PHE B C 1
ATOM 3429 O O . PHE B 1 80 ? 12.531 -10.156 9.594 1 83.5 80 PHE B O 1
ATOM 3436 N N . GLN B 1 81 ? 11.242 -11.984 9.461 1 77.25 81 GLN B N 1
ATOM 3437 C CA . GLN B 1 81 ? 10.016 -11.219 9.617 1 77.25 81 GLN B CA 1
ATOM 3438 C C . GLN B 1 81 ? 9.984 -10.492 10.961 1 77.25 81 GLN B C 1
ATOM 3440 O O . GLN B 1 81 ? 9.547 -9.344 11.047 1 77.25 81 GLN B O 1
ATOM 3445 N N . ASN B 1 82 ? 10.445 -11.117 11.953 1 77.12 82 ASN B N 1
ATOM 3446 C CA . ASN B 1 82 ? 10.461 -10.516 13.281 1 77.12 82 ASN B CA 1
ATOM 3447 C C . ASN B 1 82 ? 11.734 -9.703 13.516 1 77.12 82 ASN B C 1
ATOM 3449 O O . ASN B 1 82 ? 12.031 -9.328 14.648 1 77.12 82 ASN B O 1
ATOM 3453 N N . ILE B 1 83 ? 12.539 -9.406 12.445 1 79.5 83 ILE B N 1
ATOM 3454 C CA . ILE B 1 83 ? 13.742 -8.586 12.398 1 79.5 83 ILE B CA 1
ATOM 3455 C C . ILE B 1 83 ? 14.906 -9.336 13.039 1 79.5 83 ILE B C 1
ATOM 3457 O O . ILE B 1 83 ? 15.953 -9.516 12.414 1 79.5 83 ILE B O 1
ATOM 3461 N N . ALA B 1 84 ? 14.734 -9.867 14.305 1 85.44 84 ALA B N 1
ATOM 3462 C CA . ALA B 1 84 ? 15.664 -10.766 14.984 1 85.44 84 ALA B CA 1
ATOM 3463 C C . ALA B 1 84 ? 17.047 -10.141 15.094 1 85.44 84 ALA B C 1
ATOM 3465 O O . ALA B 1 84 ? 18.047 -10.773 14.75 1 85.44 84 ALA B O 1
ATOM 3466 N N . LEU B 1 85 ? 17.188 -8.938 15.523 1 92 85 LEU B N 1
ATOM 3467 C CA . LEU B 1 85 ? 18.484 -8.32 15.82 1 92 85 LEU B CA 1
ATOM 3468 C C . LEU B 1 85 ? 19.031 -8.844 17.141 1 92 85 LEU B C 1
ATOM 3470 O O . LEU B 1 85 ? 18.281 -9.219 18.031 1 92 85 LEU B O 1
ATOM 3474 N N . PHE B 1 86 ? 20.375 -8.859 17.266 1 93.06 86 PHE B N 1
ATOM 3475 C CA . PHE B 1 86 ? 20.984 -9.188 18.531 1 93.06 86 PHE B CA 1
ATOM 3476 C C . PHE B 1 86 ? 20.797 -8.055 19.531 1 93.06 86 PHE B C 1
ATOM 3478 O O . PHE B 1 86 ? 21.359 -6.973 19.375 1 93.06 86 PHE B O 1
ATOM 3485 N N . PRO B 1 87 ? 20.047 -8.305 20.531 1 92.62 87 PRO B N 1
ATOM 3486 C CA . PRO B 1 87 ? 19.672 -7.215 21.438 1 92.62 87 PRO B CA 1
ATOM 3487 C C . PRO B 1 87 ? 20.844 -6.645 22.219 1 92.62 87 PRO B C 1
ATOM 3489 O O . PRO B 1 87 ? 20.812 -5.492 22.656 1 92.62 87 PRO B O 1
ATOM 3492 N N . ASN B 1 88 ? 21.938 -7.438 22.406 1 94.12 88 ASN B N 1
ATOM 3493 C CA . ASN B 1 88 ? 23.062 -7.02 23.219 1 94.12 88 ASN B CA 1
ATOM 3494 C C . ASN B 1 88 ? 24.203 -6.477 22.375 1 94.12 88 ASN B C 1
ATOM 3496 O O . ASN B 1 88 ? 25.328 -6.324 22.859 1 94.12 88 ASN B O 1
ATOM 3500 N N . MET B 1 89 ? 23.906 -6.223 21.125 1 95 89 MET B N 1
ATOM 3501 C CA . MET B 1 89 ? 24.906 -5.648 20.219 1 95 89 MET B CA 1
ATOM 3502 C C . MET B 1 89 ? 24.422 -4.309 19.672 1 95 89 MET B C 1
ATOM 3504 O O . MET B 1 89 ? 23.219 -4.102 19.484 1 95 89 MET B O 1
ATOM 3508 N N . THR B 1 90 ? 25.391 -3.557 19.469 1 95.25 90 THR B N 1
ATOM 3509 C CA . THR B 1 90 ? 25.047 -2.281 18.844 1 95.25 90 THR B CA 1
ATOM 3510 C C . THR B 1 90 ? 24.625 -2.484 17.406 1 95.25 90 THR B C 1
ATOM 3512 O O . THR B 1 90 ? 24.781 -3.574 16.844 1 95.25 90 THR B O 1
ATOM 3515 N N . VAL B 1 91 ? 24.094 -1.431 16.859 1 95.5 91 VAL B N 1
ATOM 3516 C CA . VAL B 1 91 ? 23.703 -1.431 15.453 1 95.5 91 VAL B CA 1
ATOM 3517 C C . VAL B 1 91 ? 24.906 -1.793 14.586 1 95.5 91 VAL B C 1
ATOM 3519 O O . VAL B 1 91 ? 24.812 -2.664 13.719 1 95.5 91 VAL B O 1
ATOM 3522 N N . GLU B 1 92 ? 25.969 -1.173 14.867 1 95.38 92 GLU B N 1
ATOM 3523 C CA . GLU B 1 92 ? 27.203 -1.444 14.117 1 95.38 92 GLU B CA 1
ATOM 3524 C C . GLU B 1 92 ? 27.641 -2.893 14.289 1 95.38 92 GLU B C 1
ATOM 3526 O O . GLU B 1 92 ? 28.031 -3.551 13.328 1 95.38 92 GLU B O 1
ATOM 3531 N N . ASP B 1 93 ? 27.531 -3.381 15.469 1 94 93 ASP B N 1
ATOM 3532 C CA . ASP B 1 93 ? 27.953 -4.746 15.766 1 94 93 ASP B CA 1
ATOM 3533 C C . ASP B 1 93 ? 27.016 -5.762 15.109 1 94 93 ASP B C 1
ATOM 3535 O O . ASP B 1 93 ? 27.453 -6.832 14.688 1 94 93 ASP B O 1
ATOM 3539 N N . ASN B 1 94 ? 25.797 -5.438 15.125 1 95.38 94 ASN B N 1
ATOM 3540 C CA . ASN B 1 94 ? 24.828 -6.293 14.438 1 95.38 94 ASN B CA 1
ATOM 3541 C C . ASN B 1 94 ? 25.188 -6.457 12.961 1 95.38 94 ASN B C 1
ATOM 3543 O O . ASN B 1 94 ? 25.266 -7.578 12.453 1 95.38 94 ASN B O 1
ATOM 3547 N N . VAL B 1 95 ? 25.438 -5.379 12.312 1 94.62 95 VAL B N 1
ATOM 3548 C CA . VAL B 1 95 ? 25.703 -5.371 10.875 1 94.62 95 VAL B CA 1
ATOM 3549 C C . VAL B 1 95 ? 27.078 -5.98 10.594 1 94.62 95 VAL B C 1
ATOM 3551 O O . VAL B 1 95 ? 27.266 -6.648 9.578 1 94.62 95 VAL B O 1
ATOM 3554 N N . GLY B 1 96 ? 27.953 -5.82 11.539 1 92.69 96 GLY B N 1
ATOM 3555 C CA . GLY B 1 96 ? 29.312 -6.332 11.359 1 92.69 96 GLY B CA 1
ATOM 3556 C C . GLY B 1 96 ? 29.484 -7.75 11.875 1 92.69 96 GLY B C 1
ATOM 3557 O O . GLY B 1 96 ? 30.578 -8.305 11.82 1 92.69 96 GLY B O 1
ATOM 3558 N N . TYR B 1 97 ? 28.469 -8.375 12.297 1 89.69 97 TYR B N 1
ATOM 3559 C CA . TYR B 1 97 ? 28.562 -9.68 12.945 1 89.69 97 TYR B CA 1
ATOM 3560 C C . TYR B 1 97 ? 29.094 -10.727 11.977 1 89.69 97 TYR B C 1
ATOM 3562 O O . TYR B 1 97 ? 30.078 -11.406 12.273 1 89.69 97 TYR B O 1
ATOM 3570 N N . SER B 1 98 ? 28.469 -10.844 10.836 1 85.88 98 SER B N 1
ATOM 3571 C CA . SER B 1 98 ? 28.828 -11.883 9.875 1 85.88 98 SER B CA 1
ATOM 3572 C C . SER B 1 98 ? 30.25 -11.695 9.359 1 85.88 98 SER B C 1
ATOM 3574 O O . SER B 1 98 ? 31.047 -12.648 9.32 1 85.88 98 SER B O 1
ATOM 3576 N N . PRO B 1 99 ? 30.609 -10.484 8.938 1 86.06 99 PRO B N 1
ATOM 3577 C CA . PRO B 1 99 ? 32 -10.273 8.539 1 86.06 99 PRO B CA 1
ATOM 3578 C C . PRO B 1 99 ? 33 -10.656 9.625 1 86.06 99 PRO B C 1
ATOM 3580 O O . PRO B 1 99 ? 34.062 -11.195 9.328 1 86.06 99 PRO B O 1
ATOM 3583 N N . ARG B 1 100 ? 32.625 -10.461 10.844 1 84 100 ARG B N 1
ATOM 3584 C CA . ARG B 1 100 ? 33.5 -10.789 11.961 1 84 100 ARG B CA 1
ATOM 3585 C C . ARG B 1 100 ? 33.656 -12.305 12.117 1 84 100 ARG B C 1
ATOM 3587 O O . ARG B 1 100 ? 34.75 -12.812 12.328 1 84 100 ARG B O 1
ATOM 3594 N N . VAL B 1 101 ? 32.594 -12.992 11.984 1 80.75 101 VAL B N 1
ATOM 3595 C CA . VAL B 1 101 ? 32.562 -14.445 12.133 1 80.75 101 VAL B CA 1
ATOM 3596 C C . VAL B 1 101 ? 33.344 -15.086 10.992 1 80.75 101 VAL B C 1
ATOM 3598 O O . VAL B 1 101 ? 33.969 -16.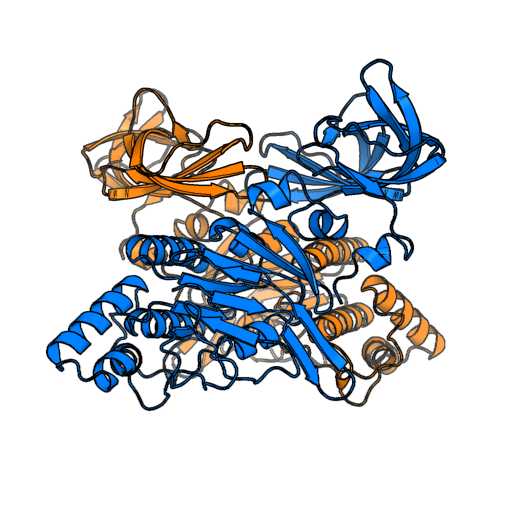141 11.172 1 80.75 101 VAL B O 1
ATOM 3601 N N . LYS B 1 102 ? 33.344 -14.438 9.828 1 78.75 102 LYS B N 1
ATOM 3602 C CA . LYS B 1 102 ? 34.062 -14.945 8.664 1 78.75 102 LYS B CA 1
ATOM 3603 C C . LYS B 1 102 ? 35.531 -14.547 8.711 1 78.75 102 LYS B C 1
ATOM 3605 O O . LYS B 1 102 ? 36.219 -14.594 7.695 1 78.75 102 LYS B O 1
ATOM 3610 N N . ASP B 1 103 ? 35.938 -14.047 9.742 1 76.69 103 ASP B N 1
ATOM 3611 C CA . ASP B 1 103 ? 37.312 -13.773 10.094 1 76.69 103 ASP B CA 1
ATOM 3612 C C . ASP B 1 103 ? 37.875 -12.602 9.281 1 76.69 103 ASP B C 1
ATOM 3614 O O . ASP B 1 103 ? 39.031 -12.609 8.875 1 76.69 103 ASP B O 1
ATOM 3618 N N . MET B 1 104 ? 37.062 -11.773 9 1 77.12 104 MET B N 1
ATOM 3619 C CA . MET B 1 104 ? 37.531 -10.531 8.406 1 77.12 104 MET B CA 1
ATOM 3620 C C . MET B 1 104 ? 38.219 -9.656 9.461 1 77.12 104 MET B C 1
ATOM 3622 O O . MET B 1 104 ? 37.844 -9.711 10.641 1 77.12 104 MET B O 1
ATOM 3626 N N . CYS B 1 105 ? 39.219 -8.883 9.016 1 79.12 105 CYS B N 1
ATOM 3627 C CA . CYS B 1 105 ? 39.875 -8.008 9.977 1 79.12 105 CYS B CA 1
ATOM 3628 C C . CYS B 1 105 ? 38.906 -6.922 10.469 1 79.12 105 CYS B C 1
ATOM 3630 O O . CYS B 1 105 ? 37.969 -6.57 9.781 1 79.12 105 CYS B O 1
ATOM 3632 N N . VAL B 1 106 ? 39.188 -6.457 11.609 1 78.81 106 VAL B N 1
ATOM 3633 C CA . VAL B 1 106 ? 38.312 -5.512 12.305 1 78.81 106 VAL B CA 1
ATOM 3634 C C . VAL B 1 106 ? 38.094 -4.277 11.438 1 78.81 106 VAL B C 1
ATOM 3636 O O . VAL B 1 106 ? 36.969 -3.781 11.328 1 78.81 106 VAL B O 1
ATOM 3639 N N . GLY B 1 107 ? 39.125 -3.803 10.82 1 82 107 GLY B N 1
ATOM 3640 C CA . GLY B 1 107 ? 39.031 -2.627 9.977 1 82 107 GLY B CA 1
ATOM 3641 C C . GLY B 1 107 ? 38.062 -2.822 8.805 1 82 107 GLY B C 1
ATOM 3642 O O . GLY B 1 107 ? 37.25 -1.962 8.523 1 82 107 GLY B O 1
ATOM 3643 N N . GLU B 1 108 ? 38.156 -3.941 8.242 1 84.56 108 GLU B N 1
ATOM 3644 C CA . GLU B 1 108 ? 37.312 -4.262 7.102 1 84.56 108 GLU B CA 1
ATOM 3645 C C . GLU B 1 108 ? 35.844 -4.426 7.52 1 84.56 108 GLU B C 1
ATOM 3647 O O . GLU B 1 108 ? 34.938 -3.98 6.816 1 84.56 108 GLU B O 1
ATOM 3652 N N . THR B 1 109 ? 35.719 -5.031 8.641 1 87.06 109 THR B N 1
ATOM 3653 C CA . THR B 1 109 ? 34.375 -5.238 9.18 1 87.06 109 THR B CA 1
ATOM 3654 C C . THR B 1 109 ? 33.688 -3.9 9.43 1 87.06 109 THR B C 1
ATOM 3656 O O . THR B 1 109 ? 32.5 -3.734 9.086 1 87.06 109 THR B O 1
ATOM 3659 N N . CYS B 1 110 ? 34.438 -2.963 9.938 1 88.44 110 CYS B N 1
ATOM 3660 C CA . CYS B 1 110 ? 33.875 -1.646 10.234 1 88.44 110 CYS B CA 1
ATOM 3661 C C . CYS B 1 110 ? 33.531 -0.907 8.953 1 88.44 110 CYS B C 1
ATOM 3663 O O . CYS B 1 110 ? 32.469 -0.246 8.883 1 88.44 110 CYS B O 1
ATOM 3665 N N . LEU B 1 111 ? 34.312 -1.1 8.008 1 89.5 111 LEU B N 1
ATOM 3666 C CA . LEU B 1 111 ? 34.062 -0.431 6.734 1 89.5 111 LEU B CA 1
ATOM 3667 C C . LEU B 1 111 ? 32.812 -0.99 6.059 1 89.5 111 LEU B C 1
ATOM 3669 O O . LEU B 1 111 ? 32 -0.233 5.512 1 89.5 111 LEU B O 1
ATOM 3673 N N . ILE B 1 112 ? 32.688 -2.252 6.129 1 90.31 112 ILE B N 1
ATOM 3674 C CA . ILE B 1 112 ? 31.531 -2.906 5.527 1 90.31 112 ILE B CA 1
ATOM 3675 C C . ILE B 1 112 ? 30.266 -2.479 6.258 1 90.31 112 ILE B C 1
ATOM 3677 O O . ILE B 1 112 ? 29.266 -2.125 5.625 1 90.31 112 ILE B O 1
ATOM 3681 N N . ALA B 1 113 ? 30.375 -2.516 7.551 1 92.19 113 ALA B N 1
ATOM 3682 C CA . ALA B 1 113 ? 29.219 -2.104 8.359 1 92.19 113 ALA B CA 1
ATOM 3683 C C . ALA B 1 113 ? 28.828 -0.665 8.047 1 92.19 113 ALA B C 1
ATOM 3685 O O . ALA B 1 113 ? 27.641 -0.365 7.887 1 92.19 113 ALA B O 1
ATOM 3686 N N . GLU B 1 114 ? 29.812 0.131 7.934 1 93.06 114 GLU B N 1
ATOM 3687 C CA . GLU B 1 114 ? 29.562 1.538 7.637 1 93.06 114 GLU B CA 1
ATOM 3688 C C . GLU B 1 114 ? 28.906 1.703 6.266 1 93.06 114 GLU B C 1
ATOM 3690 O O . GLU B 1 114 ? 27.969 2.49 6.105 1 93.06 114 GLU B O 1
ATOM 3695 N N . GLU B 1 115 ? 29.359 1.026 5.34 1 91.38 115 GLU B N 1
ATOM 3696 C CA . GLU B 1 115 ? 28.844 1.104 3.977 1 91.38 115 GLU B CA 1
ATOM 3697 C C . GLU B 1 115 ? 27.359 0.77 3.924 1 91.38 115 GLU B C 1
ATOM 3699 O O . GLU B 1 115 ? 26.562 1.525 3.357 1 91.38 115 GLU B O 1
ATOM 3704 N N . TYR B 1 116 ? 27.047 -0.321 4.523 1 91.69 116 TYR B N 1
ATOM 3705 C CA . TYR B 1 116 ? 25.672 -0.774 4.41 1 91.69 116 TYR B CA 1
ATOM 3706 C C . TYR B 1 116 ? 24.75 0.023 5.336 1 91.69 116 TYR B C 1
ATOM 3708 O O . TYR B 1 116 ? 23.578 0.214 5.039 1 91.69 116 TYR B O 1
ATOM 3716 N N . LEU B 1 117 ? 25.297 0.532 6.406 1 93.62 117 LEU B N 1
ATOM 3717 C CA . LEU B 1 117 ? 24.5 1.415 7.262 1 93.62 117 LEU B CA 1
ATOM 3718 C C . LEU B 1 117 ? 24.219 2.736 6.559 1 93.62 117 LEU B C 1
ATOM 3720 O O . LEU B 1 117 ? 23.156 3.328 6.75 1 93.62 117 LEU B O 1
ATOM 3724 N N . GLN B 1 118 ? 25.141 3.176 5.793 1 90.12 118 GLN B N 1
ATOM 3725 C CA . GLN B 1 118 ? 24.922 4.383 5 1 90.12 118 GLN B CA 1
ATOM 3726 C C . GLN B 1 118 ? 23.844 4.156 3.945 1 90.12 118 GLN B C 1
ATOM 3728 O O . GLN B 1 118 ? 23.016 5.035 3.699 1 90.12 118 GLN B O 1
ATOM 3733 N N . LEU B 1 119 ? 23.875 3.006 3.43 1 84.31 119 LEU B N 1
ATOM 3734 C CA . LEU B 1 119 ? 22.922 2.654 2.396 1 84.31 119 LEU B CA 1
ATOM 3735 C C . LEU B 1 119 ? 21.484 2.742 2.932 1 84.31 119 LEU B C 1
ATOM 3737 O O . LEU B 1 119 ? 20.594 3.229 2.238 1 84.31 119 LEU B O 1
ATOM 3741 N N . VAL B 1 120 ? 21.328 2.275 4.199 1 86.5 120 VAL B N 1
ATOM 3742 C CA . VAL B 1 120 ? 19.984 2.254 4.766 1 86.5 120 VAL B CA 1
ATOM 3743 C C . VAL B 1 120 ? 19.766 3.492 5.629 1 86.5 120 VAL B C 1
ATOM 3745 O O . VAL B 1 120 ? 18.781 3.57 6.379 1 86.5 120 VAL B O 1
ATOM 3748 N N . LYS B 1 121 ? 20.734 4.449 5.645 1 85.19 121 LYS B N 1
ATOM 3749 C CA . LYS B 1 121 ? 20.656 5.73 6.344 1 85.19 121 LYS B CA 1
ATOM 3750 C C . LYS B 1 121 ? 20.531 5.527 7.852 1 85.19 121 LYS B C 1
ATOM 3752 O O . LYS B 1 121 ? 19.703 6.156 8.5 1 85.19 121 LYS B O 1
ATOM 3757 N N . MET B 1 122 ? 21.344 4.602 8.328 1 89.81 122 MET B N 1
ATOM 3758 C CA . MET B 1 122 ? 21.328 4.312 9.758 1 89.81 122 MET B CA 1
ATOM 3759 C C . MET B 1 122 ? 22.719 4.488 10.359 1 89.81 122 MET B C 1
ATOM 3761 O O . MET B 1 122 ? 22.969 4.082 11.5 1 89.81 122 MET B O 1
ATOM 3765 N N . PHE B 1 123 ? 23.625 5.133 9.602 1 91.19 123 PHE B N 1
ATOM 3766 C CA . PHE B 1 123 ? 25 5.266 10.055 1 91.19 123 PHE B CA 1
ATOM 3767 C C . PHE B 1 123 ? 25.078 6.125 11.312 1 91.19 123 PHE B C 1
ATOM 3769 O O . PHE B 1 123 ? 25.875 5.844 12.211 1 91.19 123 PHE B O 1
ATOM 3776 N N . ASP B 1 124 ? 24.297 7.113 11.406 1 88.56 124 ASP B N 1
ATOM 3777 C CA . ASP B 1 124 ? 24.297 8.047 12.531 1 88.56 124 ASP B CA 1
ATOM 3778 C C . ASP B 1 124 ? 23.844 7.355 13.812 1 88.56 124 ASP B C 1
ATOM 3780 O O . ASP B 1 124 ? 24.062 7.875 14.914 1 88.56 124 ASP B O 1
ATOM 3784 N N . ARG B 1 125 ? 23.266 6.211 13.703 1 91.38 125 ARG B N 1
ATOM 3785 C CA . ARG B 1 125 ? 22.766 5.48 14.859 1 91.38 125 ARG B CA 1
ATOM 3786 C C . ARG B 1 125 ? 23.578 4.211 15.102 1 91.38 125 ARG B C 1
ATOM 3788 O O . ARG B 1 125 ? 23.109 3.283 15.758 1 91.38 125 ARG B O 1
ATOM 3795 N N . ALA B 1 126 ? 24.703 4.18 14.625 1 93.5 126 ALA B N 1
ATOM 3796 C CA . ALA B 1 126 ? 25.547 2.992 14.633 1 93.5 126 ALA B CA 1
ATOM 3797 C C . ALA B 1 126 ? 25.828 2.539 16.062 1 93.5 126 ALA B C 1
ATOM 3799 O O . ALA B 1 126 ? 25.953 1.342 16.328 1 93.5 126 ALA B O 1
ATOM 3800 N N . GLY B 1 127 ? 25.859 3.475 16.938 1 93.19 127 GLY B N 1
ATOM 3801 C CA . GLY B 1 127 ? 26.234 3.16 18.312 1 93.19 127 GLY B CA 1
ATOM 3802 C C . GLY B 1 127 ? 25.047 2.77 19.172 1 93.19 127 GLY B C 1
ATOM 3803 O O . GLY B 1 127 ? 25.219 2.324 20.297 1 93.19 127 GLY B O 1
ATOM 3804 N N . MET B 1 128 ? 23.891 2.779 18.688 1 92.81 128 MET B N 1
ATOM 3805 C CA . MET B 1 128 ? 22.688 2.496 19.438 1 92.81 128 MET B CA 1
ATOM 3806 C C . MET B 1 128 ? 22.422 0.995 19.5 1 92.81 128 MET B C 1
ATOM 3808 O O . MET B 1 128 ? 22.984 0.228 18.719 1 92.81 128 MET B O 1
ATOM 3812 N N . PHE B 1 129 ? 21.609 0.647 20.484 1 93.75 129 PHE B N 1
ATOM 3813 C CA . PHE B 1 129 ? 21.156 -0.73 20.609 1 93.75 129 PHE B CA 1
ATOM 3814 C C . PHE B 1 129 ? 19.766 -0.888 20.016 1 93.75 129 PHE B C 1
ATOM 3816 O O . PHE B 1 129 ? 19.031 0.091 19.875 1 93.75 129 PHE B O 1
ATOM 3823 N N . PRO B 1 130 ? 19.422 -2.117 19.562 1 92.12 130 PRO B N 1
ATOM 3824 C CA . PRO B 1 130 ? 18.141 -2.363 18.906 1 92.12 130 PRO B CA 1
ATOM 3825 C C . PRO B 1 130 ? 16.953 -1.856 19.719 1 92.12 130 PRO B C 1
ATOM 3827 O O . PRO B 1 130 ? 15.984 -1.342 19.156 1 92.12 130 PRO B O 1
ATOM 3830 N N . ASN B 1 131 ? 17 -1.941 20.984 1 86.88 131 ASN B N 1
ATOM 3831 C CA . ASN B 1 131 ? 15.883 -1.532 21.844 1 86.88 131 ASN B CA 1
ATOM 3832 C C . ASN B 1 131 ? 15.688 -0.019 21.812 1 86.88 131 ASN B C 1
ATOM 3834 O O . ASN B 1 131 ? 14.648 0.483 22.25 1 86.88 131 ASN B O 1
ATOM 3838 N N . GLU B 1 132 ? 16.641 0.667 21.312 1 86.62 132 GLU B N 1
ATOM 3839 C CA . GLU B 1 132 ? 16.578 2.123 21.219 1 86.62 132 GLU B CA 1
ATOM 3840 C C . GLU B 1 132 ? 16.047 2.576 19.875 1 86.62 132 GLU B C 1
ATOM 3842 O O . GLU B 1 132 ? 15.852 3.771 19.641 1 86.62 132 GLU B O 1
ATOM 3847 N N . LEU B 1 133 ? 15.844 1.598 19.047 1 85.31 133 LEU B N 1
ATOM 3848 C CA . LEU B 1 133 ? 15.422 1.893 17.672 1 85.31 133 LEU B CA 1
ATOM 3849 C C . LEU B 1 133 ? 13.922 1.651 17.5 1 85.31 133 LEU B C 1
ATOM 3851 O O . LEU B 1 133 ? 13.336 0.823 18.203 1 85.31 133 LEU B O 1
ATOM 3855 N N . SER B 1 134 ? 13.32 2.416 16.609 1 73.75 134 SER B N 1
ATOM 3856 C CA . SER B 1 134 ? 11.953 2.111 16.188 1 73.75 134 SER B CA 1
ATOM 3857 C C . SER B 1 134 ? 11.898 0.831 15.367 1 73.75 134 SER B C 1
ATOM 3859 O O . SER B 1 134 ? 12.938 0.319 14.938 1 73.75 134 SER B O 1
ATOM 3861 N N . GLY B 1 135 ? 10.695 0.272 15.172 1 76.56 135 GLY B N 1
ATOM 3862 C CA . GLY B 1 135 ? 10.523 -0.918 14.352 1 76.56 135 GLY B CA 1
ATOM 3863 C C . GLY B 1 135 ? 11.07 -0.76 12.945 1 76.56 135 GLY B C 1
ATOM 3864 O O . GLY B 1 135 ? 11.742 -1.658 12.43 1 76.56 135 GLY B O 1
ATOM 3865 N N . GLY B 1 136 ? 10.805 0.371 12.375 1 80.56 136 GLY B N 1
ATOM 3866 C CA . GLY B 1 136 ? 11.32 0.65 11.039 1 80.56 136 GLY B CA 1
ATOM 3867 C C . GLY B 1 136 ? 12.828 0.731 10.992 1 80.56 136 GLY B C 1
ATOM 3868 O O . GLY B 1 136 ? 13.453 0.243 10.047 1 80.56 136 GLY B O 1
ATOM 3869 N N . GLU B 1 137 ? 13.367 1.337 11.969 1 82.56 137 GLU B N 1
ATOM 3870 C CA . GLU B 1 137 ? 14.82 1.428 12.055 1 82.56 137 GLU B CA 1
ATOM 3871 C C . GLU B 1 137 ? 15.453 0.049 12.227 1 82.56 137 GLU B C 1
ATOM 3873 O O . GLU B 1 137 ? 16.484 -0.252 11.617 1 82.56 137 GLU B O 1
ATOM 3878 N N . GLN B 1 138 ? 14.82 -0.706 13.039 1 89.19 138 GLN B N 1
ATOM 3879 C CA . GLN B 1 138 ? 15.312 -2.064 13.227 1 89.19 138 GLN B CA 1
ATOM 3880 C C . GLN B 1 138 ? 15.305 -2.846 11.922 1 89.19 138 GLN B C 1
ATOM 3882 O O . GLN B 1 138 ? 16.234 -3.604 11.633 1 89.19 138 GLN B O 1
ATOM 3887 N N . GLN B 1 139 ? 14.281 -2.621 11.211 1 87.81 139 GLN B N 1
ATOM 3888 C CA . GLN B 1 139 ? 14.172 -3.297 9.922 1 87.81 139 GLN B CA 1
ATOM 3889 C C . GLN B 1 139 ? 15.289 -2.865 8.977 1 87.81 139 GLN B C 1
ATOM 3891 O O . GLN B 1 139 ? 15.883 -3.699 8.289 1 87.81 139 GLN B O 1
ATOM 3896 N N . LYS B 1 140 ? 15.531 -1.623 8.945 1 88.81 140 LYS B N 1
ATOM 3897 C CA . LYS B 1 140 ? 16.625 -1.108 8.133 1 88.81 140 LYS B CA 1
ATOM 3898 C C . LYS B 1 140 ? 17.953 -1.762 8.523 1 88.81 140 LYS B C 1
ATOM 3900 O O . LYS B 1 140 ? 18.719 -2.193 7.66 1 88.81 140 LYS B O 1
ATOM 3905 N N . VAL B 1 141 ? 18.156 -1.848 9.773 1 92.25 141 VAL B N 1
ATOM 3906 C CA . VAL B 1 141 ? 19.391 -2.439 10.289 1 92.25 141 VAL B CA 1
ATOM 3907 C C . VAL B 1 141 ? 19.453 -3.914 9.898 1 92.25 141 VAL B C 1
ATOM 3909 O O . VAL B 1 141 ? 20.516 -4.414 9.523 1 92.25 141 VAL B O 1
ATOM 3912 N N . SER B 1 142 ? 18.359 -4.574 10 1 93.44 142 SER B N 1
ATOM 3913 C CA . SER B 1 142 ? 18.312 -5.988 9.633 1 93.44 142 SER B CA 1
ATOM 3914 C C . SER B 1 142 ? 18.656 -6.191 8.164 1 93.44 142 SER B C 1
ATOM 3916 O O . SER B 1 142 ? 19.312 -7.168 7.809 1 93.44 142 SER B O 1
ATOM 3918 N N . ILE B 1 143 ? 18.219 -5.336 7.344 1 91.88 143 ILE B N 1
ATOM 3919 C CA . ILE B 1 143 ? 18.531 -5.391 5.918 1 91.88 143 ILE B CA 1
ATOM 3920 C C . ILE B 1 143 ? 20.031 -5.176 5.707 1 91.88 143 ILE B C 1
ATOM 3922 O O . ILE B 1 143 ? 20.672 -5.93 4.969 1 91.88 143 ILE B O 1
ATOM 3926 N N . ALA B 1 144 ? 20.547 -4.191 6.379 1 92.88 144 ALA B N 1
ATOM 3927 C CA . ALA B 1 144 ? 21.984 -3.92 6.297 1 92.88 144 ALA B CA 1
ATOM 3928 C C . ALA B 1 144 ? 22.797 -5.133 6.746 1 92.88 144 ALA B C 1
ATOM 3930 O O . ALA B 1 144 ? 23.781 -5.488 6.109 1 92.88 144 ALA B O 1
ATOM 3931 N N . ARG B 1 145 ? 22.375 -5.695 7.766 1 94 145 ARG B N 1
ATOM 3932 C CA . ARG B 1 145 ? 23.062 -6.875 8.289 1 94 145 ARG B CA 1
ATOM 3933 C C . ARG B 1 145 ? 23.062 -8 7.266 1 94 145 ARG B C 1
ATOM 3935 O O . ARG B 1 145 ? 24.094 -8.648 7.055 1 94 145 ARG B O 1
ATOM 3942 N N . ALA B 1 146 ? 21.953 -8.234 6.703 1 91.69 146 ALA B N 1
ATOM 3943 C CA . ALA B 1 146 ? 21.859 -9.297 5.699 1 91.69 146 ALA B CA 1
ATOM 3944 C C . ALA B 1 146 ? 22.766 -9.016 4.512 1 91.69 146 ALA B C 1
ATOM 3946 O O . ALA B 1 146 ? 23.453 -9.922 4.023 1 91.69 146 ALA B O 1
ATOM 3947 N N . LEU B 1 147 ? 22.859 -7.832 4.117 1 91.12 147 LEU B N 1
ATOM 3948 C CA . LEU B 1 147 ? 23.688 -7.434 2.979 1 91.12 147 LEU B CA 1
ATOM 3949 C C . LEU B 1 147 ? 25.156 -7.527 3.324 1 91.12 147 LEU B C 1
ATOM 3951 O O . LEU B 1 147 ? 25.984 -7.902 2.479 1 91.12 147 LEU B O 1
ATOM 3955 N N . ALA B 1 148 ? 25.438 -7.223 4.496 1 91.88 148 ALA B N 1
ATOM 3956 C CA . ALA B 1 148 ? 26.828 -7.207 4.953 1 91.88 148 ALA B CA 1
ATOM 3957 C C . ALA B 1 148 ? 27.391 -8.617 5.055 1 91.88 148 ALA B C 1
ATOM 3959 O O . ALA B 1 148 ? 28.609 -8.805 5.168 1 91.88 148 ALA B O 1
ATOM 3960 N N . SER B 1 149 ? 26.562 -9.594 5.051 1 88.62 149 SER B N 1
ATOM 3961 C CA . SER B 1 149 ? 27 -10.977 5.203 1 88.62 149 SER B CA 1
ATOM 3962 C C . SER B 1 149 ? 27.906 -11.398 4.059 1 88.62 149 SER B C 1
ATOM 3964 O O . SER B 1 149 ? 28.688 -12.352 4.191 1 88.62 149 SER B O 1
ATOM 3966 N N . GLY B 1 150 ? 27.672 -10.703 2.93 1 86.44 150 GLY B N 1
ATOM 3967 C CA . GLY B 1 150 ? 28.469 -11.055 1.76 1 86.44 150 GLY B CA 1
ATOM 3968 C C . GLY B 1 150 ? 28 -12.328 1.085 1 86.44 150 GLY B C 1
ATOM 3969 O O . GLY B 1 150 ? 28.656 -12.836 0.172 1 86.44 150 GLY B O 1
ATOM 3970 N N . SER B 1 151 ? 26.938 -12.844 1.479 1 88.75 151 SER B N 1
ATOM 3971 C CA . SER B 1 151 ? 26.375 -14.07 0.908 1 88.75 151 SER B CA 1
ATOM 3972 C C . SER B 1 151 ? 25.922 -13.844 -0.532 1 88.75 151 SER B C 1
ATOM 3974 O O . SER B 1 151 ? 25.547 -12.734 -0.906 1 88.75 151 SER B O 1
ATOM 3976 N N . LYS B 1 152 ? 26 -14.922 -1.206 1 90.5 152 LYS B N 1
ATOM 3977 C CA . LYS B 1 152 ? 25.578 -14.859 -2.604 1 90.5 152 LYS B CA 1
ATOM 3978 C C . LYS B 1 152 ? 24.078 -15.055 -2.736 1 90.5 152 LYS B C 1
ATOM 3980 O O . LYS B 1 152 ? 23.531 -14.961 -3.838 1 90.5 152 LYS B O 1
ATOM 3985 N N . MET B 1 153 ? 23.5 -15.305 -1.614 1 92.69 153 MET B N 1
ATOM 3986 C CA . MET B 1 153 ? 22.047 -15.461 -1.58 1 92.69 153 MET B CA 1
ATOM 3987 C C . MET B 1 153 ? 21.438 -14.633 -0.454 1 92.69 153 MET B C 1
ATOM 3989 O O . MET B 1 153 ? 21.969 -14.602 0.658 1 92.69 153 MET B O 1
ATOM 3993 N N . LEU B 1 154 ? 20.391 -13.93 -0.811 1 94.31 154 LEU B N 1
ATOM 3994 C CA . LEU B 1 154 ? 19.672 -13.125 0.163 1 94.31 154 LEU B CA 1
ATOM 3995 C C . LEU B 1 154 ? 18.203 -13.562 0.253 1 94.31 154 LEU B C 1
ATOM 3997 O O . LEU B 1 154 ? 17.531 -13.711 -0.77 1 94.31 154 LEU B O 1
ATOM 4001 N N . MET B 1 155 ? 17.812 -13.867 1.445 1 94.69 155 MET B N 1
ATOM 4002 C CA . MET B 1 155 ? 16.422 -14.211 1.713 1 94.69 155 MET B CA 1
ATOM 4003 C C . MET B 1 155 ? 15.734 -13.125 2.529 1 94.69 155 MET B C 1
ATOM 4005 O O . MET B 1 155 ? 16.172 -12.805 3.639 1 94.69 155 MET B O 1
ATOM 4009 N N . LEU B 1 156 ? 14.68 -12.625 1.948 1 94.62 156 LEU B N 1
ATOM 4010 C CA . LEU B 1 156 ? 13.953 -11.523 2.574 1 94.62 156 LEU B CA 1
ATOM 4011 C C . LEU B 1 156 ? 12.523 -11.93 2.898 1 94.62 156 LEU B C 1
ATOM 4013 O O . LEU B 1 156 ? 11.711 -12.125 1.995 1 94.62 156 LEU B O 1
ATOM 4017 N N . ASP B 1 157 ? 12.273 -12.023 4.148 1 91.88 157 ASP B N 1
ATOM 4018 C CA . ASP B 1 157 ? 10.945 -12.398 4.605 1 91.88 157 ASP B CA 1
ATOM 4019 C C . ASP B 1 157 ? 10.164 -11.172 5.082 1 91.88 157 ASP B C 1
ATOM 4021 O O . ASP B 1 157 ? 10.211 -10.82 6.266 1 91.88 157 ASP B O 1
ATOM 4025 N N . GLU B 1 158 ? 9.438 -10.523 4.164 1 88.56 158 GLU B N 1
ATOM 4026 C CA . GLU B 1 158 ? 8.656 -9.305 4.391 1 88.56 158 GLU B CA 1
ATOM 4027 C C . GLU B 1 158 ? 9.539 -8.188 4.949 1 88.56 158 GLU B C 1
ATOM 4029 O O . GLU B 1 158 ? 9.203 -7.586 5.973 1 88.56 158 GLU B O 1
ATOM 4034 N N . PRO B 1 159 ? 10.523 -7.809 4.184 1 89.81 159 PRO B N 1
ATOM 4035 C CA . PRO B 1 159 ? 11.57 -6.934 4.711 1 89.81 159 PRO B CA 1
ATOM 4036 C C . PRO B 1 159 ? 11.117 -5.48 4.855 1 89.81 159 PRO B C 1
ATOM 4038 O O . PRO B 1 159 ? 11.812 -4.668 5.469 1 89.81 159 PRO B O 1
ATOM 4041 N N . PHE B 1 160 ? 9.938 -5.168 4.344 1 87 160 PHE B N 1
ATOM 4042 C CA . PHE B 1 160 ? 9.547 -3.764 4.34 1 87 160 PHE B CA 1
ATOM 4043 C C . PHE B 1 160 ? 8.242 -3.562 5.102 1 87 160 PHE B C 1
ATOM 4045 O O . PHE B 1 160 ? 7.621 -2.5 5.012 1 87 160 PHE B O 1
ATOM 4052 N N . SER B 1 161 ? 7.828 -4.5 5.863 1 77.19 161 SER B N 1
ATOM 4053 C CA . SER B 1 161 ? 6.496 -4.523 6.465 1 77.19 161 SER B CA 1
ATOM 4054 C C . SER B 1 161 ? 6.355 -3.439 7.527 1 77.19 161 SER B C 1
ATOM 4056 O O . SER B 1 161 ? 5.25 -2.957 7.785 1 77.19 161 SER B O 1
ATOM 4058 N N . ALA B 1 162 ? 7.465 -2.998 8.133 1 72.5 162 ALA B N 1
ATOM 4059 C CA . ALA B 1 162 ? 7.398 -2.035 9.234 1 72.5 162 ALA B CA 1
ATOM 4060 C C . ALA B 1 162 ? 7.766 -0.634 8.758 1 72.5 162 ALA B C 1
ATOM 4062 O O . ALA B 1 162 ? 7.848 0.299 9.555 1 72.5 162 ALA B O 1
ATOM 4063 N N . LEU B 1 163 ? 7.945 -0.531 7.465 1 76.31 163 LEU B N 1
ATOM 4064 C CA . LEU B 1 163 ? 8.422 0.741 6.934 1 76.31 163 LEU B CA 1
ATOM 4065 C C . LEU B 1 163 ? 7.277 1.533 6.312 1 76.31 163 LEU B C 1
ATOM 4067 O O . LEU B 1 163 ? 6.305 0.95 5.828 1 76.31 163 LEU B O 1
ATOM 4071 N N . ASP B 1 164 ? 7.414 2.807 6.355 1 72.12 164 ASP B N 1
ATOM 4072 C CA . ASP B 1 164 ? 6.461 3.684 5.68 1 72.12 164 ASP B CA 1
ATOM 4073 C C . ASP B 1 164 ? 6.566 3.543 4.16 1 72.12 164 ASP B C 1
ATOM 4075 O O . ASP B 1 164 ? 7.578 3.064 3.646 1 72.12 164 ASP B O 1
ATOM 4079 N N . ALA B 1 165 ? 5.52 4.016 3.506 1 71 165 ALA B N 1
ATOM 4080 C CA . ALA B 1 165 ? 5.391 3.809 2.066 1 71 165 ALA B CA 1
ATOM 4081 C C . ALA B 1 165 ? 6.562 4.43 1.312 1 71 165 ALA B C 1
ATOM 4083 O O . ALA B 1 165 ? 7.152 3.793 0.437 1 71 165 ALA B O 1
ATOM 4084 N N . ARG B 1 166 ? 6.957 5.559 1.676 1 71.25 166 ARG B N 1
ATOM 4085 C CA . ARG B 1 166 ? 8.008 6.262 0.947 1 71.25 166 ARG B CA 1
ATOM 4086 C C . ARG B 1 166 ? 9.359 5.598 1.163 1 71.25 166 ARG B C 1
ATOM 4088 O O . ARG B 1 166 ? 10.133 5.418 0.216 1 71.25 166 ARG B O 1
ATOM 4095 N N . VAL B 1 167 ? 9.609 5.289 2.363 1 75.62 167 VAL B N 1
ATOM 4096 C CA . VAL B 1 167 ? 10.875 4.625 2.691 1 75.62 167 VAL B CA 1
ATOM 4097 C C . VAL B 1 167 ? 10.938 3.271 1.991 1 75.62 167 VAL B C 1
ATOM 4099 O O . VAL B 1 167 ? 11.992 2.885 1.474 1 75.62 167 VAL B O 1
ATOM 4102 N N . ARG B 1 168 ? 9.805 2.652 1.904 1 81.94 168 ARG B N 1
ATOM 4103 C CA . ARG B 1 168 ? 9.734 1.352 1.248 1 81.94 168 ARG B CA 1
ATOM 4104 C C . ARG B 1 168 ? 10.148 1.452 -0.215 1 81.94 168 ARG B C 1
ATOM 4106 O O . ARG B 1 168 ? 10.953 0.651 -0.693 1 81.94 168 ARG B O 1
ATOM 4113 N N . VAL B 1 169 ? 9.578 2.393 -0.856 1 77.06 169 VAL B N 1
ATOM 4114 C CA . VAL B 1 169 ? 9.836 2.555 -2.285 1 77.06 169 VAL B CA 1
ATOM 4115 C C . VAL B 1 169 ? 11.32 2.83 -2.52 1 77.06 169 VAL B C 1
ATOM 4117 O O . VAL B 1 169 ? 11.945 2.197 -3.371 1 77.06 169 VAL B O 1
ATOM 4120 N N . GLU B 1 170 ? 11.859 3.691 -1.733 1 76.56 170 GLU B N 1
ATOM 4121 C CA . GLU B 1 170 ? 13.266 4.055 -1.883 1 76.56 170 GLU B CA 1
ATOM 4122 C C . GLU B 1 170 ? 14.172 2.857 -1.617 1 76.56 170 GLU B C 1
ATOM 4124 O O . GLU B 1 170 ? 15.109 2.6 -2.379 1 76.56 170 GLU B O 1
ATOM 4129 N N . LEU B 1 171 ? 13.891 2.189 -0.593 1 84.06 171 LEU B N 1
ATOM 4130 C CA . LEU B 1 171 ? 14.742 1.067 -0.217 1 84.06 171 LEU B CA 1
ATOM 4131 C C . LEU B 1 171 ? 14.617 -0.073 -1.223 1 84.06 171 LEU B C 1
ATOM 4133 O O . LEU B 1 171 ? 15.594 -0.773 -1.497 1 84.06 171 LEU B O 1
ATOM 4137 N N . ARG B 1 172 ? 13.438 -0.249 -1.734 1 85.94 172 ARG B N 1
ATOM 4138 C CA . ARG B 1 172 ? 13.242 -1.274 -2.754 1 85.94 172 ARG B CA 1
ATOM 4139 C C . ARG B 1 172 ? 14.156 -1.039 -3.949 1 85.94 172 ARG B C 1
ATOM 4141 O O . ARG B 1 172 ? 14.805 -1.97 -4.438 1 85.94 172 ARG B O 1
ATOM 4148 N N . TYR B 1 173 ? 14.227 0.169 -4.305 1 81.5 173 TYR B N 1
ATOM 4149 C CA . TYR B 1 173 ? 15.062 0.523 -5.441 1 81.5 173 TYR B CA 1
ATOM 4150 C C . TYR B 1 173 ? 16.547 0.302 -5.121 1 81.5 173 TYR B C 1
ATOM 4152 O O . TYR B 1 173 ? 17.281 -0.283 -5.922 1 81.5 173 TYR B O 1
ATOM 4160 N N . GLU B 1 174 ? 16.891 0.742 -4.027 1 82.44 174 GLU B N 1
ATOM 4161 C CA . GLU B 1 174 ? 18.297 0.656 -3.646 1 82.44 174 GLU B CA 1
ATOM 4162 C C . GLU B 1 174 ? 18.75 -0.796 -3.492 1 82.44 174 GLU B C 1
ATOM 4164 O O . GLU B 1 174 ? 19.828 -1.169 -3.936 1 82.44 174 GLU B O 1
ATOM 4169 N N . ILE B 1 175 ? 17.906 -1.542 -2.898 1 87.81 175 ILE B N 1
ATOM 4170 C CA . ILE B 1 175 ? 18.25 -2.943 -2.676 1 87.81 175 ILE B CA 1
ATOM 4171 C C . ILE B 1 175 ? 18.344 -3.67 -4.016 1 87.81 175 ILE B C 1
ATOM 4173 O O . ILE B 1 175 ? 19.281 -4.414 -4.266 1 87.81 175 ILE B O 1
ATOM 4177 N N . ARG B 1 176 ? 17.375 -3.467 -4.859 1 88.56 176 ARG B N 1
ATOM 4178 C CA . ARG B 1 176 ? 17.406 -4.117 -6.164 1 88.56 176 ARG B CA 1
ATOM 4179 C C . ARG B 1 176 ? 18.656 -3.711 -6.949 1 88.56 176 ARG B C 1
ATOM 4181 O O . ARG B 1 176 ? 19.328 -4.559 -7.539 1 88.56 176 ARG B O 1
ATOM 4188 N N . ARG B 1 177 ? 18.891 -2.443 -6.945 1 84.19 177 ARG B N 1
ATOM 4189 C CA . ARG B 1 177 ? 20.062 -1.95 -7.652 1 84.19 177 ARG B CA 1
ATOM 4190 C C . ARG B 1 177 ? 21.328 -2.619 -7.137 1 84.19 177 ARG B C 1
ATOM 4192 O O . ARG B 1 177 ? 22.156 -3.084 -7.926 1 84.19 177 ARG B O 1
ATOM 4199 N N . LEU B 1 178 ? 21.453 -2.678 -5.93 1 85.25 178 LEU B N 1
ATOM 4200 C CA . LEU B 1 178 ? 22.656 -3.213 -5.301 1 85.25 178 LEU B CA 1
ATOM 4201 C C . LEU B 1 178 ? 22.797 -4.703 -5.586 1 85.25 178 LEU B C 1
ATOM 4203 O O . LEU B 1 178 ? 23.875 -5.164 -5.973 1 85.25 178 LEU B O 1
ATOM 4207 N N . VAL B 1 179 ? 21.797 -5.406 -5.387 1 90.31 179 VAL B N 1
ATOM 4208 C CA . VAL B 1 179 ? 21.875 -6.855 -5.539 1 90.31 179 VAL B CA 1
ATOM 4209 C C . VAL B 1 179 ? 22.125 -7.207 -7.004 1 90.31 179 VAL B C 1
ATOM 4211 O O . VAL B 1 179 ? 22.844 -8.172 -7.301 1 90.31 179 VAL B O 1
ATOM 4214 N N . LYS B 1 180 ? 21.562 -6.516 -7.887 1 88.62 180 LYS B N 1
ATOM 4215 C CA . LYS B 1 180 ? 21.812 -6.746 -9.305 1 88.62 180 LYS B CA 1
ATOM 4216 C C . LYS B 1 180 ? 23.266 -6.434 -9.664 1 88.62 180 LYS B C 1
ATOM 4218 O O . LYS B 1 180 ? 23.906 -7.188 -10.406 1 88.62 180 LYS B O 1
ATOM 4223 N N . LYS B 1 181 ? 23.719 -5.359 -9.125 1 85.75 181 LYS B N 1
ATOM 4224 C CA . LYS B 1 181 ? 25.109 -4.969 -9.359 1 85.75 181 LYS B CA 1
ATOM 4225 C C . LYS B 1 181 ? 26.078 -6.035 -8.852 1 85.75 181 LYS B C 1
ATOM 4227 O O . LYS B 1 181 ? 27.062 -6.344 -9.508 1 85.75 181 LYS B O 1
ATOM 4232 N N . LEU B 1 182 ? 25.734 -6.637 -7.742 1 88.81 182 LEU B N 1
ATOM 4233 C CA . LEU B 1 182 ? 26.625 -7.582 -7.082 1 88.81 182 LEU B CA 1
ATOM 4234 C C . LEU B 1 182 ? 26.359 -9.008 -7.57 1 88.81 182 LEU B C 1
ATOM 4236 O O . LEU B 1 182 ? 27.125 -9.922 -7.258 1 88.81 182 LEU B O 1
ATOM 4240 N N . GLY B 1 183 ? 25.312 -9.195 -8.266 1 91.44 183 GLY B N 1
ATOM 4241 C CA . GLY B 1 183 ? 24.969 -10.516 -8.773 1 91.44 183 GLY B CA 1
ATOM 4242 C C . GLY B 1 183 ? 24.438 -11.445 -7.699 1 91.44 183 GLY B C 1
ATOM 4243 O O . GLY B 1 183 ? 24.656 -12.656 -7.754 1 91.44 183 GLY B O 1
ATOM 4244 N N . ILE B 1 184 ? 23.828 -10.906 -6.734 1 93.81 184 ILE B N 1
ATOM 4245 C CA . ILE B 1 184 ? 23.297 -11.68 -5.617 1 93.81 184 ILE B CA 1
ATOM 4246 C C . ILE B 1 184 ? 21.938 -12.266 -5.992 1 93.81 184 ILE B C 1
ATOM 4248 O O . ILE B 1 184 ? 21.109 -11.578 -6.605 1 93.81 184 ILE B O 1
ATOM 4252 N N . THR B 1 185 ? 21.734 -13.531 -5.664 1 95.75 185 THR B N 1
ATOM 4253 C CA . THR B 1 185 ? 20.438 -14.164 -5.832 1 95.75 185 THR B CA 1
ATOM 4254 C C . THR B 1 185 ? 19.516 -13.805 -4.672 1 95.75 185 THR B C 1
ATOM 4256 O O . THR B 1 185 ? 19.906 -13.898 -3.506 1 95.75 185 THR B O 1
ATOM 4259 N N . VAL B 1 186 ? 18.297 -13.367 -5.023 1 96 186 VAL B N 1
ATOM 4260 C CA . VAL B 1 186 ? 17.406 -12.891 -3.969 1 96 186 VAL B CA 1
ATOM 4261 C C . VAL B 1 186 ? 16.094 -13.68 -3.996 1 96 186 VAL B C 1
ATOM 4263 O O . VAL B 1 186 ? 15.531 -13.922 -5.066 1 96 186 VAL B O 1
ATOM 4266 N N . LEU B 1 187 ? 15.727 -14.117 -2.857 1 95.81 187 LEU B N 1
ATOM 4267 C CA . LEU B 1 187 ? 14.383 -14.633 -2.615 1 95.81 187 LEU B CA 1
ATOM 4268 C C . LEU B 1 187 ? 13.609 -13.711 -1.679 1 95.81 187 LEU B C 1
ATOM 4270 O O . LEU B 1 187 ? 13.977 -13.555 -0.512 1 95.81 187 LEU B O 1
ATOM 4274 N N . HIS B 1 188 ? 12.555 -13.18 -2.197 1 95.81 188 HIS B N 1
ATOM 4275 C CA . HIS B 1 188 ? 11.789 -12.148 -1.504 1 95.81 188 HIS B CA 1
ATOM 4276 C C . HIS B 1 188 ? 10.344 -12.594 -1.279 1 95.81 188 HIS B C 1
ATOM 4278 O O . HIS B 1 188 ? 9.633 -12.906 -2.234 1 95.81 188 HIS B O 1
ATOM 4284 N N . ILE B 1 189 ? 9.984 -12.648 -0.007 1 94.19 189 ILE B N 1
ATOM 4285 C CA . ILE B 1 189 ? 8.602 -12.984 0.32 1 94.19 189 ILE B CA 1
ATOM 4286 C C . ILE B 1 189 ? 7.832 -11.711 0.663 1 94.19 189 ILE B C 1
ATOM 4288 O O . ILE B 1 189 ? 8.312 -10.875 1.437 1 94.19 189 ILE B O 1
ATOM 4292 N N . THR B 1 190 ? 6.656 -11.633 0.084 1 89.25 190 THR B N 1
ATOM 4293 C CA . THR B 1 190 ? 5.793 -10.5 0.398 1 89.25 190 THR B CA 1
ATOM 4294 C C . THR B 1 190 ? 4.34 -10.812 0.041 1 89.25 190 THR B C 1
ATOM 4296 O O . THR B 1 190 ? 4.074 -11.695 -0.771 1 89.25 190 THR B O 1
ATOM 4299 N N . HIS B 1 191 ? 3.512 -10.164 0.67 1 82.12 191 HIS B N 1
ATOM 4300 C CA . HIS B 1 191 ? 2.109 -10.203 0.274 1 82.12 191 HIS B CA 1
ATOM 4301 C C . HIS B 1 191 ? 1.714 -8.953 -0.493 1 82.12 191 HIS B C 1
ATOM 4303 O O . HIS B 1 191 ? 0.577 -8.828 -0.956 1 82.12 191 HIS B O 1
ATOM 4309 N N . ASP B 1 192 ? 2.629 -8.062 -0.636 1 82.94 192 ASP B N 1
ATOM 4310 C CA . ASP B 1 192 ? 2.381 -6.785 -1.304 1 82.94 192 ASP B CA 1
ATOM 4311 C C . ASP B 1 192 ? 2.641 -6.891 -2.805 1 82.94 192 ASP B C 1
ATOM 4313 O O . ASP B 1 192 ? 3.787 -7.043 -3.23 1 82.94 192 ASP B O 1
ATOM 4317 N N . GLN B 1 193 ? 1.634 -6.641 -3.559 1 86.12 193 GLN B N 1
ATOM 4318 C CA . GLN B 1 193 ? 1.74 -6.82 -5.004 1 86.12 193 GLN B CA 1
ATOM 4319 C C . GLN B 1 193 ? 2.652 -5.762 -5.621 1 86.12 193 GLN B C 1
ATOM 4321 O O . GLN B 1 193 ? 3.41 -6.055 -6.547 1 86.12 193 GLN B O 1
ATOM 4326 N N . GLU B 1 194 ? 2.504 -4.566 -5.121 1 83.44 194 GLU B N 1
ATOM 4327 C CA . GLU B 1 194 ? 3.332 -3.498 -5.676 1 83.44 194 GLU B CA 1
ATOM 4328 C C . GLU B 1 194 ? 4.816 -3.781 -5.453 1 83.44 194 GLU B C 1
ATOM 4330 O O . GLU B 1 194 ? 5.637 -3.533 -6.34 1 83.44 194 GLU B O 1
ATOM 4335 N N . GLU B 1 195 ? 5.082 -4.262 -4.324 1 87.44 195 GLU B N 1
ATOM 4336 C CA . GLU B 1 195 ? 6.453 -4.648 -4.008 1 87.44 195 GLU B CA 1
ATOM 4337 C C . GLU B 1 195 ? 6.953 -5.738 -4.953 1 87.44 195 GLU B C 1
ATOM 4339 O O . GLU B 1 195 ? 8.039 -5.617 -5.523 1 87.44 195 GLU B O 1
ATOM 4344 N N . ALA B 1 196 ? 6.148 -6.707 -5.137 1 90.81 196 ALA B N 1
ATOM 4345 C CA . ALA B 1 196 ? 6.52 -7.82 -6.008 1 90.81 196 ALA B CA 1
ATOM 4346 C C . ALA B 1 196 ? 6.711 -7.348 -7.445 1 90.81 196 ALA B C 1
ATOM 4348 O O . ALA B 1 196 ? 7.684 -7.727 -8.102 1 90.81 196 ALA B O 1
ATOM 4349 N N . MET B 1 197 ? 5.914 -6.484 -7.863 1 88.56 197 MET B N 1
ATOM 4350 C CA . MET B 1 197 ? 5.938 -6.02 -9.25 1 88.56 197 MET B CA 1
ATOM 4351 C C . MET B 1 197 ? 7.16 -5.145 -9.508 1 88.56 197 MET B C 1
ATOM 4353 O O . MET B 1 197 ? 7.707 -5.148 -10.609 1 88.56 197 MET B O 1
ATOM 4357 N N . SER B 1 198 ? 7.566 -4.48 -8.492 1 85.5 198 SER B N 1
ATOM 4358 C CA . SER B 1 198 ? 8.562 -3.432 -8.703 1 85.5 198 SER B CA 1
ATOM 4359 C C . SER B 1 198 ? 9.977 -3.988 -8.617 1 85.5 198 SER B C 1
ATOM 4361 O O . SER B 1 198 ? 10.898 -3.461 -9.25 1 85.5 198 SER B O 1
ATOM 4363 N N . VAL B 1 199 ? 10.156 -5.113 -7.953 1 90.44 199 VAL B N 1
ATOM 4364 C CA . VAL B 1 199 ? 11.539 -5.504 -7.695 1 90.44 199 VAL B CA 1
ATOM 4365 C C . VAL B 1 199 ? 11.844 -6.82 -8.398 1 90.44 199 VAL B C 1
ATOM 4367 O O . VAL B 1 199 ? 13.016 -7.152 -8.625 1 90.44 199 VAL B O 1
ATOM 4370 N N . SER B 1 200 ? 10.891 -7.531 -8.828 1 94.5 200 SER B N 1
ATOM 4371 C CA . SER B 1 200 ? 11.094 -8.93 -9.18 1 94.5 200 SER B CA 1
ATOM 4372 C C . SER B 1 200 ? 11.453 -9.086 -10.656 1 94.5 200 SER B C 1
ATOM 4374 O O . SER B 1 200 ? 10.922 -8.375 -11.508 1 94.5 200 SER B O 1
ATOM 4376 N N . ASP B 1 201 ? 12.336 -10.039 -10.891 1 94.88 201 ASP B N 1
ATOM 4377 C CA . ASP B 1 201 ? 12.484 -10.562 -12.25 1 94.88 201 ASP B CA 1
ATOM 4378 C C . ASP B 1 201 ? 11.344 -11.523 -12.586 1 94.88 201 ASP B C 1
ATOM 4380 O O . ASP B 1 201 ? 10.773 -11.453 -13.68 1 94.88 201 ASP B O 1
ATOM 4384 N N . ARG B 1 202 ? 11.133 -12.32 -11.664 1 96.38 202 ARG B N 1
ATOM 4385 C CA . ARG B 1 202 ? 10.016 -13.258 -11.758 1 96.38 202 ARG B CA 1
ATOM 4386 C C . ARG B 1 202 ? 9.25 -13.328 -10.438 1 96.38 202 ARG B C 1
ATOM 4388 O O . ARG B 1 202 ? 9.797 -13 -9.383 1 96.38 202 ARG B O 1
ATOM 4395 N N . ILE B 1 203 ? 8 -13.703 -10.547 1 96.25 203 ILE B N 1
ATOM 4396 C CA . ILE B 1 203 ? 7.129 -13.867 -9.391 1 96.25 203 ILE B CA 1
ATOM 4397 C C . ILE B 1 203 ? 6.562 -15.289 -9.375 1 96.25 203 ILE B C 1
ATOM 4399 O O . ILE B 1 203 ? 6.168 -15.82 -10.414 1 96.25 203 ILE B O 1
ATOM 4403 N N . ILE B 1 204 ? 6.598 -15.891 -8.234 1 96.12 204 ILE B N 1
ATOM 4404 C CA . ILE B 1 204 ? 5.852 -17.125 -7.977 1 96.12 204 ILE B CA 1
ATOM 4405 C C . ILE B 1 204 ? 4.617 -16.812 -7.133 1 96.12 204 ILE B C 1
ATOM 4407 O O . ILE B 1 204 ? 4.738 -16.359 -5.992 1 96.12 204 ILE B O 1
ATOM 4411 N N . LEU B 1 205 ? 3.525 -17.047 -7.703 1 95.56 205 LEU B N 1
ATOM 4412 C CA . LEU B 1 205 ? 2.27 -16.859 -6.984 1 95.56 205 LEU B CA 1
ATOM 4413 C C . LEU B 1 205 ? 1.812 -18.172 -6.355 1 95.56 205 LEU B C 1
ATOM 4415 O O . LEU B 1 205 ? 1.599 -19.156 -7.059 1 95.56 205 LEU B O 1
ATOM 4419 N N . LEU B 1 206 ? 1.69 -18.125 -5.043 1 93.62 206 LEU B N 1
ATOM 4420 C CA . LEU B 1 206 ? 1.251 -19.312 -4.309 1 93.62 206 LEU B CA 1
ATOM 4421 C C . LEU B 1 206 ? -0.221 -19.203 -3.928 1 93.62 206 LEU B C 1
ATOM 4423 O O . LEU B 1 206 ? -0.709 -18.109 -3.637 1 93.62 206 LEU B O 1
ATOM 4427 N N . ARG B 1 207 ? -0.866 -20.328 -3.959 1 90.94 207 ARG B N 1
ATOM 4428 C CA . ARG B 1 207 ? -2.24 -20.453 -3.486 1 90.94 207 ARG B CA 1
ATOM 4429 C C . ARG B 1 207 ? -2.457 -21.781 -2.787 1 90.94 207 ARG B C 1
ATOM 4431 O O . ARG B 1 207 ? -2.258 -22.844 -3.387 1 90.94 207 ARG B O 1
ATOM 4438 N N . ALA B 1 208 ? -2.891 -21.719 -1.562 1 88.12 208 ALA B N 1
ATOM 4439 C CA . ALA B 1 208 ? -3.238 -22.906 -0.784 1 88.12 208 ALA B CA 1
ATOM 4440 C C . ALA B 1 208 ? -2.109 -23.922 -0.819 1 88.12 208 ALA B C 1
ATOM 4442 O O . ALA B 1 208 ? -2.346 -25.109 -1.084 1 88.12 208 ALA B O 1
ATOM 4443 N N . GLY B 1 209 ? -0.913 -23.422 -0.701 1 91.44 209 GLY B N 1
ATOM 4444 C CA . GLY B 1 209 ? 0.245 -24.297 -0.563 1 91.44 209 GLY B CA 1
ATOM 4445 C C . GLY B 1 209 ? 0.781 -24.797 -1.894 1 91.44 209 GLY B C 1
ATOM 4446 O O . GLY B 1 209 ? 1.709 -25.609 -1.932 1 91.44 209 GLY B O 1
ATOM 4447 N N . ARG B 1 210 ? 0.208 -24.328 -2.982 1 93.81 210 ARG B N 1
ATOM 4448 C CA . ARG B 1 210 ? 0.645 -24.734 -4.312 1 93.81 210 ARG B CA 1
ATOM 4449 C C . ARG B 1 210 ? 1.003 -23.531 -5.168 1 93.81 210 ARG B C 1
ATOM 4451 O O . ARG B 1 210 ? 0.578 -22.406 -4.879 1 93.81 210 ARG B O 1
ATOM 4458 N N . THR B 1 211 ? 1.752 -23.812 -6.211 1 94.25 211 THR B N 1
ATOM 4459 C CA . THR B 1 211 ? 2.072 -22.766 -7.16 1 94.25 211 THR B CA 1
ATOM 4460 C C . THR B 1 211 ? 0.895 -22.5 -8.094 1 94.25 211 THR B C 1
ATOM 4462 O O . THR B 1 211 ? 0.444 -23.406 -8.805 1 94.25 211 THR B O 1
ATOM 4465 N N . ALA B 1 212 ? 0.424 -21.328 -8.078 1 93.44 212 ALA B N 1
ATOM 4466 C CA . ALA B 1 212 ? -0.659 -20.938 -8.977 1 93.44 212 ALA B CA 1
ATOM 4467 C C . ALA B 1 212 ? -0.117 -20.547 -10.344 1 93.44 212 ALA B C 1
ATOM 4469 O O . ALA B 1 212 ? -0.676 -20.922 -11.375 1 93.44 212 ALA B O 1
ATOM 4470 N N . GLU B 1 213 ? 0.915 -19.781 -10.344 1 95.12 213 GLU B N 1
ATOM 4471 C CA . GLU B 1 213 ? 1.513 -19.297 -11.586 1 95.12 213 GLU B CA 1
ATOM 4472 C C . GLU B 1 213 ? 2.918 -18.75 -11.352 1 95.12 213 GLU B C 1
ATOM 4474 O O . GLU B 1 213 ? 3.234 -18.297 -10.25 1 95.12 213 GLU B O 1
ATOM 4479 N N . VAL B 1 214 ? 3.76 -18.906 -12.336 1 95.25 214 VAL B N 1
ATOM 4480 C CA . VAL B 1 214 ? 5.102 -18.328 -12.328 1 95.25 214 VAL B CA 1
ATOM 4481 C C . VAL B 1 214 ? 5.312 -17.5 -13.594 1 95.25 214 VAL B C 1
ATOM 4483 O O . VAL B 1 214 ? 4.934 -17.922 -14.688 1 95.25 214 VAL B O 1
ATOM 4486 N N . GLY B 1 215 ? 5.848 -16.312 -13.438 1 95 215 GLY B N 1
ATOM 4487 C CA . GLY B 1 215 ? 6.121 -15.477 -14.602 1 95 215 GLY B CA 1
ATOM 4488 C C . GLY B 1 215 ? 6.699 -14.117 -14.242 1 95 215 GLY B C 1
ATOM 4489 O O . GLY B 1 215 ? 6.984 -13.852 -13.07 1 95 215 GLY B O 1
ATOM 4490 N N . THR B 1 216 ? 6.984 -13.344 -15.242 1 94.44 216 THR B N 1
ATOM 4491 C CA . THR B 1 216 ? 7.422 -11.969 -15.023 1 94.44 216 THR B CA 1
ATOM 4492 C C . THR B 1 216 ? 6.258 -11.102 -14.562 1 94.44 216 THR B C 1
ATOM 4494 O O . THR B 1 216 ? 5.094 -11.422 -14.805 1 94.44 216 THR B O 1
ATOM 4497 N N . PRO B 1 217 ? 6.582 -10.047 -13.875 1 92.44 217 PRO B N 1
ATOM 4498 C CA . PRO B 1 217 ? 5.512 -9.125 -13.477 1 92.44 217 PRO B CA 1
ATOM 4499 C C . PRO B 1 217 ? 4.645 -8.695 -14.656 1 92.44 217 PRO B C 1
ATOM 4501 O O . PRO B 1 217 ? 3.414 -8.703 -14.555 1 92.44 217 PRO B O 1
ATOM 4504 N N . LEU B 1 218 ? 5.23 -8.422 -15.773 1 91.19 218 LEU B N 1
ATOM 4505 C CA . LEU B 1 218 ? 4.516 -7.949 -16.953 1 91.19 218 LEU B CA 1
ATOM 4506 C C . LEU B 1 218 ? 3.584 -9.031 -17.5 1 91.19 218 LEU B C 1
ATOM 4508 O O . LEU B 1 218 ? 2.408 -8.773 -17.75 1 91.19 218 LEU B O 1
ATOM 4512 N N . ASP B 1 219 ? 4.109 -10.18 -17.578 1 93.19 219 ASP B N 1
ATOM 4513 C CA . ASP B 1 219 ? 3.328 -11.289 -18.109 1 93.19 219 ASP B CA 1
ATOM 4514 C C . ASP B 1 219 ? 2.168 -11.648 -17.188 1 93.19 219 ASP B C 1
ATOM 4516 O O . ASP B 1 219 ? 1.06 -11.922 -17.656 1 93.19 219 ASP B O 1
ATOM 4520 N N . MET B 1 220 ? 2.438 -11.633 -15.953 1 93.31 220 MET B N 1
ATOM 4521 C CA . MET B 1 220 ? 1.406 -12.008 -14.992 1 93.31 220 MET B CA 1
ATOM 4522 C C . MET B 1 220 ? 0.28 -10.977 -14.977 1 93.31 220 MET B C 1
ATOM 4524 O O . MET B 1 220 ? -0.875 -11.32 -14.719 1 93.31 220 MET B O 1
ATOM 4528 N N . TYR B 1 221 ? 0.61 -9.719 -15.266 1 93.44 221 TYR B N 1
ATOM 4529 C CA . TYR B 1 221 ? -0.4 -8.664 -15.297 1 93.44 221 TYR B CA 1
ATOM 4530 C C . TYR B 1 221 ? -1.154 -8.68 -16.625 1 93.44 221 TYR B C 1
ATOM 4532 O O . TYR B 1 221 ? -2.387 -8.625 -16.641 1 93.44 221 TYR B O 1
ATOM 4540 N N . ARG B 1 222 ? -0.501 -8.852 -17.734 1 91.62 222 ARG B N 1
ATOM 4541 C CA . ARG B 1 222 ? -1.081 -8.688 -19.062 1 91.62 222 ARG B CA 1
ATOM 4542 C C . ARG B 1 222 ? -1.75 -9.969 -19.531 1 91.62 222 ARG B C 1
ATOM 4544 O O . ARG B 1 222 ? -2.742 -9.93 -20.266 1 91.62 222 ARG B O 1
ATOM 4551 N N . ASP B 1 223 ? -1.066 -11.008 -19.094 1 93.75 223 ASP B N 1
ATOM 4552 C CA . ASP B 1 223 ? -1.544 -12.289 -19.609 1 93.75 223 ASP B CA 1
ATOM 4553 C C . ASP B 1 223 ? -1.586 -13.344 -18.5 1 93.75 223 ASP B C 1
ATOM 4555 O O . ASP B 1 223 ? -0.958 -14.398 -18.625 1 93.75 223 ASP B O 1
ATOM 4559 N N . PRO B 1 224 ? -2.377 -13.055 -17.516 1 95.94 224 PRO B N 1
ATOM 4560 C CA . PRO B 1 224 ? -2.523 -14.078 -16.469 1 95.94 224 PRO B CA 1
ATOM 4561 C C . PRO B 1 224 ? -3.092 -15.383 -17.016 1 95.94 224 PRO B C 1
ATOM 4563 O O . PRO B 1 224 ? -3.969 -15.375 -17.875 1 95.94 224 PRO B O 1
ATOM 4566 N N . LYS B 1 225 ? -2.648 -16.484 -16.453 1 94.25 225 LYS B N 1
ATOM 4567 C CA . LYS B 1 225 ? -3.039 -17.797 -16.969 1 94.25 225 LYS B CA 1
ATOM 4568 C C . LYS B 1 225 ? -4.254 -18.344 -16.219 1 94.25 225 LYS B C 1
ATOM 4570 O O . LYS B 1 225 ? -4.941 -19.234 -16.703 1 94.25 225 LYS B O 1
ATOM 4575 N N . THR B 1 226 ? -4.531 -17.828 -15.078 1 93 226 THR B N 1
ATOM 4576 C CA . THR B 1 226 ? -5.672 -18.266 -14.281 1 93 226 THR B CA 1
ATOM 4577 C C . THR B 1 226 ? -6.488 -17.078 -13.797 1 93 226 THR B C 1
ATOM 4579 O O . THR B 1 226 ? -5.977 -15.953 -13.719 1 93 226 THR B O 1
ATOM 4582 N N . VAL B 1 227 ? -7.723 -17.375 -13.492 1 94.56 227 VAL B N 1
ATOM 4583 C CA . VAL B 1 227 ? -8.602 -16.328 -12.984 1 94.56 227 VAL B CA 1
ATOM 4584 C C . VAL B 1 227 ? -8.086 -15.836 -11.633 1 94.56 227 VAL B C 1
ATOM 4586 O O . VAL B 1 227 ? -8.195 -14.656 -11.312 1 94.56 227 VAL B O 1
ATOM 4589 N N . PHE B 1 228 ? -7.418 -16.719 -10.969 1 93.25 228 PHE B N 1
ATOM 4590 C CA . PHE B 1 228 ? -6.867 -16.344 -9.672 1 93.25 228 PHE B CA 1
ATOM 4591 C C . PHE B 1 228 ? -5.734 -15.336 -9.836 1 93.25 228 PHE B C 1
ATOM 4593 O O . PHE B 1 228 ? -5.668 -14.344 -9.109 1 93.25 228 PHE B O 1
ATOM 4600 N N . THR B 1 229 ? -4.855 -15.594 -10.742 1 94.31 229 THR B N 1
ATOM 4601 C CA . THR B 1 229 ? -3.752 -14.68 -11 1 94.31 229 THR B CA 1
ATOM 4602 C C . THR B 1 229 ? -4.277 -13.312 -11.438 1 94.31 229 THR B C 1
ATOM 4604 O O . THR B 1 229 ? -3.793 -12.281 -10.977 1 94.31 229 THR B O 1
ATOM 4607 N N . ALA B 1 230 ? -5.336 -13.414 -12.305 1 94.44 230 ALA B N 1
ATOM 4608 C CA . ALA B 1 230 ? -5.934 -12.164 -12.773 1 94.44 230 ALA B CA 1
ATOM 4609 C C . ALA B 1 230 ? -6.523 -11.367 -11.617 1 94.44 230 ALA B C 1
ATOM 4611 O O . ALA B 1 230 ? -6.43 -10.141 -11.586 1 94.44 230 ALA B O 1
ATOM 4612 N N . TYR B 1 231 ? -7.043 -12.086 -10.758 1 92.12 231 TYR B N 1
ATOM 4613 C CA . TYR B 1 231 ? -7.699 -11.461 -9.609 1 92.12 231 TYR B CA 1
ATOM 4614 C C . TYR B 1 231 ? -6.676 -10.945 -8.609 1 92.12 231 TYR B C 1
ATOM 4616 O O . TYR B 1 231 ? -6.824 -9.836 -8.078 1 92.12 231 TYR B O 1
ATOM 4624 N N . PHE B 1 232 ? -5.648 -11.656 -8.359 1 89.94 232 PHE B N 1
ATOM 4625 C CA . PHE B 1 232 ? -4.723 -11.375 -7.27 1 89.94 232 PHE B CA 1
ATOM 4626 C C . PHE B 1 232 ? -3.719 -10.305 -7.676 1 89.94 232 PHE B C 1
ATOM 4628 O O . PHE B 1 232 ? -3.312 -9.477 -6.852 1 89.94 232 PHE B O 1
ATOM 4635 N N . ILE B 1 233 ? -3.285 -10.367 -8.891 1 90.31 233 ILE B N 1
ATOM 4636 C CA . ILE B 1 233 ? -2.289 -9.414 -9.367 1 90.31 233 ILE B CA 1
ATOM 4637 C C . ILE B 1 233 ? -2.984 -8.219 -10.008 1 90.31 233 ILE B C 1
ATOM 4639 O O . ILE B 1 233 ? -3.541 -8.328 -11.102 1 90.31 233 ILE B O 1
ATOM 4643 N N . GLY B 1 234 ? -2.936 -7.102 -9.375 1 86.94 234 GLY B N 1
ATOM 4644 C CA . GLY B 1 234 ? -3.605 -5.91 -9.867 1 86.94 234 GLY B CA 1
ATOM 4645 C C . GLY B 1 234 ? -5.094 -5.902 -9.586 1 86.94 234 GLY B C 1
ATOM 4646 O O . GLY B 1 234 ? -5.59 -6.734 -8.828 1 86.94 234 GLY B O 1
ATOM 4647 N N . GLU B 1 235 ? -5.699 -4.887 -10.148 1 87.56 235 GLU B N 1
ATOM 4648 C CA . GLU B 1 235 ? -7.152 -4.793 -10.055 1 87.56 235 GLU B CA 1
ATOM 4649 C C . GLU B 1 235 ? -7.816 -5.234 -11.352 1 87.56 235 GLU B C 1
ATOM 4651 O O . GLU B 1 235 ? -7.297 -4.98 -12.438 1 87.56 235 GLU B O 1
ATOM 4656 N N . THR B 1 236 ? -8.914 -5.953 -11.172 1 93.25 236 THR B N 1
ATOM 4657 C CA . THR B 1 236 ? -9.609 -6.414 -12.367 1 93.25 236 THR B CA 1
ATOM 4658 C C . THR B 1 236 ? -11.102 -6.543 -12.109 1 93.25 236 THR B C 1
ATOM 4660 O O . THR B 1 236 ? -11.539 -6.609 -10.953 1 93.25 236 THR B O 1
ATOM 4663 N N . ASN B 1 237 ? -11.844 -6.41 -13.18 1 95.38 237 ASN B N 1
ATOM 4664 C CA . ASN B 1 237 ? -13.266 -6.738 -13.195 1 95.38 237 ASN B CA 1
ATOM 4665 C C . ASN B 1 237 ? -13.508 -8.148 -13.727 1 95.38 237 ASN B C 1
ATOM 4667 O O . ASN B 1 237 ? -13.016 -8.508 -14.797 1 95.38 237 ASN B O 1
ATOM 4671 N N . LEU B 1 238 ? -14.188 -8.898 -12.93 1 95 238 LEU B N 1
ATOM 4672 C CA . LEU B 1 238 ? -14.523 -10.25 -13.344 1 95 238 LEU B CA 1
ATOM 4673 C C . LEU B 1 238 ? -16.016 -10.375 -13.625 1 95 238 LEU B C 1
ATOM 4675 O O . LEU B 1 238 ? -16.844 -10.031 -12.773 1 95 238 LEU B O 1
ATOM 4679 N N . LEU B 1 239 ? -16.344 -10.867 -14.812 1 94.88 239 LEU B N 1
ATOM 4680 C CA . LEU B 1 239 ? -17.734 -11.023 -15.219 1 94.88 239 LEU B CA 1
ATOM 4681 C C . LEU B 1 239 ? -18.016 -12.453 -15.656 1 94.88 239 LEU B C 1
ATOM 4683 O O . LEU B 1 239 ? -17.344 -12.969 -16.562 1 94.88 239 LEU B O 1
ATOM 4687 N N . GLU B 1 240 ? -18.938 -13.039 -15.023 1 94.88 240 GLU B N 1
ATOM 4688 C CA . GLU B 1 240 ? -19.375 -14.359 -15.469 1 94.88 240 GLU B CA 1
ATOM 4689 C C . GLU B 1 240 ? -20.281 -14.258 -16.688 1 94.88 240 GLU B C 1
ATOM 4691 O O . GLU B 1 240 ? -21.188 -13.43 -16.734 1 94.88 240 GLU B O 1
ATOM 4696 N N . CYS B 1 241 ? -19.984 -15.117 -17.703 1 95.56 241 CYS B N 1
ATOM 4697 C CA . CYS B 1 241 ? -20.75 -15.07 -18.938 1 95.56 241 CYS B CA 1
ATOM 4698 C C . CYS B 1 241 ? -20.719 -16.422 -19.641 1 95.56 241 CYS B C 1
ATOM 4700 O O . CYS B 1 241 ? -20.156 -17.391 -19.125 1 95.56 241 CYS B O 1
ATOM 4702 N N . THR B 1 242 ? -21.453 -16.469 -20.734 1 96.94 242 THR B N 1
ATOM 4703 C CA . THR B 1 242 ? -21.516 -17.656 -21.578 1 96.94 242 THR B CA 1
ATOM 4704 C C . THR B 1 242 ? -21.094 -17.328 -23 1 96.94 242 THR B C 1
ATOM 4706 O O . THR B 1 242 ? -21.5 -16.312 -23.562 1 96.94 242 THR B O 1
ATOM 4709 N N . VAL B 1 243 ? -20.312 -18.266 -23.531 1 97.62 243 VAL B N 1
ATOM 4710 C CA . VAL B 1 243 ? -19.844 -18.047 -24.906 1 97.62 243 VAL B CA 1
ATOM 4711 C C . VAL B 1 243 ? -21 -18.266 -25.875 1 97.62 243 VAL B C 1
ATOM 4713 O O . VAL B 1 243 ? -21.719 -19.266 -25.797 1 97.62 243 VAL B O 1
ATOM 4716 N N . LEU B 1 244 ? -21.188 -17.328 -26.75 1 96.75 244 LEU B N 1
ATOM 4717 C CA . LEU B 1 244 ? -22.219 -17.422 -27.766 1 96.75 244 LEU B CA 1
ATOM 4718 C C . LEU B 1 244 ? -21.625 -17.844 -29.109 1 96.75 244 LEU B C 1
ATOM 4720 O O . LEU B 1 244 ? -22.344 -18.391 -29.969 1 96.75 244 LEU B O 1
ATOM 4724 N N . GLY B 1 245 ? -20.406 -17.516 -29.344 1 95.38 245 GLY B N 1
ATOM 4725 C CA . GLY B 1 245 ? -19.734 -17.844 -30.594 1 95.38 245 GLY B CA 1
ATOM 4726 C C . GLY B 1 245 ? -18.578 -16.906 -30.922 1 95.38 245 GLY B C 1
ATOM 4727 O O . GLY B 1 245 ? -17.969 -16.344 -30.016 1 95.38 245 GLY B O 1
ATOM 4728 N N . LYS B 1 246 ? -18.219 -16.969 -32.219 1 95 246 LYS B N 1
ATOM 4729 C CA . LYS B 1 246 ? -17.109 -16.156 -32.688 1 95 246 LYS B CA 1
ATOM 4730 C C . LYS B 1 246 ? -17.516 -15.289 -33.875 1 95 246 LYS B C 1
ATOM 4732 O O . LYS B 1 246 ? -18.375 -15.688 -34.656 1 95 246 LYS B O 1
ATOM 4737 N N . THR B 1 247 ? -17.016 -14.109 -33.812 1 93.75 247 THR B N 1
ATOM 4738 C CA . THR B 1 247 ? -17.234 -13.258 -35 1 93.75 247 THR B CA 1
ATOM 4739 C C . THR B 1 247 ? -16.422 -13.75 -36.188 1 93.75 247 THR B C 1
ATOM 4741 O O . THR B 1 247 ? -15.602 -14.664 -36.031 1 93.75 247 THR B O 1
ATOM 4744 N N . LYS B 1 248 ? -16.625 -13.07 -37.375 1 91.81 248 LYS B N 1
ATOM 4745 C CA . LYS B 1 248 ? -15.898 -13.406 -38.594 1 91.81 248 LYS B CA 1
ATOM 4746 C C . LYS B 1 248 ? -14.406 -13.133 -38.406 1 91.81 248 LYS B C 1
ATOM 4748 O O . LYS B 1 248 ? -13.57 -13.844 -39 1 91.81 248 LYS B O 1
ATOM 4753 N N . ASN B 1 249 ? -14.047 -12.141 -37.531 1 92.38 249 ASN B N 1
ATOM 4754 C CA . ASN B 1 249 ? -12.656 -11.742 -37.312 1 92.38 249 ASN B CA 1
ATOM 4755 C C . ASN B 1 249 ? -12.031 -12.5 -36.156 1 92.38 249 ASN B C 1
ATOM 4757 O O . ASN B 1 249 ? -10.906 -12.203 -35.75 1 92.38 249 ASN B O 1
ATOM 4761 N N . GLY B 1 250 ? -12.766 -13.43 -35.531 1 92.12 250 GLY B N 1
ATOM 4762 C CA . GLY B 1 250 ? -12.188 -14.336 -34.531 1 92.12 250 GLY B CA 1
ATOM 4763 C C . GLY B 1 250 ? -12.414 -13.883 -33.125 1 92.12 250 GLY B C 1
ATOM 4764 O O . GLY B 1 250 ? -11.93 -14.516 -32.188 1 92.12 250 GLY B O 1
ATOM 4765 N N . TRP B 1 251 ? -13.141 -12.789 -32.969 1 93.75 251 TRP B N 1
ATOM 4766 C CA . TRP B 1 251 ? -13.438 -12.344 -31.594 1 93.75 251 TRP B CA 1
ATOM 4767 C C . TRP B 1 251 ? -14.5 -13.234 -30.953 1 93.75 251 TRP B C 1
ATOM 4769 O O . TRP B 1 251 ? -15.445 -13.664 -31.609 1 93.75 251 TRP B O 1
ATOM 4779 N N . THR B 1 252 ? -14.375 -13.453 -29.734 1 96.25 252 THR B N 1
ATOM 4780 C CA . THR B 1 252 ? -15.352 -14.234 -28.984 1 96.25 252 THR B CA 1
ATOM 4781 C C . THR B 1 252 ? -16.547 -13.375 -28.578 1 96.25 252 THR B C 1
ATOM 4783 O O . THR B 1 252 ? -16.375 -12.242 -28.125 1 96.25 252 THR B O 1
ATOM 4786 N N . VAL B 1 253 ? -17.703 -13.875 -28.828 1 97 253 VAL B N 1
ATOM 4787 C CA . VAL B 1 253 ? -18.922 -13.203 -28.391 1 97 253 VAL B CA 1
ATOM 4788 C C . VAL B 1 253 ? -19.5 -13.906 -27.172 1 97 253 VAL B C 1
ATOM 4790 O O . VAL B 1 253 ? -19.672 -15.125 -27.172 1 97 253 VAL B O 1
ATOM 4793 N N . VAL B 1 254 ? -19.734 -13.094 -26.109 1 96.75 254 VAL B N 1
ATOM 4794 C CA . VAL B 1 254 ? -20.266 -13.68 -24.875 1 96.75 254 VAL B CA 1
ATOM 4795 C C . VAL B 1 254 ? -21.562 -12.992 -24.484 1 96.75 254 VAL B C 1
ATOM 4797 O O . VAL B 1 254 ? -21.828 -11.859 -24.906 1 96.75 254 VAL B O 1
ATOM 4800 N N . ARG B 1 255 ? -22.344 -13.695 -23.734 1 95.88 255 ARG B N 1
ATOM 4801 C CA . ARG B 1 255 ? -23.578 -13.172 -23.141 1 95.88 255 ARG B CA 1
ATOM 4802 C C . ARG B 1 255 ? -23.422 -12.961 -21.641 1 95.88 255 ARG B C 1
ATOM 4804 O O . ARG B 1 255 ? -23.078 -13.898 -20.906 1 95.88 255 ARG B O 1
ATOM 4811 N N . LEU B 1 256 ? -23.688 -11.758 -21.219 1 94.31 256 LEU B N 1
ATOM 4812 C CA . LEU B 1 256 ? -23.625 -11.438 -19.797 1 94.31 256 LEU B CA 1
ATOM 4813 C C . LEU B 1 256 ? -24.891 -11.914 -19.078 1 94.31 256 LEU B C 1
ATOM 4815 O O . LEU B 1 256 ? -25.797 -12.445 -19.719 1 94.31 256 LEU B O 1
ATOM 4819 N N . ARG B 1 257 ? -24.875 -11.773 -17.797 1 89.19 257 ARG B N 1
ATOM 4820 C CA . ARG B 1 257 ? -25.984 -12.266 -16.969 1 89.19 257 ARG B CA 1
ATOM 4821 C C . ARG B 1 257 ? -27.281 -11.539 -17.312 1 89.19 257 ARG B C 1
ATOM 4823 O O . ARG B 1 257 ? -28.375 -12.102 -17.172 1 89.19 257 ARG B O 1
ATOM 4830 N N . ASP B 1 258 ? -27.156 -10.305 -17.781 1 85.56 258 ASP B N 1
ATOM 4831 C CA . ASP B 1 258 ? -28.359 -9.531 -18.094 1 85.56 258 ASP B CA 1
ATOM 4832 C C . ASP B 1 258 ? -28.828 -9.789 -19.516 1 85.56 258 ASP B C 1
ATOM 4834 O O . ASP B 1 258 ? -29.828 -9.219 -19.969 1 85.56 258 ASP B O 1
ATOM 4838 N N . GLY B 1 259 ? -28.062 -10.508 -20.266 1 88.88 259 GLY B N 1
ATOM 4839 C CA . GLY B 1 259 ? -28.438 -10.875 -21.609 1 88.88 259 GLY B CA 1
ATOM 4840 C C . GLY B 1 259 ? -27.688 -10.094 -22.688 1 88.88 259 GLY B C 1
ATOM 4841 O O . GLY B 1 259 ? -27.734 -10.438 -23.859 1 88.88 259 GLY B O 1
ATOM 4842 N N . GLN B 1 260 ? -27 -9.18 -22.266 1 91.19 260 GLN B N 1
ATOM 4843 C CA . GLN B 1 260 ? -26.266 -8.352 -23.219 1 91.19 260 GLN B CA 1
ATOM 4844 C C . GLN B 1 260 ? -25.109 -9.117 -23.844 1 91.19 260 GLN B C 1
ATOM 4846 O O . GLN B 1 260 ? -24.453 -9.914 -23.172 1 91.19 260 GLN B O 1
ATOM 4851 N N . LYS B 1 261 ? -24.922 -8.781 -25.141 1 93.5 261 LYS B N 1
ATOM 4852 C CA . LYS B 1 261 ? -23.812 -9.406 -25.859 1 93.5 261 LYS B CA 1
ATOM 4853 C C . LYS B 1 261 ? -22.625 -8.453 -26 1 93.5 261 LYS B C 1
ATOM 4855 O O . LYS B 1 261 ? -22.812 -7.27 -26.297 1 93.5 261 LYS B O 1
ATOM 4860 N N . ILE B 1 262 ? -21.5 -9.039 -25.703 1 93.38 262 ILE B N 1
ATOM 4861 C CA . ILE B 1 262 ? -20.312 -8.211 -25.875 1 93.38 262 ILE B CA 1
ATOM 4862 C C . ILE B 1 262 ? -19.219 -9.023 -26.562 1 93.38 262 ILE B C 1
ATOM 4864 O O . ILE B 1 262 ? -19.219 -10.25 -26.516 1 93.38 262 ILE B O 1
ATOM 4868 N N . ARG B 1 263 ? -18.375 -8.312 -27.266 1 94.5 263 ARG B N 1
ATOM 4869 C CA . ARG B 1 263 ? -17.188 -8.93 -27.875 1 94.5 263 ARG B CA 1
ATOM 4870 C C . ARG B 1 263 ? -15.992 -8.875 -26.938 1 94.5 263 ARG B C 1
ATOM 4872 O O . ARG B 1 263 ? -15.766 -7.859 -26.281 1 94.5 263 ARG B O 1
ATOM 4879 N N . VAL B 1 264 ? -15.273 -9.961 -26.828 1 96.12 264 VAL B N 1
ATOM 4880 C CA . VAL B 1 264 ? -14.086 -10.047 -25.984 1 96.12 264 VAL B CA 1
ATOM 4881 C C . VAL B 1 264 ? -12.945 -10.688 -26.75 1 96.12 264 VAL B C 1
ATOM 4883 O O . VAL B 1 264 ? -13.062 -10.945 -27.953 1 96.12 264 VAL B O 1
ATOM 4886 N N . ALA B 1 265 ? -11.828 -10.859 -26.109 1 95.44 265 ALA B N 1
ATOM 4887 C CA . ALA B 1 265 ? -10.633 -11.391 -26.75 1 95.44 265 ALA B CA 1
ATOM 4888 C C . ALA B 1 265 ? -10.898 -12.773 -27.344 1 95.44 265 ALA B C 1
ATOM 4890 O O . ALA B 1 265 ? -11.789 -13.492 -26.875 1 95.44 265 ALA B O 1
ATOM 4891 N N . LYS B 1 266 ? -10.07 -13.125 -28.344 1 94.62 266 LYS B N 1
ATOM 4892 C CA . LYS B 1 266 ? -10.172 -14.43 -28.984 1 94.62 266 LYS B CA 1
ATOM 4893 C C . LYS B 1 266 ? -9.93 -15.562 -27.984 1 94.62 266 LYS B C 1
ATOM 4895 O O . LYS B 1 266 ? -9.047 -15.461 -27.141 1 94.62 266 LYS B O 1
ATOM 4900 N N . SER B 1 267 ? -10.766 -16.562 -28.016 1 94.12 267 SER B N 1
ATOM 4901 C CA . SER B 1 267 ? -10.625 -17.734 -27.156 1 94.12 267 SER B CA 1
ATOM 4902 C C . SER B 1 267 ? -11.008 -19.016 -27.891 1 94.12 267 SER B C 1
ATOM 4904 O O . SER B 1 267 ? -11.586 -18.953 -28.984 1 94.12 267 SER B O 1
ATOM 4906 N N . ASP B 1 268 ? -10.68 -20.125 -27.312 1 93.62 268 ASP B N 1
ATOM 4907 C CA . ASP B 1 268 ? -10.953 -21.422 -27.938 1 93.62 268 ASP B CA 1
ATOM 4908 C C . ASP B 1 268 ? -12.172 -22.094 -27.312 1 93.62 268 ASP B C 1
ATOM 4910 O O . ASP B 1 268 ? -12.438 -23.266 -27.562 1 93.62 268 ASP B O 1
ATOM 4914 N N . PHE B 1 269 ? -12.867 -21.375 -26.594 1 95.69 269 PHE B N 1
ATOM 4915 C CA . PHE B 1 269 ? -14.016 -21.969 -25.906 1 95.69 269 PHE B CA 1
ATOM 4916 C C . PHE B 1 269 ? -15.188 -22.125 -26.875 1 95.69 269 PHE B C 1
ATOM 4918 O O . PHE B 1 269 ? -15.43 -21.25 -27.703 1 95.69 269 PHE B O 1
ATOM 4925 N N . GLU B 1 270 ? -15.898 -23.109 -26.734 1 95.06 270 GLU B N 1
ATOM 4926 C CA . GLU B 1 270 ? -17.016 -23.422 -27.609 1 95.06 270 GLU B CA 1
ATOM 4927 C C . GLU B 1 270 ? -18.281 -22.703 -27.141 1 95.06 270 GLU B C 1
ATOM 4929 O O . GLU B 1 270 ? -18.375 -22.266 -26 1 95.06 270 GLU B O 1
ATOM 4934 N N . LYS B 1 271 ? -19.219 -22.656 -28.078 1 95.56 271 LYS B N 1
ATOM 4935 C CA . LYS B 1 271 ? -20.516 -22.078 -27.766 1 95.56 271 LYS B CA 1
ATOM 4936 C C . LYS B 1 271 ? -21.172 -22.781 -26.594 1 95.56 271 LYS B C 1
ATOM 4938 O O . LYS B 1 271 ? -21.172 -24.016 -26.516 1 95.56 271 LYS B O 1
ATOM 4943 N N . GLY B 1 272 ? -21.672 -21.984 -25.688 1 95.75 272 GLY B N 1
ATOM 4944 C CA . GLY B 1 272 ? -22.375 -22.547 -24.547 1 95.75 272 GLY B CA 1
ATOM 4945 C C . GLY B 1 272 ? -21.5 -22.719 -23.328 1 95.75 272 GLY B C 1
ATOM 4946 O O . GLY B 1 272 ? -22.016 -22.953 -22.219 1 95.75 272 GLY B O 1
ATOM 4947 N N . THR B 1 273 ? -20.203 -22.594 -23.5 1 96.31 273 THR B N 1
ATOM 4948 C CA . THR B 1 273 ? -19.281 -22.781 -22.406 1 96.31 273 THR B CA 1
ATOM 4949 C C . THR B 1 273 ? -19.359 -21.609 -21.422 1 96.31 273 THR B C 1
ATOM 4951 O O . THR B 1 273 ? -19.297 -20.453 -21.828 1 96.31 273 THR B O 1
ATOM 4954 N N . PRO B 1 274 ? -19.594 -21.891 -20.141 1 97.06 274 PRO B N 1
ATOM 4955 C CA . PRO B 1 274 ? -19.5 -20.828 -19.141 1 97.06 274 PRO B CA 1
ATOM 4956 C C . PRO B 1 274 ? -18.062 -20.328 -18.953 1 97.06 274 PRO B C 1
ATOM 4958 O O . PRO B 1 274 ? -17.141 -21.141 -18.812 1 97.06 274 PRO B O 1
ATOM 4961 N N . VAL B 1 275 ? -17.922 -19 -19 1 97.31 275 VAL B N 1
ATOM 4962 C CA . VAL B 1 275 ? -16.578 -18.438 -18.891 1 97.31 275 VAL B CA 1
ATOM 4963 C C . VAL B 1 275 ? -16.609 -17.234 -17.953 1 97.31 275 VAL B C 1
ATOM 4965 O O . VAL B 1 275 ? -17.688 -16.781 -17.531 1 97.31 275 VAL B O 1
ATOM 4968 N N . VAL B 1 276 ? -15.445 -16.781 -17.5 1 97.12 276 VAL B N 1
ATOM 4969 C CA . VAL B 1 276 ? -15.227 -15.547 -16.766 1 97.12 276 VAL B CA 1
ATOM 4970 C C . VAL B 1 276 ? -14.336 -14.609 -17.562 1 97.12 276 VAL B C 1
ATOM 4972 O O . VAL B 1 276 ? -13.273 -15.008 -18.047 1 97.12 276 VAL B O 1
ATOM 4975 N N . ILE B 1 277 ? -14.883 -13.398 -17.734 1 96.44 277 ILE B N 1
ATOM 4976 C CA . ILE B 1 277 ? -14.086 -12.383 -18.422 1 96.44 277 ILE B CA 1
ATOM 4977 C C . ILE B 1 277 ? -13.406 -11.484 -17.391 1 96.44 277 ILE B C 1
ATOM 4979 O O . ILE B 1 277 ? -14.008 -11.109 -16.391 1 96.44 277 ILE B O 1
ATOM 4983 N N . SER B 1 278 ? -12.125 -11.234 -17.656 1 97.19 278 SER B N 1
ATOM 4984 C CA . SER B 1 278 ? -11.367 -10.273 -16.859 1 97.19 278 SER B CA 1
ATOM 4985 C C . SER B 1 278 ? -11.008 -9.031 -17.672 1 97.19 278 SER B C 1
ATOM 4987 O O . SER B 1 278 ? -10.5 -9.148 -18.797 1 97.19 278 SER B O 1
ATOM 4989 N N . VAL B 1 279 ? -11.375 -7.918 -17.172 1 96.75 279 VAL B N 1
ATOM 4990 C CA . VAL B 1 279 ? -11.016 -6.656 -17.812 1 96.75 279 VAL B CA 1
ATOM 4991 C C . VAL B 1 279 ? -10.547 -5.664 -16.734 1 96.75 279 VAL B C 1
ATOM 4993 O O . VAL B 1 279 ? -11.258 -5.414 -15.766 1 96.75 279 VAL B O 1
ATOM 4996 N N . ARG B 1 280 ? -9.375 -5.184 -16.938 1 96.06 280 ARG B N 1
ATOM 4997 C CA . ARG B 1 280 ? -8.812 -4.25 -15.961 1 96.06 280 ARG B CA 1
ATOM 4998 C C . ARG B 1 280 ? -9.484 -2.885 -16.062 1 96.06 280 ARG B C 1
ATOM 5000 O O . ARG B 1 280 ? -9.953 -2.492 -17.125 1 96.06 280 ARG B O 1
ATOM 5007 N N . PRO B 1 281 ? -9.508 -2.129 -14.977 1 95.44 281 PRO B N 1
ATOM 5008 C CA . PRO B 1 281 ? -10.234 -0.859 -14.938 1 95.44 281 PRO B CA 1
ATOM 5009 C C . PRO B 1 281 ? -9.75 0.135 -15.984 1 95.44 281 PRO B C 1
ATOM 5011 O O . PRO B 1 281 ? -10.539 0.933 -16.5 1 95.44 281 PRO B O 1
ATOM 5014 N N . GLU B 1 282 ? -8.477 0.066 -16.312 1 94.19 282 GLU B N 1
ATOM 5015 C CA . GLU B 1 282 ? -7.918 1.009 -17.281 1 94.19 282 GLU B CA 1
ATOM 5016 C C . GLU B 1 282 ? -8.383 0.686 -18.688 1 94.19 282 GLU B C 1
ATOM 5018 O O . GLU B 1 282 ? -8.195 1.487 -19.609 1 94.19 282 GLU B O 1
ATOM 5023 N N . ASN B 1 283 ? -9.07 -0.427 -18.859 1 95.69 283 ASN B N 1
ATOM 5024 C CA . ASN B 1 283 ? -9.578 -0.845 -20.172 1 95.69 283 ASN B CA 1
ATOM 5025 C C . ASN B 1 283 ? -11.102 -0.82 -20.203 1 95.69 283 ASN B C 1
ATOM 5027 O O . ASN B 1 283 ? -11.719 -1.516 -21.016 1 95.69 283 ASN B O 1
ATOM 5031 N N . VAL B 1 284 ? -11.656 -0.111 -19.281 1 97 284 VAL B N 1
ATOM 5032 C CA . VAL B 1 284 ? -13.094 0.149 -19.234 1 97 284 VAL B CA 1
ATOM 5033 C C . VAL B 1 284 ? -13.359 1.639 -19.438 1 97 284 VAL B C 1
ATOM 5035 O O . VAL B 1 284 ? -12.703 2.484 -18.828 1 97 284 VAL B O 1
ATOM 5038 N N . TYR B 1 285 ? -14.297 1.909 -20.312 1 96.75 285 TYR B N 1
ATOM 5039 C CA . TYR B 1 285 ? -14.586 3.291 -20.672 1 96.75 285 TYR B CA 1
ATOM 5040 C C . TYR B 1 285 ? -16.094 3.561 -20.641 1 96.75 285 TYR B C 1
ATOM 5042 O O . TYR B 1 285 ? -16.891 2.625 -20.625 1 96.75 285 TYR B O 1
ATOM 5050 N N . THR B 1 286 ? -16.344 4.848 -20.578 1 96.62 286 THR B N 1
ATOM 5051 C CA . THR B 1 286 ? -17.75 5.25 -20.703 1 96.62 286 THR B CA 1
ATOM 5052 C C . THR B 1 286 ? -18.078 5.617 -22.141 1 96.62 286 THR B C 1
ATOM 5054 O O . THR B 1 286 ? -17.203 6.059 -22.891 1 96.62 286 THR B O 1
ATOM 5057 N N . ALA B 1 287 ? -19.312 5.367 -22.5 1 96.25 287 ALA B N 1
ATOM 5058 C CA . ALA B 1 287 ? -19.812 5.668 -23.844 1 96.25 287 ALA B CA 1
ATOM 5059 C C . ALA B 1 287 ? -21.281 6.055 -23.828 1 96.25 287 ALA B C 1
ATOM 5061 O O . ALA B 1 287 ? -21.859 6.266 -22.766 1 96.25 287 ALA B O 1
ATOM 5062 N N . ASN B 1 288 ? -21.797 6.305 -24.984 1 94.75 288 ASN B N 1
ATOM 5063 C CA . ASN B 1 288 ? -23.219 6.668 -25.109 1 94.75 288 ASN B CA 1
ATOM 5064 C C . ASN B 1 288 ? -24.109 5.438 -25.062 1 94.75 288 ASN B C 1
ATOM 5066 O O . ASN B 1 288 ? -25.312 5.551 -24.812 1 94.75 288 ASN B O 1
ATOM 5070 N N . ASP B 1 289 ? -23.469 4.34 -25.375 1 92.31 289 ASP B N 1
ATOM 5071 C CA . ASP B 1 289 ? -24.172 3.061 -25.328 1 92.31 289 ASP B CA 1
ATOM 5072 C C . ASP B 1 289 ? -23.25 1.96 -24.797 1 92.31 289 ASP B C 1
ATOM 5074 O O . ASP B 1 289 ? -22.031 2.113 -24.797 1 92.31 289 ASP B O 1
ATOM 5078 N N . GLY B 1 290 ? -23.906 0.937 -24.219 1 93.56 290 GLY B N 1
ATOM 5079 C CA . GLY B 1 290 ? -23.141 -0.16 -23.625 1 93.56 290 GLY B CA 1
ATOM 5080 C C . GLY B 1 290 ? -23.828 -0.779 -22.422 1 93.56 290 GLY B C 1
ATOM 5081 O O . GLY B 1 290 ? -25.047 -0.868 -22.375 1 93.56 290 GLY B O 1
ATOM 5082 N N . LEU B 1 291 ? -23.016 -1.233 -21.578 1 94.25 291 LEU B N 1
ATOM 5083 C CA . LEU B 1 291 ? -23.547 -1.834 -20.359 1 94.25 291 LEU B CA 1
ATOM 5084 C C . LEU B 1 291 ? -24 -0.76 -19.375 1 94.25 291 LEU B C 1
ATOM 5086 O O . LEU B 1 291 ? -23.188 0.075 -18.938 1 94.25 291 LEU B O 1
ATOM 5090 N N . ARG B 1 292 ? -25.297 -0.816 -19.016 1 95.25 292 ARG B N 1
ATOM 5091 C CA . ARG B 1 292 ? -25.844 0.167 -18.078 1 95.25 292 ARG B CA 1
ATOM 5092 C C . ARG B 1 292 ? -25.344 -0.095 -16.656 1 95.25 292 ARG B C 1
ATOM 5094 O O . ARG B 1 292 ? -25.328 -1.24 -16.203 1 95.25 292 ARG B O 1
ATOM 5101 N N . ALA B 1 293 ? -24.844 0.984 -15.992 1 96.56 293 ALA B N 1
ATOM 5102 C CA . ALA B 1 293 ? -24.359 0.874 -14.617 1 96.56 293 ALA B CA 1
ATOM 5103 C C . ALA B 1 293 ? -24.641 2.154 -13.836 1 96.56 293 ALA B C 1
ATOM 5105 O O . ALA B 1 293 ? -24.969 3.188 -14.422 1 96.56 293 ALA B O 1
ATOM 5106 N N . ARG B 1 294 ? -24.578 2.018 -12.602 1 96.44 294 ARG B N 1
ATOM 5107 C CA . ARG B 1 294 ? -24.75 3.148 -11.695 1 96.44 294 ARG B CA 1
ATOM 5108 C C . ARG B 1 294 ? -23.484 3.393 -10.883 1 96.44 294 ARG B C 1
ATOM 5110 O O . ARG B 1 294 ? -22.844 2.447 -10.422 1 96.44 294 ARG B O 1
ATOM 5117 N N . ILE B 1 295 ? -23.141 4.664 -10.703 1 95.56 295 ILE B N 1
ATOM 5118 C CA . ILE B 1 295 ? -21.953 5.02 -9.945 1 95.56 295 ILE B CA 1
ATOM 5119 C C . ILE B 1 295 ? -22.188 4.785 -8.461 1 95.56 295 ILE B C 1
ATOM 5121 O O . ILE B 1 295 ? -23.141 5.324 -7.883 1 95.56 295 ILE B O 1
ATOM 5125 N N . MET B 1 296 ? -21.297 3.996 -7.934 1 89.69 296 MET B N 1
ATOM 5126 C CA . MET B 1 296 ? -21.438 3.658 -6.52 1 89.69 296 MET B CA 1
ATOM 5127 C C . MET B 1 296 ? -20.406 4.41 -5.684 1 89.69 296 MET B C 1
ATOM 5129 O O . MET B 1 296 ? -20.609 4.648 -4.496 1 89.69 296 MET B O 1
ATOM 5133 N N . GLY B 1 297 ? -19.312 4.77 -6.324 1 88.12 297 GLY B N 1
ATOM 5134 C CA . GLY B 1 297 ? -18.25 5.438 -5.586 1 88.12 297 GLY B CA 1
ATOM 5135 C C . GLY B 1 297 ? -17.25 6.133 -6.488 1 88.12 297 GLY B C 1
ATOM 5136 O O . GLY B 1 297 ? -17.047 5.715 -7.629 1 88.12 297 GLY B O 1
ATOM 5137 N N . VAL B 1 298 ? -16.719 7.137 -5.957 1 89.69 298 VAL B N 1
ATOM 5138 C CA . VAL B 1 298 ? -15.703 7.953 -6.629 1 89.69 298 VAL B CA 1
ATOM 5139 C C . VAL B 1 298 ? -14.531 8.203 -5.684 1 89.69 298 VAL B C 1
ATOM 5141 O O . VAL B 1 298 ? -14.695 8.836 -4.637 1 89.69 298 VAL B O 1
ATOM 5144 N N . VAL B 1 299 ? -13.438 7.684 -6.164 1 85.94 299 VAL B N 1
ATOM 5145 C CA . VAL B 1 299 ? -12.289 7.777 -5.266 1 85.94 299 VAL B CA 1
ATOM 5146 C C . VAL B 1 299 ? -11.109 8.391 -6.008 1 85.94 299 VAL B C 1
ATOM 5148 O O . VAL B 1 299 ? -10.805 8.008 -7.145 1 85.94 299 VAL B O 1
ATOM 5151 N N . PHE B 1 300 ? -10.43 9.25 -5.262 1 87 300 PHE B N 1
ATOM 5152 C CA . PHE B 1 300 ? -9.211 9.828 -5.82 1 87 300 PHE B CA 1
ATOM 5153 C C . PHE B 1 300 ? -7.992 9 -5.438 1 87 300 PHE B C 1
ATOM 5155 O O . PHE B 1 300 ? -7.727 8.789 -4.25 1 87 300 PHE B O 1
ATOM 5162 N N . MET B 1 301 ? -7.246 8.555 -6.504 1 84.31 301 MET B N 1
ATOM 5163 C CA . MET B 1 301 ? -6.125 7.637 -6.297 1 84.31 301 MET B CA 1
ATOM 5164 C C . MET B 1 301 ? -4.793 8.367 -6.438 1 84.31 301 MET B C 1
ATOM 5166 O O . MET B 1 301 ? -3.74 7.734 -6.539 1 84.31 301 MET B O 1
ATOM 5170 N N . GLY B 1 302 ? -4.777 9.695 -6.449 1 82.81 302 GLY B N 1
ATOM 5171 C CA . GLY B 1 302 ? -3.574 10.484 -6.664 1 82.81 302 GLY B CA 1
ATOM 5172 C C . GLY B 1 302 ? -3.535 11.156 -8.023 1 82.81 302 GLY B C 1
ATOM 5173 O O . GLY B 1 302 ? -3.895 12.328 -8.156 1 82.81 302 GLY B O 1
ATOM 5174 N N . PHE B 1 303 ? -3.246 10.375 -9.078 1 85.81 303 PHE B N 1
ATOM 5175 C CA . PHE B 1 303 ? -3.15 11.039 -10.375 1 85.81 303 PHE B CA 1
ATOM 5176 C C . PHE B 1 303 ? -4.215 10.508 -11.328 1 85.81 303 PHE B C 1
ATOM 5178 O O . PHE B 1 303 ? -4.172 10.789 -12.531 1 85.81 303 PHE B O 1
ATOM 5185 N N . TYR B 1 304 ? -5.168 9.727 -10.711 1 90.06 304 TYR B N 1
ATOM 5186 C CA . TYR B 1 304 ? -6.375 9.336 -11.43 1 90.06 304 TYR B CA 1
ATOM 5187 C C . TYR B 1 304 ? -7.531 9.094 -10.469 1 90.06 304 TYR B C 1
ATOM 5189 O O . TYR B 1 304 ? -7.344 9.086 -9.25 1 90.06 304 TYR B O 1
ATOM 5197 N N . TRP B 1 305 ? -8.727 9.016 -11.07 1 92.38 305 TRP B N 1
ATOM 5198 C CA . TRP B 1 305 ? -9.914 8.664 -10.305 1 92.38 305 TRP B CA 1
ATOM 5199 C C . TRP B 1 305 ? -10.312 7.211 -10.555 1 92.38 305 TRP B C 1
ATOM 5201 O O . TRP B 1 305 ? -10.273 6.742 -11.695 1 92.38 305 TRP B O 1
ATOM 5211 N N . ARG B 1 306 ? -10.641 6.527 -9.516 1 92.06 306 ARG B N 1
ATOM 5212 C CA . ARG B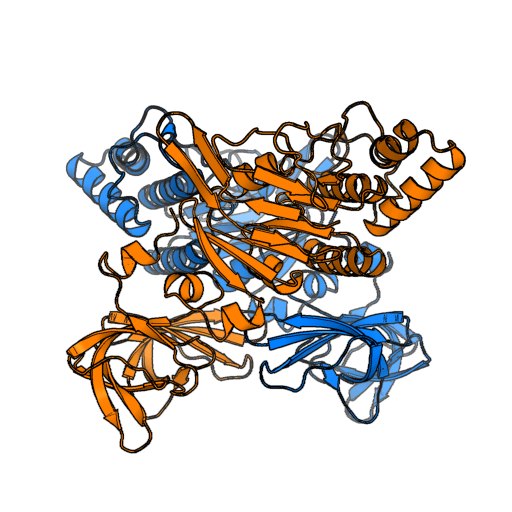 1 306 ? -11.281 5.215 -9.602 1 92.06 306 ARG B CA 1
ATOM 5213 C C . ARG B 1 306 ? -12.781 5.324 -9.375 1 92.06 306 ARG B C 1
ATOM 5215 O O . ARG B 1 306 ? -13.219 5.797 -8.32 1 92.06 306 ARG B O 1
ATOM 5222 N N . ILE B 1 307 ? -13.516 4.926 -10.344 1 94.94 307 ILE B N 1
ATOM 5223 C CA . ILE B 1 307 ? -14.969 4.973 -10.273 1 94.94 307 ILE B CA 1
ATOM 5224 C C . ILE B 1 307 ? -15.523 3.561 -10.125 1 94.94 307 ILE B C 1
ATOM 5226 O O . ILE B 1 307 ? -15.273 2.691 -10.961 1 94.94 307 ILE B O 1
ATOM 5230 N N . ARG B 1 308 ? -16.203 3.359 -9.109 1 93 308 ARG B N 1
ATOM 5231 C CA . ARG B 1 308 ? -16.891 2.084 -8.898 1 93 308 ARG B CA 1
ATOM 5232 C C . ARG B 1 308 ? -18.344 2.156 -9.352 1 93 308 ARG B C 1
ATOM 5234 O O . ARG B 1 308 ? -19.062 3.084 -8.984 1 93 308 ARG B O 1
ATOM 5241 N N . THR B 1 309 ? -18.719 1.146 -10.125 1 95.25 309 THR B N 1
ATOM 5242 C CA . THR B 1 309 ? -20.094 1.106 -10.609 1 95.25 309 THR B CA 1
ATOM 5243 C C . THR B 1 309 ? -20.719 -0.249 -10.312 1 95.25 309 THR B C 1
ATOM 5245 O O . THR B 1 309 ? -20.031 -1.203 -9.961 1 95.25 309 THR B O 1
ATOM 5248 N N . GLN B 1 310 ? -21.938 -0.251 -10.305 1 93.12 310 GLN B N 1
ATOM 5249 C CA . GLN B 1 310 ? -22.703 -1.495 -10.312 1 93.12 310 GLN B CA 1
ATOM 5250 C C . GLN B 1 310 ? -23.531 -1.632 -11.586 1 93.12 310 GLN B C 1
ATOM 5252 O O . GLN B 1 310 ? -24.438 -0.832 -11.836 1 93.12 310 GLN B O 1
ATOM 5257 N N . ALA B 1 311 ? -23.172 -2.631 -12.328 1 93.88 311 ALA B N 1
ATOM 5258 C CA . ALA B 1 311 ? -23.891 -2.877 -13.578 1 93.88 311 ALA B CA 1
ATOM 5259 C C . ALA B 1 311 ? -25.266 -3.473 -13.312 1 93.88 311 ALA B C 1
ATOM 5261 O O . ALA B 1 311 ? -25.547 -3.945 -12.211 1 93.88 311 ALA B O 1
ATOM 5262 N N . GLU B 1 312 ? -26.125 -3.428 -14.289 1 89.5 312 GLU B N 1
ATOM 5263 C CA . GLU B 1 312 ? -27.453 -4.012 -14.172 1 89.5 312 GLU B CA 1
ATOM 5264 C C . GLU B 1 312 ? -27.375 -5.527 -14.008 1 89.5 312 GLU B C 1
ATOM 5266 O O . GLU B 1 312 ? -28.312 -6.148 -13.508 1 89.5 312 GLU B O 1
ATOM 5271 N N . THR B 1 313 ? -26.266 -6.094 -14.398 1 86.81 313 THR B N 1
ATOM 5272 C CA . THR B 1 313 ? -26.031 -7.516 -14.188 1 86.81 313 THR B CA 1
ATOM 5273 C C . THR B 1 313 ? -25.859 -7.824 -12.703 1 86.81 313 THR B C 1
ATOM 5275 O O . THR B 1 313 ? -25.906 -8.984 -12.297 1 86.81 313 THR B O 1
ATOM 5278 N N . GLY B 1 314 ? -25.625 -6.82 -11.961 1 86.69 314 GLY B N 1
ATOM 5279 C CA . GLY B 1 314 ? -25.312 -7 -10.547 1 86.69 314 GLY B CA 1
ATOM 5280 C C . GLY B 1 314 ? -23.828 -6.988 -10.258 1 86.69 314 GLY B C 1
ATOM 5281 O O . GLY B 1 314 ? -23.422 -6.934 -9.094 1 86.69 314 GLY B O 1
ATOM 5282 N N . ASP B 1 315 ? -23.047 -6.914 -11.273 1 88.75 315 ASP B N 1
ATOM 5283 C CA . ASP B 1 315 ? -21.594 -6.953 -11.117 1 88.75 315 ASP B CA 1
ATOM 5284 C C . ASP B 1 315 ? -21.047 -5.566 -10.797 1 88.75 315 ASP B C 1
ATOM 5286 O O . ASP B 1 315 ? -21.531 -4.562 -11.32 1 88.75 315 ASP B O 1
ATOM 5290 N N . TYR B 1 316 ? -20.094 -5.598 -9.969 1 89.81 316 TYR B N 1
ATOM 5291 C CA . TYR B 1 316 ? -19.328 -4.371 -9.773 1 89.81 316 TYR B CA 1
ATOM 5292 C C . TYR B 1 316 ? -18.266 -4.223 -10.852 1 89.81 316 TYR B C 1
ATOM 5294 O O . TYR B 1 316 ? -17.562 -5.188 -11.172 1 89.81 316 TYR B O 1
ATOM 5302 N N . ILE B 1 317 ? -18.234 -3.039 -11.438 1 95.31 317 ILE B N 1
ATOM 5303 C CA . ILE B 1 317 ? -17.25 -2.756 -12.477 1 95.31 317 ILE B CA 1
ATOM 5304 C C . ILE B 1 317 ? -16.547 -1.429 -12.18 1 95.31 317 ILE B C 1
ATOM 5306 O O . ILE B 1 317 ? -17.203 -0.38 -12.125 1 95.31 317 ILE B O 1
ATOM 5310 N N . ASP B 1 318 ? -15.273 -1.504 -12.055 1 95.25 318 ASP B N 1
ATOM 5311 C CA . ASP B 1 318 ? -14.469 -0.309 -11.812 1 95.25 318 ASP B CA 1
ATOM 5312 C C . ASP B 1 318 ? -13.82 0.187 -13.102 1 95.25 318 ASP B C 1
ATOM 5314 O O . ASP B 1 318 ? -13.438 -0.613 -13.961 1 95.25 318 ASP B O 1
ATOM 5318 N N . TYR B 1 319 ? -13.727 1.495 -13.258 1 96.75 319 TYR B N 1
ATOM 5319 C CA . TYR B 1 319 ? -12.953 2.086 -14.336 1 96.75 319 TYR B CA 1
ATOM 5320 C C . TYR B 1 319 ? -12.211 3.33 -13.867 1 96.75 319 TYR B C 1
ATOM 5322 O O . TYR B 1 319 ? -12.531 3.891 -12.812 1 96.75 319 TYR B O 1
ATOM 5330 N N . ASN B 1 320 ? -11.188 3.631 -14.555 1 95.38 320 ASN B N 1
ATOM 5331 C CA . ASN B 1 320 ? -10.359 4.785 -14.219 1 95.38 320 ASN B CA 1
ATOM 5332 C C . ASN B 1 320 ? -10.617 5.953 -15.172 1 95.38 320 ASN B C 1
ATOM 5334 O O . ASN B 1 320 ? -10.867 5.746 -16.359 1 95.38 320 ASN B O 1
ATOM 5338 N N . ILE B 1 321 ? -10.547 7.156 -14.633 1 94.5 321 ILE B N 1
ATOM 5339 C CA . ILE B 1 321 ? -10.539 8.352 -15.469 1 94.5 321 ILE B CA 1
ATOM 5340 C C . ILE B 1 321 ? -9.398 9.266 -15.047 1 94.5 321 ILE B C 1
ATOM 5342 O O . ILE B 1 321 ? -8.867 9.141 -13.938 1 94.5 321 ILE B O 1
ATOM 5346 N N . SER B 1 322 ? -9.031 10.086 -15.938 1 90.38 322 SER B N 1
ATOM 5347 C CA . SER B 1 322 ? -7.93 11.008 -15.664 1 90.38 322 SER B CA 1
ATOM 5348 C C . SER B 1 322 ? -8.242 11.906 -14.477 1 90.38 322 SER B C 1
ATOM 5350 O O . SER B 1 322 ? -9.406 12.227 -14.227 1 90.38 322 SER B O 1
ATOM 5352 N N . ALA B 1 323 ? -7.215 12.359 -13.836 1 87.25 323 ALA B N 1
ATOM 5353 C CA . ALA B 1 323 ? -7.355 13.234 -12.672 1 87.25 323 ALA B CA 1
ATOM 5354 C C . ALA B 1 323 ? -8.023 14.555 -13.062 1 87.25 323 ALA B C 1
ATOM 5356 O O . ALA B 1 323 ? -8.688 15.18 -12.234 1 87.25 323 ALA B O 1
ATOM 5357 N N . ASN B 1 324 ? -7.84 14.938 -14.305 1 86.62 324 ASN B N 1
ATOM 5358 C CA . ASN B 1 324 ? -8.344 16.234 -14.766 1 86.62 324 ASN B CA 1
ATOM 5359 C C . ASN B 1 324 ? -9.734 16.109 -15.375 1 86.62 324 ASN B C 1
ATOM 5361 O O . ASN B 1 324 ? -10.32 17.094 -15.812 1 86.62 324 ASN B O 1
ATOM 5365 N N . SER B 1 325 ? -10.266 14.922 -15.359 1 90.56 325 SER B N 1
ATOM 5366 C CA . SER B 1 325 ? -11.594 14.695 -15.922 1 90.56 325 SER B CA 1
ATOM 5367 C C . SER B 1 325 ? -12.688 15.18 -14.969 1 90.56 325 SER B C 1
ATOM 5369 O O . SER B 1 325 ? -12.445 15.352 -13.773 1 90.56 325 SER B O 1
ATOM 5371 N N . GLU B 1 326 ? -13.805 15.461 -15.625 1 92.12 326 GLU B N 1
ATOM 5372 C CA . GLU B 1 326 ? -14.984 15.711 -14.797 1 92.12 326 GLU B CA 1
ATOM 5373 C C . GLU B 1 326 ? -15.406 14.453 -14.039 1 92.12 326 GLU B C 1
ATOM 5375 O O . GLU B 1 326 ? -15.594 13.398 -14.641 1 92.12 326 GLU B O 1
ATOM 5380 N N . VAL B 1 327 ? -15.492 14.617 -12.836 1 92.69 327 VAL B N 1
ATOM 5381 C CA . VAL B 1 327 ? -15.789 13.484 -11.961 1 92.69 327 VAL B CA 1
ATOM 5382 C C . VAL B 1 327 ? -17.297 13.297 -11.852 1 92.69 327 VAL B C 1
ATOM 5384 O O . VAL B 1 327 ? -18.031 14.258 -11.609 1 92.69 327 VAL B O 1
ATOM 5387 N N . PRO B 1 328 ? -17.734 12.062 -12.062 1 95.12 328 PRO B N 1
ATOM 5388 C CA . PRO B 1 328 ? -19.172 11.82 -11.898 1 95.12 328 PRO B CA 1
ATOM 5389 C C . PRO B 1 328 ? -19.609 11.82 -10.438 1 95.12 328 PRO B C 1
ATOM 5391 O O . PRO B 1 328 ? -18.766 11.836 -9.539 1 95.12 328 PRO B O 1
ATOM 5394 N N . GLU B 1 329 ? -20.938 11.883 -10.25 1 93.31 329 GLU B N 1
ATOM 5395 C CA . GLU B 1 329 ? -21.5 11.844 -8.906 1 93.31 329 GLU B CA 1
ATOM 5396 C C . GLU B 1 329 ? -22.047 10.461 -8.578 1 93.31 329 GLU B C 1
ATOM 5398 O O . GLU B 1 329 ? -22.562 9.766 -9.461 1 93.31 329 GLU B O 1
ATOM 5403 N N . VAL B 1 330 ? -21.938 10.18 -7.363 1 89.25 330 VAL B N 1
ATOM 5404 C CA . VAL B 1 330 ? -22.531 8.93 -6.91 1 89.25 330 VAL B CA 1
ATOM 5405 C C . VAL B 1 330 ? -24.031 8.914 -7.23 1 89.25 330 VAL B C 1
ATOM 5407 O O . VAL B 1 330 ? -24.734 9.898 -6.984 1 89.25 330 VAL B O 1
ATOM 5410 N N . GLY B 1 331 ? -24.469 7.879 -7.809 1 92.69 331 GLY B N 1
ATOM 5411 C CA . GLY B 1 331 ? -25.875 7.766 -8.203 1 92.69 331 GLY B CA 1
ATOM 5412 C C . GLY B 1 331 ? -26.094 7.988 -9.688 1 92.69 331 GLY B C 1
ATOM 5413 O O . GLY B 1 331 ? -27.125 7.598 -10.227 1 92.69 331 GLY B O 1
ATOM 5414 N N . ASP B 1 332 ? -25.141 8.57 -10.367 1 95.62 332 ASP B N 1
ATOM 5415 C CA . ASP B 1 332 ? -25.25 8.812 -11.805 1 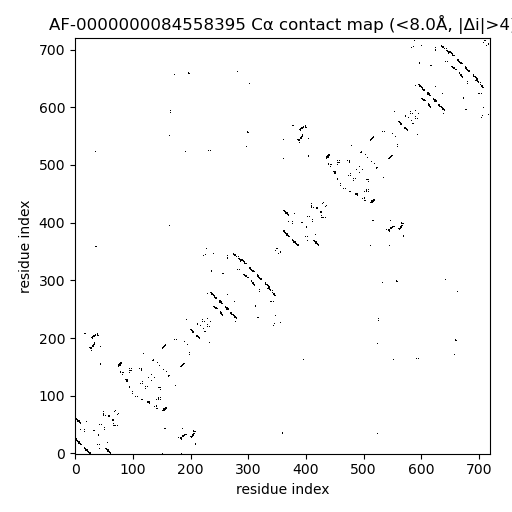95.62 332 ASP B CA 1
ATOM 5416 C C . ASP B 1 332 ? -25.297 7.496 -12.578 1 95.62 332 ASP B C 1
ATOM 5418 O O . ASP B 1 332 ? -24.75 6.484 -12.141 1 95.62 332 ASP B O 1
ATOM 5422 N N . LYS B 1 333 ? -26.031 7.578 -13.711 1 96.81 333 LYS B N 1
ATOM 5423 C CA . LYS B 1 333 ? -26.047 6.453 -14.641 1 96.81 333 LYS B CA 1
ATOM 5424 C C . LYS B 1 333 ? -25 6.633 -15.734 1 96.81 333 LYS B C 1
ATOM 5426 O O . LYS B 1 333 ? -24.781 7.742 -16.219 1 96.81 333 LYS B O 1
ATOM 5431 N N . VAL B 1 334 ? -24.406 5.469 -16.078 1 97.12 334 VAL B N 1
ATOM 5432 C CA . VAL B 1 334 ? -23.375 5.516 -17.125 1 97.12 334 VAL B CA 1
ATOM 5433 C C . VAL B 1 334 ? -23.469 4.262 -17.984 1 97.12 334 VAL B C 1
ATOM 5435 O O . VAL B 1 334 ? -24.078 3.268 -17.594 1 97.12 334 VAL B O 1
ATOM 5438 N N . TYR B 1 335 ? -22.938 4.363 -19.203 1 97.12 335 TYR B N 1
ATOM 5439 C CA . TYR B 1 335 ? -22.766 3.223 -20.094 1 97.12 335 TYR B CA 1
ATOM 5440 C C . TYR B 1 335 ? -21.312 2.824 -20.203 1 97.12 335 TYR B C 1
ATOM 5442 O O . TYR B 1 335 ? -20.453 3.662 -20.484 1 97.12 335 TYR B O 1
ATOM 5450 N N . LEU B 1 336 ? -21.031 1.536 -19.969 1 96.81 336 LEU B N 1
ATOM 5451 C CA . LEU B 1 336 ? -19.656 1.055 -19.938 1 96.81 336 LEU B CA 1
ATOM 5452 C C . LEU B 1 336 ? -19.344 0.229 -21.188 1 96.81 336 LEU B C 1
ATOM 5454 O O . LEU B 1 336 ? -20.188 -0.545 -21.641 1 96.81 336 LEU B O 1
ATOM 5458 N N . VAL B 1 337 ? -18.188 0.419 -21.719 1 96.5 337 VAL B N 1
ATOM 5459 C CA . VAL B 1 337 ? -17.656 -0.399 -22.797 1 96.5 337 VAL B CA 1
ATOM 5460 C C . VAL B 1 337 ? -16.25 -0.873 -22.438 1 96.5 337 VAL B C 1
ATOM 5462 O O . VAL B 1 337 ? -15.555 -0.238 -21.641 1 96.5 337 VAL B O 1
ATOM 5465 N N . PHE B 1 338 ? -15.883 -1.999 -23.031 1 94.88 338 PHE B N 1
ATOM 5466 C CA . PHE B 1 338 ? -14.594 -2.607 -22.734 1 94.88 338 PHE B CA 1
ATOM 5467 C C . PHE B 1 338 ? -13.703 -2.613 -23.984 1 94.88 338 PHE B C 1
ATOM 5469 O O . PHE B 1 338 ? -14.188 -2.74 -25.109 1 94.88 338 PHE B O 1
ATOM 5476 N N . ASN B 1 339 ? -12.438 -2.441 -23.75 1 94.75 339 ASN B N 1
ATOM 5477 C CA . ASN B 1 339 ? -11.484 -2.773 -24.797 1 94.75 339 ASN B CA 1
ATOM 5478 C C . ASN B 1 339 ? -11.391 -4.281 -25.016 1 94.75 339 ASN B C 1
ATOM 5480 O O . ASN B 1 339 ? -10.758 -4.988 -24.234 1 94.75 339 ASN B O 1
ATOM 5484 N N . LYS B 1 340 ? -11.945 -4.707 -26.094 1 92.94 340 LYS B N 1
ATOM 5485 C CA . LYS B 1 340 ? -12.062 -6.145 -26.344 1 92.94 340 LYS B CA 1
ATOM 5486 C C . LYS B 1 340 ? -10.688 -6.805 -26.406 1 92.94 340 LYS B C 1
ATOM 5488 O O . LYS B 1 340 ? -10.523 -7.957 -26 1 92.94 340 LYS B O 1
ATOM 5493 N N . ARG B 1 341 ? -9.617 -6.086 -26.828 1 92.81 341 ARG B N 1
ATOM 5494 C CA . ARG B 1 341 ? -8.281 -6.637 -26.984 1 92.81 341 ARG B CA 1
ATOM 5495 C C . ARG B 1 341 ? -7.613 -6.859 -25.641 1 92.81 341 ARG B C 1
ATOM 5497 O O . ARG B 1 341 ? -6.707 -7.688 -25.516 1 92.81 341 ARG B O 1
ATOM 5504 N N . ALA B 1 342 ? -8.164 -6.129 -24.672 1 93.75 342 ALA B N 1
ATOM 5505 C CA . ALA B 1 342 ? -7.508 -6.156 -23.359 1 93.75 342 ALA B CA 1
ATOM 5506 C C . ALA B 1 342 ? -8.258 -7.066 -22.391 1 93.75 342 ALA B C 1
ATOM 5508 O O . ALA B 1 342 ? -7.945 -7.102 -21.203 1 93.75 342 ALA B O 1
ATOM 5509 N N . THR B 1 343 ? -9.219 -7.797 -22.906 1 96.56 343 THR B N 1
ATOM 5510 C CA . THR B 1 343 ? -9.945 -8.734 -22.062 1 96.56 343 THR B CA 1
ATOM 5511 C C . THR B 1 343 ? -9.266 -10.094 -22.047 1 96.56 343 THR B C 1
ATOM 5513 O O . THR B 1 343 ? -8.508 -10.422 -22.953 1 96.56 343 THR B O 1
ATOM 5516 N N . LYS B 1 344 ? -9.438 -10.82 -20.984 1 96.75 344 LYS B N 1
ATOM 5517 C CA . LYS B 1 344 ? -9.023 -12.219 -20.875 1 96.75 344 LYS B CA 1
ATOM 5518 C C . LYS B 1 344 ? -10.211 -13.125 -20.578 1 96.75 344 LYS B C 1
ATOM 5520 O O . LYS B 1 344 ? -11.109 -12.75 -19.812 1 96.75 344 LYS B O 1
ATOM 5525 N N . VAL B 1 345 ? -10.203 -14.266 -21.219 1 96.94 345 VAL B N 1
ATOM 5526 C CA . VAL B 1 345 ? -11.305 -15.211 -21.062 1 96.94 345 VAL B CA 1
ATOM 5527 C C . VAL B 1 345 ? -10.805 -16.469 -20.359 1 96.94 345 VAL B C 1
ATOM 5529 O O . VAL B 1 345 ? -9.852 -17.094 -20.828 1 96.94 345 VAL B O 1
ATOM 5532 N N . PHE B 1 346 ? -11.438 -16.781 -19.281 1 96.94 346 PHE B N 1
ATOM 5533 C CA . PHE B 1 346 ? -11.102 -17.984 -18.531 1 96.94 346 PHE B CA 1
ATOM 5534 C C . PHE B 1 346 ? -12.297 -18.922 -18.453 1 96.94 346 PHE B C 1
ATOM 5536 O O . PHE B 1 346 ? -13.445 -18.484 -18.453 1 96.94 346 PHE B O 1
ATOM 5543 N N . GLU B 1 347 ? -11.953 -20.156 -18.406 1 95.44 347 GLU B N 1
ATOM 5544 C CA . GLU B 1 347 ? -13.023 -21.094 -18.078 1 95.44 347 GLU B CA 1
ATOM 5545 C C . GLU B 1 347 ? -13.578 -20.828 -16.672 1 95.44 347 GLU B C 1
ATOM 5547 O O . GLU B 1 347 ? -12.82 -20.562 -15.742 1 95.44 347 GLU B O 1
ATOM 5552 N N . ARG B 1 348 ? -14.883 -20.875 -16.594 1 95.5 348 ARG B N 1
ATOM 5553 C CA . ARG B 1 348 ? -15.461 -20.719 -15.273 1 95.5 348 ARG B CA 1
ATOM 5554 C C . ARG B 1 348 ? -15.023 -21.844 -14.344 1 95.5 348 ARG B C 1
ATOM 5556 O O . ARG B 1 348 ? -15.203 -23.016 -14.664 1 95.5 348 ARG B O 1
ATOM 5563 N N . PRO B 1 349 ? -14.484 -21.484 -13.242 1 93.81 349 PRO B N 1
ATOM 5564 C CA . PRO B 1 349 ? -14.07 -22.531 -12.312 1 93.81 349 PRO B CA 1
ATOM 5565 C C . PRO B 1 349 ? -15.242 -23.422 -11.859 1 93.81 349 PRO B C 1
ATOM 5567 O O . PRO B 1 349 ? -16.344 -22.922 -11.648 1 93.81 349 PRO B O 1
ATOM 5570 N N . LYS B 1 350 ? -14.945 -24.641 -11.672 1 91.25 350 LYS B N 1
ATOM 5571 C CA . LYS B 1 350 ? -15.977 -25.594 -11.297 1 91.25 350 LYS B CA 1
ATOM 5572 C C . LYS B 1 350 ? -16.516 -25.312 -9.898 1 91.25 350 LYS B C 1
ATOM 5574 O O . LYS B 1 350 ? -17.703 -25.5 -9.633 1 91.25 350 LYS B O 1
ATOM 5579 N N . GLU B 1 351 ? -15.695 -24.797 -9.039 1 90.44 351 GLU B N 1
ATOM 5580 C CA . GLU B 1 351 ? -16.078 -24.5 -7.656 1 90.44 351 GLU B CA 1
ATOM 5581 C C . GLU B 1 351 ? -16.828 -23.172 -7.555 1 90.44 351 GLU B C 1
ATOM 5583 O O . GLU B 1 351 ? -17.391 -22.859 -6.512 1 90.44 351 GLU B O 1
ATOM 5588 N N . GLY B 1 352 ? -16.922 -22.453 -8.633 1 90.62 352 GLY B N 1
ATOM 5589 C CA . GLY B 1 352 ? -17.5 -21.109 -8.602 1 90.62 352 GLY B CA 1
ATOM 5590 C C . GLY B 1 352 ? -16.453 -20.016 -8.547 1 90.62 352 GLY B C 1
ATOM 5591 O O . GLY B 1 352 ? -15.344 -20.234 -8.055 1 90.62 352 GLY B O 1
ATOM 5592 N N . LEU B 1 353 ? -16.797 -18.922 -9.086 1 90.25 353 LEU B N 1
ATOM 5593 C CA . LEU B 1 353 ? -15.852 -17.812 -9.164 1 90.25 353 LEU B CA 1
ATOM 5594 C C . LEU B 1 353 ? -15.469 -17.312 -7.773 1 90.25 353 LEU B C 1
ATOM 5596 O O . LEU B 1 353 ? -14.289 -17.094 -7.496 1 90.25 353 LEU B O 1
ATOM 5600 N N . GLU B 1 354 ? -16.406 -17.203 -6.895 1 84.69 354 GLU B N 1
ATOM 5601 C CA . GLU B 1 354 ? -16.156 -16.703 -5.547 1 84.69 354 GLU B CA 1
ATOM 5602 C C . GLU B 1 354 ? -15.141 -17.578 -4.805 1 84.69 354 GLU B C 1
ATOM 5604 O O . GLU B 1 354 ? -14.219 -17.062 -4.172 1 84.69 354 GLU B O 1
ATOM 5609 N N . GLU B 1 355 ? -15.32 -18.812 -4.906 1 84.69 355 GLU B N 1
ATOM 5610 C CA . GLU B 1 355 ? -14.414 -19.766 -4.258 1 84.69 355 GLU B CA 1
ATOM 5611 C C . GLU B 1 355 ? -13.039 -19.75 -4.918 1 84.69 355 GLU B C 1
ATOM 5613 O O . GLU B 1 355 ? -12.023 -19.875 -4.238 1 84.69 355 GLU B O 1
ATOM 5618 N N . ALA B 1 356 ? -13.078 -19.578 -6.215 1 87.06 356 ALA B N 1
ATOM 5619 C CA . ALA B 1 356 ? -11.836 -19.641 -6.984 1 87.06 356 ALA B CA 1
ATOM 5620 C C . ALA B 1 356 ? -10.938 -18.453 -6.664 1 87.06 356 ALA B C 1
ATOM 5622 O O . ALA B 1 356 ? -9.711 -18.547 -6.781 1 87.06 356 ALA B O 1
ATOM 5623 N N . ILE B 1 357 ? -11.539 -17.391 -6.168 1 85.62 357 ILE B N 1
ATOM 5624 C CA . ILE B 1 357 ? -10.734 -16.203 -5.926 1 85.62 357 ILE B CA 1
ATOM 5625 C C . ILE B 1 357 ? -10.625 -15.945 -4.426 1 85.62 357 ILE B C 1
ATOM 5627 O O . ILE B 1 357 ? -10.125 -14.898 -3.998 1 85.62 357 ILE B O 1
ATOM 5631 N N . GLU B 1 358 ? -11.055 -16.859 -3.688 1 79.12 358 GLU B N 1
ATOM 5632 C CA . GLU B 1 358 ? -11.008 -16.719 -2.234 1 79.12 358 GLU B CA 1
ATOM 5633 C C . GLU B 1 358 ? -9.57 -16.672 -1.729 1 79.12 358 GLU B C 1
ATOM 5635 O O . GLU B 1 358 ? -8.734 -17.469 -2.162 1 79.12 358 GLU B O 1
ATOM 5640 N N . LEU B 1 359 ? -9.195 -15.711 -0.917 1 70.19 359 LEU B N 1
ATOM 5641 C CA . LEU B 1 359 ? -7.832 -15.531 -0.434 1 70.19 359 LEU B CA 1
ATOM 5642 C C . LEU B 1 359 ? -7.633 -16.234 0.909 1 70.19 359 LEU B C 1
ATOM 5644 O O . LEU B 1 359 ? -6.5 -16.469 1.324 1 70.19 359 LEU B O 1
ATOM 5648 N N . GLU B 1 360 ? -8.625 -16.391 1.808 1 63.31 360 GLU B N 1
ATOM 5649 C CA . GLU B 1 360 ? -8.516 -17.016 3.123 1 63.31 360 GLU B CA 1
ATOM 5650 C C . GLU B 1 360 ? -9.312 -18.312 3.184 1 63.31 360 GLU B C 1
ATOM 5652 O O . GLU B 1 360 ? -10.344 -18.438 2.52 1 63.31 360 GLU B O 1
#

pLDDT: mean 90.88, std 5.81, range [63.19, 97.62]